Protein AF-0000000069453979 (afdb_homodimer)

Organism: Aspergillus niger (strain ATCC MYA-4892 / CBS 513.88 / FGSC A1513) (NCBI:txid425011)

pLDDT: mean 76.79, std 26.0, range [22.56, 98.69]

Nearest PDB structures (foldseek):
  8wu8-assembly1_C  TM=9.140E-01  e=5.690E-23  Homo sapiens
  8gnn-assembly1_C  TM=9.229E-01  e=1.168E-22  Homo sapiens
  6j8y-assembly1_C  TM=9.206E-01  e=7.931E-23  Homo sapiens
  3g65-assembly1_B  TM=9.153E-01  e=1.379E-22  Homo sapiens
  3ggr-assembly1_C  TM=7.571E-01  e=4.189E-14  Homo sapiens

InterPro domains:
  IPR003021 Rad1/Rec1/Rad17 [PF02144] (7-335)
  IPR003021 Rad1/Rec1/Rad17 [PR01245] (10-27)
  IPR003021 Rad1/Rec1/Rad17 [PR01245] (35-52)
  IPR003021 Rad1/Rec1/Rad17 [PR01245] (52-68)
  IPR003021 Rad1/Rec1/Rad17 [PR01245] (149-166)
  IPR003021 Rad1/Rec1/Rad17 [PR01245] (168-188)
  IPR003021 Rad1/Rec1/Rad17 [PR01245] (301-318)
  IPR003021 Rad1/Rec1/Rad17 [PR01245] (318-335)
  IPR003021 Rad1/Rec1/Rad17 [PTHR10870] (3-370)

Structure (mmCIF, N/CA/C/O backbone):
data_AF-0000000069453979-model_v1
#
loop_
_entity.id
_entity.type
_entity.pdbx_description
1 polymer 'Contig An01c0290, genomic contig'
#
loop_
_atom_site.group_PDB
_atom_site.id
_atom_site.type_symbol
_atom_site.label_atom_id
_atom_site.label_alt_id
_atom_site.label_comp_id
_atom_site.label_asym_id
_atom_site.label_entity_id
_atom_site.label_seq_id
_atom_site.pdbx_PDB_ins_code
_atom_site.Cartn_x
_atom_site.Cartn_y
_atom_site.Cartn_z
_atom_site.occupancy
_atom_site.B_iso_or_equiv
_atom_site.auth_seq_id
_atom_site.auth_comp_id
_atom_site.auth_asym_id
_atom_site.auth_atom_id
_atom_site.pdbx_PDB_model_num
ATOM 1 N N . MET A 1 1 ? -35.875 -8.836 -1.922 1 35.47 1 MET A N 1
ATOM 2 C CA . MET A 1 1 ? -34.812 -9.375 -2.768 1 35.47 1 MET A CA 1
ATOM 3 C C . MET A 1 1 ? -34.438 -10.797 -2.361 1 35.47 1 MET A C 1
ATOM 5 O O . MET A 1 1 ? -34.156 -11.062 -1.194 1 35.47 1 MET A O 1
ATOM 9 N N . THR A 1 2 ? -35 -11.789 -2.793 1 44.34 2 THR A N 1
ATOM 10 C CA . THR A 1 2 ? -34.875 -13.188 -2.406 1 44.34 2 THR A CA 1
ATOM 11 C C . THR A 1 2 ? -33.438 -13.562 -2.086 1 44.34 2 THR A C 1
ATOM 13 O O . THR A 1 2 ? -32.531 -13.305 -2.885 1 44.34 2 THR A O 1
ATOM 16 N N . ASP A 1 3 ? -33 -13.555 -0.824 1 56.56 3 ASP A N 1
ATOM 17 C CA . ASP A 1 3 ? -31.703 -13.766 -0.175 1 56.56 3 ASP A CA 1
ATOM 18 C C . ASP A 1 3 ? -31.031 -15.031 -0.7 1 56.56 3 ASP A C 1
ATOM 20 O O . ASP A 1 3 ? -31.156 -16.094 -0.103 1 56.56 3 ASP A O 1
ATOM 24 N N . THR A 1 4 ? -30.984 -15.281 -2.035 1 73.62 4 THR A N 1
ATOM 25 C CA . THR A 1 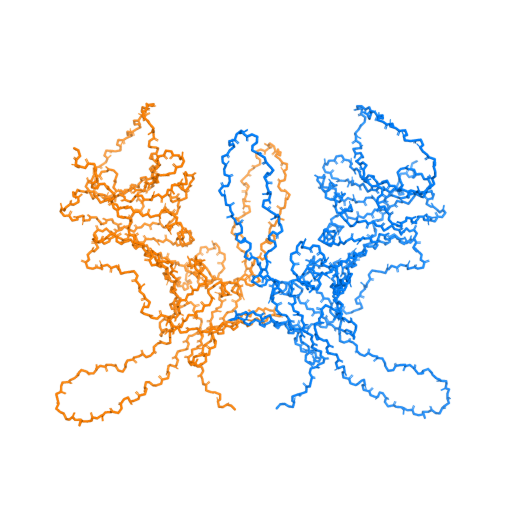4 ? -30.375 -16.484 -2.582 1 73.62 4 THR A CA 1
ATOM 26 C C . THR A 1 4 ? -28.922 -16.609 -2.15 1 73.62 4 THR A C 1
ATOM 28 O O . THR A 1 4 ? -28.203 -15.617 -2.09 1 73.62 4 THR A O 1
ATOM 31 N N . GLU A 1 5 ? -28.641 -17.766 -1.576 1 90.06 5 GLU A N 1
ATOM 32 C CA . GLU A 1 5 ? -27.297 -18.109 -1.13 1 90.06 5 GLU A CA 1
ATOM 33 C C . GLU A 1 5 ? -26.266 -17.875 -2.238 1 90.06 5 GLU A C 1
ATOM 35 O O . GLU A 1 5 ? -26.531 -18.203 -3.4 1 90.06 5 GLU A O 1
ATOM 40 N N . PRO A 1 6 ? -25.25 -17.219 -1.984 1 95.62 6 PRO A N 1
ATOM 41 C CA . PRO A 1 6 ? -24.219 -16.984 -3.002 1 95.62 6 PRO A CA 1
ATOM 42 C C . PRO A 1 6 ? -23.672 -18.281 -3.59 1 95.62 6 PRO A C 1
ATOM 44 O O . PRO A 1 6 ? -23.703 -19.328 -2.934 1 95.62 6 PRO A O 1
ATOM 47 N N . ILE A 1 7 ? -23.219 -18.234 -4.812 1 96.38 7 ILE A N 1
ATOM 48 C CA . ILE A 1 7 ? -22.578 -19.359 -5.465 1 96.38 7 ILE A CA 1
ATOM 49 C C . ILE A 1 7 ? -21.359 -19.812 -4.656 1 96.38 7 ILE A C 1
ATOM 51 O O . ILE A 1 7 ? -21.125 -21.016 -4.496 1 96.38 7 ILE A O 1
ATOM 55 N N . PHE A 1 8 ? -20.688 -18.891 -4.176 1 97.62 8 PHE A N 1
ATOM 56 C CA . PHE A 1 8 ? -19.453 -19.219 -3.49 1 97.62 8 PHE A CA 1
ATOM 57 C C . PHE A 1 8 ? -19.172 -18.219 -2.377 1 97.62 8 PHE A C 1
ATOM 59 O O . PHE A 1 8 ? -19.344 -17.016 -2.557 1 97.62 8 PHE A O 1
ATOM 66 N N . THR A 1 9 ? -18.734 -18.703 -1.206 1 98.44 9 THR A N 1
ATOM 67 C CA . THR A 1 9 ? -18.219 -17.922 -0.095 1 98.44 9 THR A CA 1
ATOM 68 C C . THR A 1 9 ? -17.125 -18.672 0.646 1 98.44 9 THR A C 1
ATOM 70 O O . THR A 1 9 ? -17.266 -19.859 0.925 1 98.44 9 THR A O 1
ATOM 73 N N . ALA A 1 10 ? -16.016 -18.031 0.915 1 98.5 10 ALA A N 1
ATOM 74 C CA . ALA A 1 10 ? -14.922 -18.609 1.688 1 98.5 10 ALA A CA 1
ATOM 75 C C . ALA A 1 10 ? -14.328 -17.578 2.645 1 98.5 10 ALA A C 1
ATOM 77 O O . ALA A 1 10 ? -14.234 -16.391 2.316 1 98.5 10 ALA A O 1
ATOM 78 N N . VAL A 1 11 ? -13.953 -18.016 3.855 1 98 11 VAL A N 1
ATOM 79 C CA . VAL A 1 11 ? -13.367 -17.156 4.867 1 98 11 VAL A CA 1
ATOM 80 C C . VAL A 1 11 ? -11.992 -17.688 5.266 1 98 11 VAL A C 1
ATOM 82 O O . VAL A 1 11 ? -11.852 -18.875 5.59 1 98 11 VAL A O 1
ATOM 85 N N . SER A 1 12 ? -11.023 -16.844 5.109 1 95.94 12 SER A N 1
ATOM 86 C CA . SER A 1 12 ? -9.68 -17.141 5.609 1 95.94 12 SER A CA 1
ATOM 87 C C . SER A 1 12 ? -9.352 -16.297 6.832 1 95.94 12 SER A C 1
ATOM 89 O O . SER A 1 12 ? -9.672 -15.102 6.871 1 95.94 12 SER A O 1
ATOM 91 N N . SER A 1 13 ? -8.68 -16.875 7.828 1 92.44 13 SER A N 1
ATOM 92 C CA . SER A 1 13 ? -8.258 -16.125 9.008 1 92.44 13 SER A CA 1
ATOM 93 C C . SER A 1 13 ? -6.91 -15.445 8.773 1 92.44 13 SER A C 1
ATOM 95 O O . SER A 1 13 ? -6.441 -14.688 9.625 1 92.44 13 SER A O 1
ATOM 97 N N . ASN A 1 14 ? -6.293 -15.727 7.664 1 91.25 14 ASN A N 1
ATOM 98 C CA . ASN A 1 14 ? -4.973 -15.172 7.383 1 91.25 14 ASN A CA 1
ATOM 99 C C . ASN A 1 14 ? -4.867 -14.68 5.941 1 91.25 14 ASN A C 1
ATOM 101 O O . ASN A 1 14 ? -4.473 -15.438 5.051 1 91.25 14 ASN A O 1
ATOM 105 N N . ALA A 1 15 ? -5.141 -13.445 5.75 1 93 15 ALA A N 1
ATOM 106 C CA . ALA A 1 15 ? -5.125 -12.844 4.422 1 93 15 ALA A CA 1
ATOM 107 C C . ALA A 1 15 ? -3.715 -12.844 3.836 1 93 15 ALA A C 1
ATOM 109 O O . ALA A 1 15 ? -3.545 -12.812 2.615 1 93 15 ALA A O 1
ATOM 110 N N . HIS A 1 16 ? -2.717 -12.93 4.699 1 92.06 16 HIS A N 1
ATOM 111 C CA . HIS A 1 16 ? -1.332 -12.867 4.246 1 92.06 16 HIS A CA 1
ATOM 112 C C . HIS A 1 16 ? -0.966 -14.109 3.43 1 92.06 16 HIS A C 1
ATOM 114 O O . HIS A 1 16 ? -0.187 -14.016 2.479 1 92.06 16 HIS A O 1
ATOM 120 N N . HIS A 1 17 ? -1.484 -15.258 3.814 1 93.75 17 HIS A N 1
ATOM 121 C CA . HIS A 1 17 ? -1.237 -16.484 3.055 1 93.75 17 HIS A CA 1
ATOM 122 C C . HIS A 1 17 ? -1.725 -16.344 1.615 1 93.75 17 HIS A C 1
ATOM 124 O O . HIS A 1 17 ? -1.016 -16.719 0.677 1 93.75 17 HIS A O 1
ATOM 130 N N . LEU A 1 18 ? -2.893 -15.797 1.505 1 96.19 18 LEU A N 1
ATOM 131 C CA . LEU A 1 18 ? -3.469 -15.594 0.18 1 96.19 18 LEU A CA 1
ATOM 132 C C . LEU A 1 18 ? -2.619 -14.633 -0.643 1 96.19 18 LEU A C 1
ATOM 134 O O . LEU A 1 18 ? -2.344 -14.891 -1.817 1 96.19 18 LEU A O 1
ATOM 138 N N . TYR A 1 19 ? -2.236 -13.586 0.006 1 95.5 19 TYR A N 1
ATOM 139 C CA . TYR A 1 19 ? -1.4 -12.594 -0.665 1 95.5 19 TYR A CA 1
ATOM 140 C C . TYR A 1 19 ? -0.098 -13.219 -1.148 1 95.5 19 TYR A C 1
ATOM 142 O O . TYR A 1 19 ? 0.307 -13.023 -2.295 1 95.5 19 TYR A O 1
ATOM 150 N N . THR A 1 20 ? 0.571 -13.945 -0.257 1 95.62 20 THR A N 1
ATOM 151 C CA . THR A 1 20 ? 1.851 -14.57 -0.559 1 95.62 20 THR A CA 1
ATOM 152 C C . THR A 1 20 ? 1.733 -15.477 -1.784 1 95.62 20 THR A C 1
ATOM 154 O O . THR A 1 20 ? 2.58 -15.43 -2.68 1 95.62 20 THR A O 1
ATOM 157 N N . LEU A 1 21 ? 0.703 -16.219 -1.836 1 97.62 21 LEU A N 1
ATOM 158 C CA . LEU A 1 21 ? 0.509 -17.156 -2.941 1 97.62 21 LEU A CA 1
ATOM 159 C C . LEU A 1 21 ? 0.216 -16.406 -4.238 1 97.62 21 LEU A C 1
ATOM 161 O O . LEU A 1 21 ? 0.83 -16.672 -5.27 1 97.62 21 LEU A O 1
ATOM 165 N N . LEU A 1 22 ? -0.689 -15.469 -4.168 1 98.12 22 LEU A N 1
ATOM 166 C CA . LEU A 1 22 ? -1.118 -14.766 -5.371 1 98.12 22 LEU A CA 1
ATOM 167 C C . LEU A 1 22 ? -0.013 -13.844 -5.891 1 98.12 22 LEU A C 1
ATOM 169 O O . LEU A 1 22 ? 0.113 -13.641 -7.098 1 98.12 22 LEU A O 1
ATOM 173 N N . GLN A 1 23 ? 0.765 -13.344 -5 1 97.38 23 GLN A N 1
ATOM 174 C CA . GLN A 1 23 ? 1.868 -12.477 -5.391 1 97.38 23 GLN A CA 1
ATOM 175 C C . GLN A 1 23 ? 2.891 -13.227 -6.238 1 97.38 23 GLN A C 1
ATOM 177 O O . GLN A 1 23 ? 3.596 -12.625 -7.051 1 97.38 23 GLN A O 1
ATOM 182 N N . CYS A 1 24 ? 2.979 -14.492 -6.023 1 98.5 24 CYS A N 1
ATOM 183 C CA . CYS A 1 24 ? 3.91 -15.305 -6.801 1 98.5 24 CYS A CA 1
ATOM 184 C C . CYS A 1 24 ? 3.613 -15.203 -8.289 1 98.5 24 CYS A C 1
ATOM 186 O O . CYS A 1 24 ? 4.523 -15.289 -9.117 1 98.5 24 CYS A O 1
ATOM 188 N N . ILE A 1 25 ? 2.377 -14.953 -8.664 1 98.38 25 ILE A N 1
ATOM 189 C CA . ILE A 1 25 ? 2.021 -14.914 -10.078 1 98.38 25 ILE A CA 1
ATOM 190 C C . ILE A 1 25 ? 1.657 -13.484 -10.469 1 98.38 25 ILE A C 1
ATOM 192 O O . ILE A 1 25 ? 0.957 -13.266 -11.461 1 98.38 25 ILE A O 1
ATOM 196 N N . GLY A 1 26 ? 2.154 -12.586 -9.711 1 97.69 26 GLY A N 1
ATOM 197 C CA . GLY A 1 26 ? 1.82 -11.188 -9.906 1 97.69 26 GLY A CA 1
ATOM 198 C C . GLY A 1 26 ? 2.588 -10.547 -11.047 1 97.69 26 GLY A C 1
ATOM 199 O O . GLY A 1 26 ? 2.814 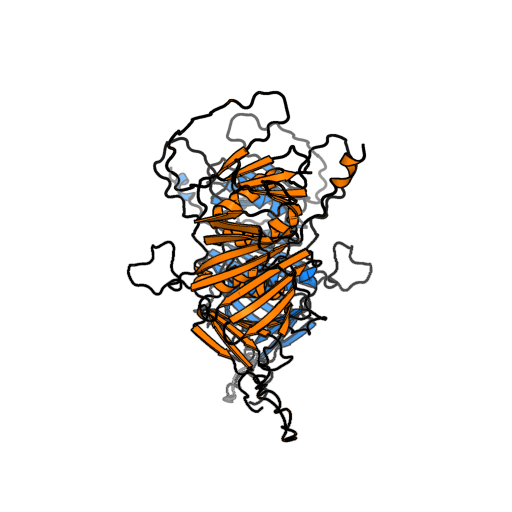-9.328 -11.047 1 97.69 26 GLY A O 1
ATOM 200 N N . PHE A 1 27 ? 3.07 -11.312 -12 1 96.56 27 PHE A N 1
ATOM 201 C CA . PHE A 1 27 ? 3.816 -10.766 -13.125 1 96.56 27 PHE A CA 1
ATOM 202 C C . PHE A 1 27 ? 2.871 -10.227 -14.195 1 96.56 27 PHE A C 1
ATOM 204 O O . PHE A 1 27 ? 3.293 -9.5 -15.094 1 96.56 27 PHE A O 1
ATOM 211 N N . ALA A 1 28 ? 1.619 -10.586 -14.172 1 95.62 28 ALA A N 1
ATOM 212 C CA . ALA A 1 28 ? 0.591 -10.109 -15.094 1 95.62 28 ALA A CA 1
ATOM 213 C C . ALA A 1 28 ? -0.498 -9.344 -14.352 1 95.62 28 ALA A C 1
ATOM 215 O O . ALA A 1 28 ? -0.831 -9.672 -13.211 1 95.62 28 ALA A O 1
ATOM 216 N N . PRO A 1 29 ? -1.106 -8.406 -14.977 1 95.25 29 PRO A N 1
ATOM 217 C CA . PRO A 1 29 ? -2.102 -7.566 -14.305 1 95.25 29 PRO A CA 1
ATOM 218 C C . PRO A 1 29 ? -3.443 -8.273 -14.125 1 95.25 29 PRO A C 1
ATOM 220 O O . PRO A 1 29 ? -4.246 -7.875 -13.273 1 95.25 29 PRO A O 1
ATOM 223 N N . ARG A 1 30 ? -3.688 -9.32 -14.969 1 95.75 30 ARG A N 1
ATOM 224 C CA . ARG A 1 30 ? -4.957 -10.039 -14.906 1 95.75 30 ARG A CA 1
ATOM 225 C C . ARG A 1 30 ? -4.73 -11.523 -14.633 1 95.75 30 ARG A C 1
ATOM 227 O O . ARG A 1 30 ? -3.658 -12.055 -14.922 1 95.75 30 ARG A O 1
ATOM 234 N N . ALA A 1 31 ? -5.754 -12.094 -14.078 1 96.88 31 ALA A N 1
ATOM 235 C CA . ALA A 1 31 ? -5.723 -13.539 -13.844 1 96.88 31 ALA A CA 1
ATOM 236 C C . ALA A 1 31 ? -7.086 -14.164 -14.117 1 96.88 31 ALA A C 1
ATOM 238 O O . ALA A 1 31 ? -8.125 -13.547 -13.883 1 96.88 31 ALA A O 1
ATOM 239 N N . THR A 1 32 ? -7.043 -15.32 -14.672 1 96.56 32 THR A N 1
ATOM 240 C CA . THR A 1 32 ? -8.242 -16.156 -14.773 1 96.56 32 THR A CA 1
ATOM 241 C C . THR A 1 32 ? -8.5 -16.891 -13.469 1 96.56 32 THR A C 1
ATOM 243 O O . THR A 1 32 ? -7.59 -17.5 -12.898 1 96.56 32 THR A O 1
ATOM 246 N N . VAL A 1 33 ? -9.734 -16.812 -12.977 1 97.62 33 VAL A N 1
ATOM 247 C CA . VAL A 1 33 ? -10.141 -17.438 -11.719 1 97.62 33 VAL A CA 1
ATOM 248 C C . VAL A 1 33 ? -11.117 -18.578 -12 1 97.62 33 VAL A C 1
ATOM 250 O O . VAL A 1 33 ? -12.086 -18.406 -12.742 1 97.62 33 VAL A O 1
ATOM 253 N N . GLN A 1 34 ? -10.789 -19.719 -11.484 1 96.38 34 GLN A N 1
ATOM 254 C CA . GLN A 1 34 ? -11.703 -20.844 -11.516 1 96.38 34 GLN A CA 1
ATOM 255 C C . GLN A 1 34 ? -12.023 -21.344 -10.109 1 96.38 34 GLN A C 1
ATOM 257 O O . GLN A 1 34 ? -11.117 -21.734 -9.367 1 96.38 34 GLN A O 1
ATOM 262 N N . ILE A 1 35 ? -13.266 -21.297 -9.719 1 97.12 35 ILE A N 1
ATOM 263 C CA . ILE A 1 35 ? -13.695 -21.766 -8.406 1 97.12 35 ILE A CA 1
ATOM 264 C C . ILE A 1 35 ? -14.133 -23.219 -8.484 1 97.12 35 ILE A C 1
ATOM 266 O O . ILE A 1 35 ? -14.938 -23.594 -9.344 1 97.12 35 ILE A O 1
ATOM 270 N N . THR A 1 36 ? -13.555 -24.047 -7.668 1 96.12 36 THR A N 1
ATOM 271 C CA . THR A 1 36 ? -13.891 -25.469 -7.59 1 96.12 36 THR A CA 1
ATOM 272 C C . THR A 1 36 ? -14.203 -25.875 -6.152 1 96.12 36 THR A C 1
ATOM 274 O O . THR A 1 36 ? -13.969 -25.094 -5.219 1 96.12 36 THR A O 1
ATOM 277 N N . PRO A 1 37 ? -14.773 -27.016 -5.941 1 95.69 37 PRO A N 1
ATOM 278 C CA . PRO A 1 37 ? -15.055 -27.469 -4.578 1 95.69 37 PRO A CA 1
ATOM 279 C C . PRO A 1 37 ? -13.789 -27.656 -3.748 1 95.69 37 PRO A C 1
ATOM 281 O O . PRO A 1 37 ? -13.844 -27.656 -2.516 1 95.69 37 PRO A O 1
ATOM 284 N N . ASP A 1 38 ? -12.688 -27.812 -4.41 1 96.12 38 ASP A N 1
ATOM 285 C CA . ASP A 1 38 ? -11.453 -28.141 -3.697 1 96.12 38 ASP A CA 1
ATOM 286 C C . ASP A 1 38 ? -10.602 -26.891 -3.475 1 96.12 38 ASP A C 1
ATOM 288 O O . ASP A 1 38 ? -9.617 -26.922 -2.732 1 96.12 38 ASP A O 1
ATOM 292 N N . GLY A 1 39 ? -10.906 -25.828 -4.113 1 97.62 39 GLY A N 1
ATOM 293 C CA . GLY A 1 39 ? -10.133 -24.594 -3.988 1 97.62 39 GLY A CA 1
ATOM 294 C C . GLY A 1 39 ? -10.352 -23.641 -5.141 1 97.62 39 GLY A C 1
ATOM 295 O O . GLY A 1 39 ? -11.242 -23.844 -5.965 1 97.62 39 GLY A O 1
ATOM 296 N N . ILE A 1 40 ? -9.578 -22.594 -5.121 1 98.19 40 ILE A N 1
ATOM 297 C CA . ILE A 1 40 ? -9.656 -21.562 -6.148 1 98.19 40 ILE A CA 1
ATOM 298 C C . ILE A 1 40 ? -8.352 -21.547 -6.949 1 98.19 40 ILE A C 1
ATOM 300 O O . ILE A 1 40 ? -7.266 -21.453 -6.371 1 98.19 40 ILE A O 1
ATOM 304 N N . ARG A 1 41 ? -8.508 -21.609 -8.211 1 97.44 41 ARG A N 1
ATOM 305 C CA . ARG A 1 41 ? -7.34 -21.562 -9.086 1 97.44 41 ARG A CA 1
ATOM 306 C C . ARG A 1 41 ? -7.203 -20.203 -9.742 1 97.44 41 ARG A C 1
ATOM 308 O O . ARG A 1 41 ? -8.148 -19.703 -10.359 1 97.44 41 ARG A O 1
ATOM 315 N N . PHE A 1 42 ? -6.055 -19.578 -9.609 1 97.75 42 PHE A N 1
ATOM 316 C CA . PHE A 1 42 ? -5.703 -18.359 -10.312 1 97.75 42 PHE A CA 1
ATOM 317 C C . PHE A 1 42 ? -4.625 -18.625 -11.359 1 97.75 42 PHE A C 1
ATOM 319 O O . PHE A 1 42 ? -3.604 -19.234 -11.062 1 97.75 42 PHE A O 1
ATOM 326 N N . SER A 1 43 ? -4.84 -18.172 -12.539 1 96.75 43 SER A N 1
ATOM 327 C CA . SER A 1 43 ? -3.877 -18.375 -13.617 1 96.75 43 SER A CA 1
ATOM 328 C C . SER A 1 43 ? -3.518 -17.047 -14.289 1 96.75 43 SER A C 1
ATOM 330 O O . SER A 1 43 ? -4.402 -16.281 -14.688 1 96.75 43 SER A O 1
ATOM 332 N N . ALA A 1 44 ? -2.266 -16.75 -14.344 1 96.81 44 ALA A N 1
ATOM 333 C CA . ALA A 1 44 ? -1.743 -15.586 -15.062 1 96.81 44 ALA A CA 1
ATOM 334 C C . ALA A 1 44 ? -0.859 -16.016 -16.234 1 96.81 44 ALA A C 1
ATOM 336 O O . ALA A 1 44 ? -0.171 -17.031 -16.156 1 96.81 44 ALA A O 1
ATOM 337 N N . GLU A 1 45 ? -0.933 -15.289 -17.266 1 94.38 45 GLU A N 1
ATOM 338 C CA . GLU A 1 45 ? -0.119 -15.602 -18.438 1 94.38 45 GLU A CA 1
ATOM 339 C C . GLU A 1 45 ? 0.368 -14.32 -19.125 1 94.38 45 GLU A C 1
ATOM 341 O O . GLU A 1 45 ? -0.182 -13.242 -18.891 1 94.38 45 GLU A O 1
ATOM 346 N N . GLU A 1 46 ? 1.411 -14.508 -19.828 1 92.19 46 GLU A N 1
ATOM 347 C CA . GLU A 1 46 ? 1.955 -13.406 -20.609 1 92.19 46 GLU A CA 1
ATOM 348 C C . GLU A 1 46 ? 2.438 -13.891 -21.984 1 92.19 46 GLU A C 1
ATOM 350 O O . GLU A 1 46 ? 3.307 -14.758 -22.062 1 92.19 46 GLU A O 1
ATOM 355 N N . MET A 1 47 ? 1.918 -13.461 -23.031 1 88.44 47 MET A N 1
ATOM 356 C CA . MET A 1 47 ? 2.342 -13.633 -24.422 1 88.44 47 MET A CA 1
ATOM 357 C C . MET A 1 47 ? 2.438 -15.109 -24.797 1 88.44 47 MET A C 1
ATOM 359 O O . MET A 1 47 ? 3.236 -15.492 -25.641 1 88.44 47 MET A O 1
ATOM 363 N N . ARG A 1 48 ? 1.86 -15.992 -24.047 1 89.5 48 ARG A N 1
ATOM 364 C CA . ARG A 1 48 ? 1.796 -17.422 -24.312 1 89.5 48 ARG A CA 1
ATOM 365 C C . ARG A 1 48 ? 3.166 -18.078 -24.156 1 89.5 48 ARG A C 1
ATOM 367 O O . ARG A 1 48 ? 3.41 -19.156 -24.672 1 89.5 48 ARG A O 1
ATOM 374 N N . VAL A 1 49 ? 4.016 -17.406 -23.5 1 93.81 49 VAL A N 1
ATOM 375 C CA . VAL A 1 49 ? 5.355 -17.953 -23.328 1 93.81 49 VAL A CA 1
ATOM 376 C C . VAL A 1 49 ? 5.598 -18.281 -21.859 1 93.81 49 VAL A C 1
ATOM 378 O O . VAL A 1 49 ? 6.516 -19.047 -21.531 1 93.81 49 VAL A O 1
ATOM 381 N N . ILE A 1 50 ? 4.785 -17.75 -20.984 1 96.19 50 ILE A N 1
ATOM 382 C CA . ILE A 1 50 ? 4.859 -18.062 -19.562 1 96.19 50 ILE A CA 1
ATOM 383 C C . ILE A 1 50 ? 3.451 -18.172 -18.984 1 96.19 50 ILE A C 1
ATOM 385 O O . ILE A 1 50 ? 2.555 -17.422 -19.375 1 96.19 50 ILE A O 1
ATOM 389 N N . GLN A 1 51 ? 3.287 -19.094 -18.125 1 96.69 51 GLN A N 1
ATOM 390 C CA . GLN A 1 51 ? 2.055 -19.266 -17.359 1 96.69 51 GLN A CA 1
ATOM 391 C C . GLN A 1 51 ? 2.352 -19.531 -15.891 1 96.69 51 GLN A C 1
ATOM 393 O O . GLN A 1 51 ? 3.279 -20.266 -15.562 1 96.69 51 GLN A O 1
ATOM 398 N N . GLY A 1 52 ? 1.693 -18.781 -15.016 1 97.75 52 GLY A N 1
ATOM 399 C CA . GLY A 1 52 ? 1.736 -19.016 -13.578 1 97.75 52 GLY A CA 1
ATOM 400 C C . GLY A 1 52 ? 0.383 -19.359 -12.984 1 97.75 52 GLY A C 1
ATOM 401 O O . GLY A 1 52 ? -0.623 -18.719 -13.312 1 97.75 52 GLY A O 1
ATOM 402 N N . LEU A 1 53 ? 0.404 -20.438 -12.211 1 97.62 53 LEU A N 1
ATOM 403 C CA . LEU A 1 53 ? -0.828 -20.891 -11.578 1 97.62 53 LEU A CA 1
ATOM 404 C C . LEU A 1 53 ? -0.667 -20.969 -10.062 1 97.62 53 LEU A C 1
ATOM 406 O O . LEU A 1 53 ? 0.276 -21.578 -9.562 1 97.62 53 LEU A O 1
ATOM 410 N N . ALA A 1 54 ? -1.527 -20.266 -9.367 1 98.38 54 ALA A N 1
ATOM 411 C CA . ALA A 1 54 ? -1.612 -20.375 -7.91 1 98.38 54 ALA A CA 1
ATOM 412 C C . ALA A 1 54 ? -2.912 -21.047 -7.484 1 98.38 54 ALA A C 1
ATOM 414 O O . ALA A 1 54 ? -3.994 -20.672 -7.93 1 98.38 54 ALA A O 1
ATOM 415 N N . PHE A 1 55 ? -2.711 -22.062 -6.66 1 97.12 55 PHE A N 1
ATOM 416 C CA . PHE A 1 55 ? -3.877 -22.781 -6.16 1 97.12 55 PHE A CA 1
ATOM 417 C C . PHE A 1 55 ? -4.109 -22.469 -4.688 1 97.12 55 PHE A C 1
ATOM 419 O O . PHE A 1 55 ? -3.258 -22.766 -3.844 1 97.12 55 PHE A O 1
ATOM 426 N N . LEU A 1 56 ? -5.242 -21.844 -4.434 1 97.81 56 LEU A N 1
ATOM 427 C CA . LEU A 1 56 ? -5.668 -21.656 -3.051 1 97.81 56 LEU A CA 1
ATOM 428 C C . LEU A 1 56 ? -6.477 -22.859 -2.566 1 97.81 56 LEU A C 1
ATOM 430 O O . LEU A 1 56 ? -7.688 -22.922 -2.793 1 97.81 56 LEU A O 1
ATOM 434 N N . ASP A 1 57 ? -5.773 -23.672 -1.863 1 96.44 57 ASP A N 1
ATOM 435 C CA . ASP A 1 57 ? -6.395 -24.891 -1.341 1 96.44 57 ASP A CA 1
ATOM 436 C C . ASP A 1 57 ? -7.492 -24.547 -0.335 1 96.44 57 ASP A C 1
ATOM 438 O O . ASP A 1 57 ? -7.34 -23.641 0.479 1 96.44 57 ASP A O 1
ATOM 442 N N . LYS A 1 58 ? -8.609 -25.312 -0.328 1 96.81 58 LYS A N 1
ATOM 443 C CA . LYS A 1 58 ? -9.711 -25.062 0.598 1 96.81 58 LYS A CA 1
ATOM 444 C C . LYS A 1 58 ? -9.234 -25.109 2.047 1 96.81 58 LYS A C 1
ATOM 446 O O . LYS A 1 58 ? -9.805 -24.453 2.918 1 96.81 58 LYS A O 1
ATOM 451 N N . ALA A 1 59 ? -8.156 -25.797 2.318 1 95.5 59 ALA A N 1
ATOM 452 C CA . ALA A 1 59 ? -7.613 -25.938 3.664 1 95.5 59 ALA A CA 1
ATOM 453 C C . ALA A 1 59 ? -7.094 -24.609 4.191 1 95.5 59 ALA A C 1
ATOM 455 O O . ALA A 1 59 ? -6.867 -24.453 5.395 1 95.5 59 ALA A O 1
ATOM 456 N N . LEU A 1 60 ? -6.883 -23.656 3.332 1 95.38 60 LEU A N 1
ATOM 457 C CA . LEU A 1 60 ? -6.422 -22.344 3.748 1 95.38 60 LEU A CA 1
ATOM 458 C C . LEU A 1 60 ? -7.566 -21.531 4.348 1 95.38 60 LEU A C 1
ATOM 460 O O . LEU A 1 60 ? -7.34 -20.453 4.914 1 95.38 60 LEU A O 1
ATOM 464 N N . PHE A 1 61 ? -8.75 -22.031 4.227 1 96.19 61 PHE A N 1
ATOM 465 C CA . PHE A 1 61 ? -9.938 -21.297 4.641 1 96.19 61 PHE A CA 1
ATOM 466 C C . PHE A 1 61 ? -10.594 -21.969 5.84 1 96.19 61 PHE A C 1
ATOM 468 O O . PHE A 1 61 ? -10.641 -23.203 5.93 1 96.19 61 PHE A O 1
ATOM 475 N N . THR A 1 62 ? -11.094 -21.203 6.773 1 95.62 62 THR A N 1
ATOM 476 C CA . THR A 1 62 ? -11.859 -21.703 7.91 1 95.62 62 THR A CA 1
ATOM 477 C C . THR A 1 62 ? -13.266 -22.109 7.484 1 95.62 62 THR A C 1
ATOM 479 O O . THR A 1 62 ? -13.883 -22.984 8.094 1 95.62 62 THR A O 1
ATOM 482 N N . SER A 1 63 ? -13.742 -21.438 6.504 1 97.5 63 SER A N 1
ATOM 483 C CA . SER A 1 63 ? -15.008 -21.797 5.867 1 97.5 63 SER A CA 1
ATOM 484 C C . SER A 1 63 ? -14.906 -21.719 4.348 1 97.5 63 SER A C 1
ATOM 486 O O . SER A 1 63 ? -14.266 -20.812 3.811 1 97.5 63 SER A O 1
ATOM 488 N N . TYR A 1 64 ? -15.438 -22.719 3.66 1 97.94 64 TYR A N 1
ATOM 489 C CA . TYR A 1 64 ? -15.438 -22.844 2.207 1 97.94 64 TYR A CA 1
ATOM 490 C C . TYR A 1 64 ? -16.75 -23.422 1.704 1 97.94 64 TYR A C 1
ATOM 492 O O . TYR A 1 64 ? -16.969 -24.641 1.799 1 97.94 64 TYR A O 1
ATOM 500 N N . THR A 1 65 ? -17.609 -22.578 1.185 1 97.81 65 THR A N 1
ATOM 501 C CA . THR A 1 65 ? -18.938 -23 0.757 1 97.81 65 THR A CA 1
ATOM 502 C C . THR A 1 65 ? -19.125 -22.781 -0.741 1 97.81 65 THR A C 1
ATOM 504 O O . THR A 1 65 ? -19.047 -21.641 -1.218 1 97.81 65 THR A O 1
ATOM 507 N N . PHE A 1 66 ? -19.344 -23.859 -1.455 1 96.19 66 PHE A N 1
ATOM 508 C CA . PHE A 1 66 ? -19.531 -23.828 -2.9 1 96.19 66 PHE A CA 1
ATOM 509 C C . PHE A 1 66 ? -20.891 -24.406 -3.275 1 96.19 66 PHE A C 1
ATOM 511 O O . PHE A 1 66 ? -21.141 -25.594 -3.072 1 96.19 66 PHE A O 1
ATOM 518 N N . ASN A 1 67 ? -21.812 -23.5 -3.809 1 92.75 67 ASN A N 1
ATOM 519 C CA . ASN A 1 67 ? -23.172 -23.875 -4.199 1 92.75 67 ASN A CA 1
ATOM 520 C C . ASN A 1 67 ? -23.422 -23.562 -5.672 1 92.75 67 ASN A C 1
ATOM 522 O O . ASN A 1 67 ? -24.094 -22.578 -5.992 1 92.75 67 ASN A O 1
ATOM 526 N N . PRO A 1 68 ? -22.969 -24.375 -6.566 1 87.12 68 PRO A N 1
ATOM 527 C CA . PRO A 1 68 ? -23.188 -24.094 -7.984 1 87.12 68 PRO A CA 1
ATOM 528 C C . PRO A 1 68 ? -24.656 -24.281 -8.398 1 87.12 68 PRO A C 1
ATOM 530 O O . PRO A 1 68 ? -25.375 -25.078 -7.793 1 87.12 68 PRO A O 1
ATOM 533 N N . PRO A 1 69 ? -25.016 -23.359 -9.297 1 79.44 69 PRO A N 1
ATOM 534 C CA . PRO A 1 69 ? -26.391 -23.547 -9.773 1 79.44 69 PRO A CA 1
ATOM 535 C C . PRO A 1 69 ? -26.609 -24.906 -10.43 1 79.44 69 PRO A C 1
ATOM 537 O O . PRO A 1 69 ? -25.656 -25.5 -10.953 1 79.44 69 PRO A O 1
ATOM 540 N N . ALA A 1 70 ? -27.672 -25.484 -10.141 1 68.25 70 ALA A N 1
ATOM 541 C CA . ALA A 1 70 ? -28.016 -26.781 -10.719 1 68.25 70 ALA A CA 1
ATOM 542 C C . ALA A 1 70 ? -27.922 -26.75 -12.242 1 68.25 70 ALA A C 1
ATOM 544 O O . ALA A 1 70 ? -28.25 -25.75 -12.875 1 68.25 70 ALA A O 1
ATOM 545 N N . ALA A 1 71 ? -27 -27.5 -12.805 1 59.94 71 ALA A N 1
ATOM 546 C CA . ALA A 1 71 ? -26.938 -27.609 -14.258 1 59.94 71 ALA A CA 1
ATOM 547 C C . ALA A 1 71 ? -28.344 -27.781 -14.852 1 59.94 71 ALA A C 1
ATOM 549 O O . ALA A 1 71 ? -29.203 -28.422 -14.242 1 59.94 71 ALA A O 1
ATOM 550 N N . PRO A 1 72 ? -28.688 -26.734 -15.734 1 53.31 72 PRO A N 1
ATOM 551 C CA . PRO A 1 72 ? -30 -26.984 -16.328 1 53.31 72 PRO A CA 1
ATOM 552 C C . PRO A 1 72 ? -30.203 -28.453 -16.703 1 53.31 72 PRO A C 1
ATOM 554 O O . PRO A 1 72 ? -29.266 -29.125 -17.109 1 53.31 72 PRO A O 1
ATOM 557 N N . ASN A 1 73 ? -31.016 -29.141 -16.062 1 45.88 73 ASN A N 1
ATOM 558 C CA . ASN A 1 73 ? -31.422 -30.453 -16.531 1 45.88 73 ASN A CA 1
ATOM 559 C C . ASN A 1 73 ? -31.5 -30.516 -18.047 1 45.88 73 ASN A C 1
ATOM 561 O O . ASN A 1 73 ? -32.312 -29.812 -18.672 1 45.88 73 ASN A O 1
ATOM 565 N N . GLN A 1 74 ? -30.438 -30.594 -18.844 1 42.66 74 GLN A N 1
ATOM 566 C CA . GLN A 1 74 ? -30.781 -30.984 -20.203 1 42.66 74 GLN A CA 1
ATOM 567 C C . GLN A 1 74 ? -31.906 -32 -20.203 1 42.66 74 GLN A C 1
ATOM 569 O O . GLN A 1 74 ? -31.844 -33 -19.484 1 42.66 74 GLN A O 1
ATOM 574 N N . GLY A 1 75 ? -33.062 -31.688 -20.531 1 41.19 75 GLY A N 1
ATOM 575 C CA . GLY A 1 75 ? -34.156 -32.594 -20.812 1 41.19 75 GLY A CA 1
ATOM 576 C C . GLY A 1 75 ? -33.719 -33.938 -21.344 1 41.19 75 GLY A C 1
ATOM 577 O O . GLY A 1 75 ? -32.812 -34 -22.172 1 41.19 75 GLY A O 1
ATOM 578 N N . THR A 1 76 ? -33.844 -34.969 -20.5 1 39.75 76 THR A N 1
ATOM 579 C CA . THR A 1 76 ? -33.781 -36.375 -20.906 1 39.75 76 THR A CA 1
ATOM 580 C C . THR A 1 76 ? -34.594 -36.594 -22.188 1 39.75 76 THR A C 1
ATOM 582 O O . THR A 1 76 ? -35.812 -36.594 -22.156 1 39.75 76 THR A O 1
ATOM 585 N N . THR A 1 77 ? -34.375 -35.969 -23.391 1 37.75 77 THR A N 1
ATOM 586 C CA . THR A 1 77 ? -35.031 -36.781 -24.422 1 37.75 77 THR A CA 1
ATOM 587 C C . THR A 1 77 ? -34.656 -38.25 -24.266 1 37.75 77 THR A C 1
ATOM 589 O O . THR A 1 77 ? -33.5 -38.594 -24.234 1 37.75 77 THR A O 1
ATOM 592 N N . THR A 1 78 ? -35.531 -39 -23.578 1 36.72 78 THR A N 1
ATOM 593 C CA . THR A 1 78 ? -35.625 -40.438 -23.406 1 36.72 78 THR A CA 1
ATOM 594 C C . THR A 1 78 ? -35.469 -41.156 -24.734 1 36.72 78 THR A C 1
ATOM 596 O O . THR A 1 78 ? -36.438 -41.562 -25.359 1 36.72 78 THR A O 1
ATOM 599 N N . ASP A 1 79 ? -35.031 -40.688 -25.906 1 36.41 79 ASP A N 1
ATOM 600 C CA . ASP A 1 79 ? -34.969 -41.875 -26.781 1 36.41 79 ASP A CA 1
ATOM 601 C C . ASP A 1 79 ? -34.188 -43 -26.125 1 36.41 79 ASP A C 1
ATOM 603 O O . ASP A 1 79 ? -33.156 -42.75 -25.469 1 36.41 79 ASP A O 1
ATOM 607 N N . ASP A 1 80 ? -34.781 -44.25 -25.922 1 34.41 80 ASP A N 1
ATOM 608 C CA . ASP A 1 80 ? -34.562 -45.531 -25.312 1 34.41 80 ASP A CA 1
ATOM 609 C C . ASP A 1 80 ? -33.125 -46 -25.547 1 34.41 80 ASP A C 1
ATOM 611 O O . ASP A 1 80 ? -32.719 -47.062 -25.062 1 34.41 80 ASP A O 1
ATOM 615 N N . ASN A 1 81 ? -32.688 -46.156 -26.859 1 32.44 81 ASN A N 1
ATOM 616 C CA . ASN A 1 81 ? -31.719 -47.25 -27.016 1 32.44 81 ASN A CA 1
ATOM 617 C C . ASN A 1 81 ? -30.484 -47 -26.156 1 32.44 81 ASN A C 1
ATOM 619 O O . ASN A 1 81 ? -30.047 -47.906 -25.438 1 32.44 81 ASN A O 1
ATOM 623 N N . ASP A 1 82 ? -29.312 -46.656 -26.797 1 32.03 82 ASP A N 1
ATOM 624 C CA . ASP A 1 82 ? -27.984 -47.094 -26.422 1 32.03 82 ASP A CA 1
ATOM 625 C C . ASP A 1 82 ? -27.594 -46.531 -25.047 1 32.03 82 ASP A C 1
ATOM 627 O O . ASP A 1 82 ? -28.203 -45.562 -24.562 1 32.03 82 ASP A O 1
ATOM 631 N N . ASP A 1 83 ? -26.266 -46.844 -24.562 1 32.47 83 ASP A N 1
ATOM 632 C CA . ASP A 1 83 ? -25.422 -47.062 -23.391 1 32.47 83 ASP A CA 1
ATOM 633 C C . ASP A 1 83 ? -25.391 -45.812 -22.5 1 32.47 83 ASP A C 1
ATOM 635 O O . ASP A 1 83 ? -25.719 -44.719 -22.922 1 32.47 83 ASP A O 1
ATOM 639 N N . ASP A 1 84 ? -24.891 -46.031 -21.188 1 34.97 84 ASP A N 1
ATOM 640 C CA . ASP A 1 84 ? -24.5 -45.531 -19.859 1 34.97 84 ASP A CA 1
ATOM 641 C C . ASP A 1 84 ? -23.688 -44.25 -19.953 1 34.97 84 ASP A C 1
ATOM 643 O O . ASP A 1 84 ? -22.797 -44 -19.141 1 34.97 84 ASP A O 1
ATOM 647 N N . SER A 1 85 ? -23.516 -43.719 -21.125 1 36.56 85 SER A N 1
ATOM 648 C CA . SER A 1 85 ? -22.547 -42.656 -20.891 1 36.56 85 SER A CA 1
ATOM 649 C C . SER A 1 85 ? -23.094 -41.625 -19.891 1 36.56 85 SER A C 1
ATOM 651 O O . SER A 1 85 ? -23.969 -40.844 -20.219 1 36.56 85 SER A O 1
ATOM 653 N N . THR A 1 86 ? -23.516 -42.094 -18.641 1 36.97 86 THR A N 1
ATOM 654 C CA . THR A 1 86 ? -23.609 -41.188 -17.516 1 36.97 86 THR A CA 1
ATOM 655 C C . THR A 1 86 ? -22.625 -40.031 -17.672 1 36.97 86 THR A C 1
ATOM 657 O O . THR A 1 86 ? -21.422 -40.188 -17.422 1 36.97 86 THR A O 1
ATOM 660 N N . SER A 1 87 ? -22.609 -39.469 -18.844 1 39.16 87 SER A N 1
ATOM 661 C CA . SER A 1 87 ? -21.891 -38.219 -18.781 1 39.16 87 SER A CA 1
ATOM 662 C C . SER A 1 87 ? -22.219 -37.438 -17.484 1 39.16 87 SER A C 1
ATOM 664 O O . SER A 1 87 ? -23.375 -37.188 -17.188 1 39.16 87 SER A O 1
ATOM 666 N N . ASP A 1 88 ? -21.625 -37.812 -16.375 1 44.44 88 ASP A N 1
ATOM 667 C CA . ASP A 1 88 ? -21.672 -37.031 -15.133 1 44.44 88 ASP A CA 1
ATOM 668 C C . ASP A 1 88 ? -22.125 -35.594 -15.391 1 44.44 88 ASP A C 1
ATOM 670 O O . ASP A 1 88 ? -21.734 -35 -16.391 1 44.44 88 ASP A O 1
ATOM 674 N N . PRO A 1 89 ? -23.297 -35.156 -15.047 1 49.28 89 PRO A N 1
ATOM 675 C CA . PRO A 1 89 ? -23.703 -33.75 -15.148 1 49.28 89 PRO A CA 1
ATOM 676 C C . PRO A 1 89 ? -22.531 -32.781 -15.156 1 49.28 89 PRO A C 1
ATOM 678 O O . PRO A 1 89 ? -21.562 -32.969 -14.398 1 49.28 89 PRO A O 1
ATOM 681 N N . SER A 1 90 ? -22.047 -32.25 -16.266 1 55.44 90 SER A N 1
ATOM 682 C CA . SER A 1 90 ? -20.969 -31.312 -16.547 1 55.44 90 SER A CA 1
ATOM 683 C C . SER A 1 90 ? -20.828 -30.297 -15.414 1 55.44 90 SER A C 1
ATOM 685 O O . SER A 1 90 ? -21.75 -29.516 -15.148 1 55.44 90 SER A O 1
ATOM 687 N N . THR A 1 91 ? -20.281 -30.656 -14.234 1 69.62 91 THR A N 1
ATOM 688 C CA . THR A 1 91 ? -20.078 -29.844 -13.039 1 69.62 91 THR A CA 1
ATOM 689 C C . THR A 1 91 ? -19.609 -28.438 -13.398 1 69.62 91 THR A C 1
ATOM 691 O O . THR A 1 91 ? -18.625 -28.281 -14.125 1 69.62 91 THR A O 1
ATOM 694 N N . TYR A 1 92 ? -20.5 -27.453 -13.422 1 81.94 92 TYR A N 1
ATOM 695 C CA . TYR A 1 92 ? -20.266 -26.047 -13.656 1 81.94 92 TYR A CA 1
ATOM 696 C C . TYR A 1 92 ? -19.328 -25.469 -12.594 1 81.94 92 TYR A C 1
ATOM 698 O O . TYR A 1 92 ? -19.609 -25.578 -11.398 1 81.94 92 TYR A O 1
ATOM 706 N N . TYR A 1 93 ? -18.094 -25.156 -13.086 1 90.94 93 TYR A N 1
ATOM 707 C CA . TYR A 1 93 ? -17.25 -24.344 -12.219 1 90.94 93 TYR A CA 1
ATOM 708 C C . TYR A 1 93 ? -17.109 -22.922 -12.766 1 90.94 93 TYR A C 1
ATOM 710 O O . TYR A 1 93 ? -16.656 -22.734 -13.906 1 90.94 93 TYR A O 1
ATOM 718 N N . PRO A 1 94 ? -17.609 -21.922 -12.016 1 94.19 94 PRO A N 1
ATOM 719 C CA . PRO A 1 94 ? -17.438 -20.531 -12.484 1 94.19 94 PRO A CA 1
ATOM 720 C C . PRO A 1 94 ? -16 -20.219 -12.898 1 94.19 94 PRO A C 1
ATOM 722 O O . PRO A 1 94 ? -15.055 -20.625 -12.211 1 94.19 94 PRO A O 1
ATOM 725 N N . CYS A 1 95 ? -15.859 -19.578 -14.07 1 95.12 95 CYS A N 1
ATOM 726 C CA . CYS A 1 95 ? -14.57 -19.172 -14.625 1 95.12 95 CYS A CA 1
ATOM 727 C C . CYS A 1 95 ? -14.648 -17.766 -15.188 1 95.12 95 CYS A C 1
ATOM 729 O O . CYS A 1 95 ? -15.492 -17.469 -16.031 1 95.12 95 CYS A O 1
ATOM 731 N N . PHE A 1 96 ? -13.82 -16.875 -14.695 1 96.62 96 PHE A N 1
ATOM 732 C CA . PHE A 1 96 ? -13.844 -15.477 -15.125 1 96.62 96 PHE A CA 1
ATOM 733 C C . PHE A 1 96 ? -12.477 -14.836 -14.953 1 96.62 96 PHE A C 1
ATOM 735 O O . PHE A 1 96 ? -11.57 -15.43 -14.367 1 96.62 96 PHE A O 1
ATOM 742 N N . VAL A 1 97 ? -12.289 -13.688 -15.523 1 97 97 VAL A N 1
ATOM 743 C CA . VAL A 1 97 ? -11.047 -12.938 -15.43 1 97 97 VAL A CA 1
ATOM 744 C C . VAL A 1 97 ? -11.234 -11.734 -14.5 1 97 97 VAL A C 1
ATOM 746 O O . VAL A 1 97 ? -12.266 -11.055 -14.555 1 97 97 VAL A O 1
ATOM 749 N N . VAL A 1 98 ? -10.266 -11.5 -13.617 1 97.69 98 VAL A N 1
ATOM 750 C CA . VAL A 1 98 ? -10.281 -10.328 -12.742 1 97.69 98 VAL A CA 1
ATOM 751 C C . VAL A 1 98 ? -8.938 -9.609 -12.805 1 97.69 98 VAL A C 1
ATOM 753 O O . VAL A 1 98 ? -7.969 -10.148 -13.352 1 97.69 98 VAL A O 1
ATOM 756 N N . SER A 1 99 ? -8.938 -8.383 -12.305 1 96.56 99 SER A N 1
ATOM 757 C CA . SER A 1 99 ? -7.68 -7.672 -12.109 1 96.56 99 SER A CA 1
ATOM 758 C C . SER A 1 99 ? -6.883 -8.273 -10.961 1 96.56 99 SER A C 1
ATOM 760 O O . SER A 1 99 ? -7.258 -8.125 -9.797 1 96.56 99 SER A O 1
ATOM 762 N N . LEU A 1 100 ? -5.77 -8.891 -11.328 1 97.06 100 LEU A N 1
ATOM 763 C CA . LEU A 1 100 ? -4.898 -9.453 -10.297 1 97.06 100 LEU A CA 1
ATOM 764 C C . LEU A 1 100 ? -4.184 -8.344 -9.531 1 97.06 100 LEU A C 1
ATOM 766 O O . LEU A 1 100 ? -4.008 -8.445 -8.312 1 97.06 100 LEU A O 1
ATOM 770 N N . SER A 1 101 ? -3.816 -7.344 -10.242 1 94.62 101 SER A N 1
ATOM 771 C CA . SER A 1 101 ? -3.162 -6.203 -9.609 1 94.62 101 SER A CA 1
ATOM 772 C C . SER A 1 101 ? -4.039 -5.594 -8.523 1 94.62 101 SER A C 1
ATOM 774 O O . SER A 1 101 ? -3.576 -5.344 -7.406 1 94.62 101 SER A O 1
ATOM 776 N N . ALA A 1 102 ? -5.293 -5.387 -8.82 1 93.44 102 ALA A N 1
ATOM 777 C CA . ALA A 1 102 ? -6.23 -4.824 -7.852 1 93.44 102 ALA A CA 1
ATOM 778 C C . ALA A 1 102 ? -6.422 -5.762 -6.668 1 93.44 102 ALA A C 1
ATOM 780 O O . ALA A 1 102 ? -6.504 -5.316 -5.52 1 93.44 102 ALA A O 1
ATOM 781 N N . LEU A 1 103 ? -6.504 -6.988 -6.984 1 96.06 103 LEU A N 1
ATOM 782 C CA . LEU A 1 103 ? -6.668 -7.984 -5.93 1 96.06 103 LEU A CA 1
ATOM 783 C C . LEU A 1 103 ? -5.48 -7.961 -4.973 1 96.06 103 LEU A C 1
ATOM 785 O O . LEU A 1 103 ? -5.664 -7.945 -3.752 1 96.06 103 LEU A O 1
ATOM 789 N N . LEU A 1 104 ? -4.324 -7.949 -5.484 1 95.06 104 LEU A N 1
ATOM 790 C CA . LEU A 1 104 ? -3.111 -7.938 -4.676 1 95.06 104 LEU A CA 1
ATOM 791 C C . LEU A 1 104 ? -3.033 -6.664 -3.836 1 95.06 104 LEU A C 1
ATOM 793 O O . LEU A 1 104 ? -2.674 -6.719 -2.658 1 95.06 104 LEU A O 1
ATOM 797 N N . GLU A 1 105 ? -3.344 -5.566 -4.375 1 91.19 105 GLU A N 1
ATOM 798 C CA . GLU A 1 105 ? -3.361 -4.309 -3.639 1 91.19 105 GLU A CA 1
ATOM 799 C C . GLU A 1 105 ? -4.352 -4.359 -2.48 1 91.19 105 GLU A C 1
ATOM 801 O O . GLU A 1 105 ? -4.078 -3.836 -1.397 1 91.19 105 GLU A O 1
ATOM 806 N N . THR A 1 106 ? -5.461 -4.91 -2.762 1 90.44 106 THR A N 1
ATOM 807 C CA . THR A 1 106 ? -6.484 -5.051 -1.733 1 90.44 106 THR A CA 1
ATOM 808 C C . THR A 1 106 ? -5.98 -5.91 -0.578 1 90.44 106 THR A C 1
ATOM 810 O O . THR A 1 106 ? -6.125 -5.539 0.588 1 90.44 106 THR A O 1
ATOM 813 N N . LEU A 1 107 ? -5.426 -7.004 -0.93 1 92.75 107 LEU A N 1
ATOM 814 C CA . LEU A 1 107 ? -4.957 -7.934 0.091 1 92.75 107 LEU A CA 1
ATOM 815 C C . LEU A 1 107 ? -3.807 -7.332 0.891 1 92.75 107 LEU A C 1
ATOM 817 O O . LEU A 1 107 ? -3.576 -7.719 2.039 1 92.75 107 LEU A O 1
ATOM 821 N N . LYS A 1 108 ? -3.15 -6.434 0.312 1 87.25 108 LYS A N 1
ATOM 822 C CA . LYS A 1 108 ? -1.994 -5.797 0.934 1 87.25 108 LYS A CA 1
ATOM 823 C C . LYS A 1 108 ? -2.426 -4.695 1.898 1 87.25 108 LYS A C 1
ATOM 825 O O . LYS A 1 108 ? -1.649 -4.281 2.762 1 87.25 108 LYS A O 1
ATOM 830 N N . ILE A 1 109 ? -3.582 -4.305 1.786 1 80.25 109 ILE A N 1
ATOM 831 C CA . ILE A 1 109 ? -4.062 -3.182 2.588 1 80.25 109 ILE A CA 1
ATOM 832 C C . ILE A 1 109 ? -3.777 -3.443 4.066 1 80.25 109 ILE A C 1
ATOM 834 O O . ILE A 1 109 ? -3.996 -4.555 4.559 1 80.25 109 ILE A O 1
ATOM 838 N N . PHE A 1 110 ? -3.059 -2.533 4.824 1 62.34 110 PHE A N 1
ATOM 839 C CA . PHE A 1 110 ? -2.791 -2.473 6.258 1 62.34 110 PHE A CA 1
ATOM 840 C C . PHE A 1 110 ? -1.538 -3.266 6.609 1 62.34 110 PHE A C 1
ATOM 842 O O . PHE A 1 110 ? -1.092 -3.256 7.758 1 62.34 110 PHE A O 1
ATOM 849 N N . GLY A 1 111 ? -0.952 -4.16 5.746 1 58.69 111 GLY A N 1
ATOM 850 C CA . GLY A 1 111 ? 0.222 -4.965 6.043 1 58.69 111 GLY A CA 1
ATOM 851 C C . GLY A 1 111 ? 1.518 -4.18 5.977 1 58.69 111 GLY A C 1
ATOM 852 O O . GLY A 1 111 ? 2.508 -4.551 6.609 1 58.69 111 GLY A O 1
ATOM 853 N N . THR A 1 112 ? 1.714 -3.234 5.07 1 48.66 112 THR A N 1
ATOM 854 C CA . THR A 1 112 ? 3.033 -2.682 4.785 1 48.66 112 THR A CA 1
ATOM 855 C C . THR A 1 112 ? 3.49 -1.76 5.91 1 48.66 112 THR A C 1
ATOM 857 O O . THR A 1 112 ? 4.531 -1.108 5.805 1 48.66 112 THR A O 1
ATOM 860 N N . ASN A 1 113 ? 2.832 -1.527 6.848 1 43.38 113 ASN A N 1
ATOM 861 C CA . ASN A 1 113 ? 3.494 -0.63 7.785 1 43.38 113 ASN A CA 1
ATOM 862 C C . ASN A 1 113 ? 4.844 -1.185 8.234 1 43.38 113 ASN A C 1
ATOM 864 O O . ASN A 1 113 ? 4.941 -1.828 9.273 1 43.38 113 ASN A O 1
ATOM 868 N N . ASP A 1 114 ? 5.633 -1.77 7.367 1 38.62 114 ASP A N 1
ATOM 869 C CA . ASP A 1 114 ? 7.016 -1.927 7.801 1 38.62 114 ASP A CA 1
ATOM 870 C C . ASP A 1 114 ? 7.641 -0.578 8.148 1 38.62 114 ASP A C 1
ATOM 872 O O . ASP A 1 114 ? 8.18 0.106 7.281 1 38.62 114 ASP A O 1
ATOM 876 N N . SER A 1 115 ? 7.066 0.34 8.695 1 36.47 115 SER A N 1
ATOM 877 C CA . SER A 1 115 ? 7.824 1.495 9.164 1 36.47 115 SER A CA 1
ATOM 878 C C . SER A 1 115 ? 9.133 1.068 9.82 1 36.47 115 SER A C 1
ATOM 880 O O . SER A 1 115 ? 9.305 1.221 11.031 1 36.47 115 SER A O 1
ATOM 882 N N . SER A 1 116 ? 9.711 -0.1 9.633 1 34.09 116 SER A N 1
ATOM 883 C CA . SER A 1 116 ? 11.047 -0.238 10.195 1 34.09 116 SER A CA 1
ATOM 884 C C . SER A 1 116 ? 12.016 0.761 9.57 1 34.09 116 SER A C 1
ATOM 886 O O . SER A 1 116 ? 12.844 0.39 8.742 1 34.09 116 SER A O 1
ATOM 888 N N . THR A 1 117 ? 11.656 1.87 9.008 1 32.16 117 THR A N 1
ATOM 889 C CA . THR A 1 117 ? 12.789 2.73 8.688 1 32.16 117 THR A CA 1
ATOM 890 C C . THR A 1 117 ? 13.57 3.09 9.953 1 32.16 117 THR A C 1
ATOM 892 O O . THR A 1 117 ? 13.172 3.982 10.703 1 32.16 117 THR A O 1
ATOM 895 N N . ASN A 1 118 ? 14.07 2.203 10.789 1 28.45 118 ASN A N 1
ATOM 896 C CA . ASN A 1 118 ? 15.133 2.613 11.695 1 28.45 118 ASN A CA 1
ATOM 897 C C . ASN A 1 118 ? 16.312 3.223 10.945 1 28.45 118 ASN A C 1
ATOM 899 O O . ASN A 1 118 ? 17.047 2.512 10.266 1 28.45 118 ASN A O 1
ATOM 903 N N . PRO A 1 119 ? 16.375 4.523 10.594 1 27.97 119 PRO A N 1
ATOM 904 C CA . PRO A 1 119 ? 17.562 5.141 9.992 1 27.97 119 PRO A CA 1
ATOM 905 C C . PRO A 1 119 ? 18.797 5.008 10.883 1 27.97 119 PRO A C 1
ATOM 907 O O . PRO A 1 119 ? 19.906 5.383 10.469 1 27.97 119 PRO A O 1
ATOM 910 N N . ASN A 1 120 ? 18.734 5.031 12.25 1 27.38 120 ASN A N 1
ATOM 911 C CA . ASN A 1 120 ? 19.859 5.562 13.016 1 27.38 120 ASN A CA 1
ATOM 912 C C . ASN A 1 120 ? 21.062 4.621 12.961 1 27.38 120 ASN A C 1
ATOM 914 O O . ASN A 1 120 ? 21.953 4.688 13.82 1 27.38 120 ASN A O 1
ATOM 918 N N . ALA A 1 121 ? 21.266 3.469 12.555 1 27.5 121 ALA A N 1
ATOM 919 C CA . ALA A 1 121 ? 22.484 2.795 13.023 1 27.5 121 ALA A CA 1
ATOM 920 C C . ALA A 1 121 ? 23.734 3.398 12.375 1 27.5 121 ALA A C 1
ATOM 922 O O . ALA A 1 121 ? 24.078 3.049 11.25 1 27.5 121 ALA A O 1
ATOM 923 N N . GLY A 1 122 ? 24.016 4.664 12.508 1 23.59 122 GLY A N 1
ATOM 924 C CA . GLY A 1 122 ? 25.297 5.176 12.055 1 23.59 122 GLY A CA 1
ATOM 925 C C . GLY A 1 122 ? 26.484 4.438 12.648 1 23.59 122 GLY A C 1
ATOM 926 O O . GLY A 1 122 ? 27.422 4.086 11.93 1 23.59 122 GLY A O 1
ATOM 927 N N . ARG A 1 123 ? 27.062 4.75 13.938 1 22.56 123 ARG A N 1
ATOM 928 C CA . ARG A 1 123 ? 28.484 4.852 14.273 1 22.56 123 ARG A CA 1
ATOM 929 C C . ARG A 1 123 ? 29.109 3.471 14.414 1 22.56 123 ARG A C 1
ATOM 931 O O . ARG A 1 123 ? 28.531 2.584 15.055 1 22.56 123 ARG A O 1
ATOM 938 N N . ALA A 1 124 ? 30.281 3.16 13.734 1 25.17 124 ALA A N 1
ATOM 939 C CA . ALA A 1 124 ? 31.266 2.094 13.602 1 25.17 124 ALA A CA 1
ATOM 940 C C . ALA A 1 124 ? 31.953 1.801 14.938 1 25.17 124 ALA A C 1
ATOM 942 O O . ALA A 1 124 ? 33.125 2.08 15.109 1 25.17 124 ALA A O 1
ATOM 943 N N . SER A 1 125 ? 31.531 2.098 16.156 1 26.16 125 SER A N 1
ATOM 944 C CA . SER A 1 125 ? 32.562 1.787 17.156 1 26.16 125 SER A CA 1
ATOM 945 C C . SER A 1 125 ? 33.031 0.342 17.031 1 26.16 125 SER A C 1
ATOM 947 O O . SER A 1 125 ? 32.25 -0.552 16.734 1 26.16 125 SER A O 1
ATOM 949 N N . SER A 1 126 ? 34.438 0.008 16.984 1 26.72 126 SER A N 1
ATOM 950 C CA . SER A 1 126 ? 35.406 -1.088 16.812 1 26.72 126 SER A CA 1
ATOM 951 C C . SER A 1 126 ? 35.094 -2.24 17.766 1 26.72 126 SER A C 1
ATOM 953 O O . SER A 1 126 ? 35.781 -3.268 17.734 1 26.72 126 SER A O 1
ATOM 955 N N . VAL A 1 127 ? 34.844 -1.932 19.094 1 28.55 127 VAL A N 1
ATOM 956 C CA . VAL A 1 127 ? 35.031 -3.047 20.016 1 28.55 127 VAL A CA 1
ATOM 957 C C . VAL A 1 127 ? 34.125 -4.219 19.578 1 28.55 127 VAL A C 1
ATOM 959 O O . VAL A 1 127 ? 33.094 -4.02 18.969 1 28.55 127 VAL A O 1
ATOM 962 N N . GLN A 1 128 ? 34.781 -5.473 19.609 1 27.33 128 GLN A N 1
ATOM 963 C CA . GLN A 1 128 ? 34.312 -6.801 19.203 1 27.33 128 GLN A CA 1
ATOM 964 C C . GLN A 1 128 ? 32.938 -7.105 19.812 1 27.33 128 GLN A C 1
ATOM 966 O O . GLN A 1 128 ? 32.844 -7.664 20.906 1 27.33 128 GLN A O 1
ATOM 971 N N . PRO A 1 129 ? 32.031 -6.066 19.969 1 27.3 129 PRO A N 1
ATOM 972 C CA . PRO A 1 129 ? 30.938 -6.527 20.797 1 27.3 129 PRO A CA 1
ATOM 973 C C . PRO A 1 129 ? 30.344 -7.855 20.312 1 27.3 129 PRO A C 1
ATOM 975 O O . PRO A 1 129 ? 30.484 -8.211 19.141 1 27.3 129 PRO A O 1
ATOM 978 N N . THR A 1 130 ? 30.109 -8.844 21.266 1 26.16 130 THR A N 1
ATOM 979 C CA . THR A 1 130 ? 29.516 -10.18 21.141 1 26.16 130 THR A CA 1
ATOM 980 C C . THR A 1 130 ? 28.391 -10.188 20.125 1 26.16 130 THR A C 1
ATOM 982 O O . THR A 1 130 ? 27.922 -9.125 19.703 1 26.16 130 THR A O 1
ATOM 985 N N . HIS A 1 131 ? 27.531 -11.289 20.203 1 25.14 131 HIS A N 1
ATOM 986 C CA . HIS A 1 131 ? 26.594 -11.891 19.25 1 25.14 131 HIS A CA 1
ATOM 987 C C . HIS A 1 131 ? 25.484 -10.914 18.891 1 25.14 131 HIS A C 1
ATOM 989 O O . HIS A 1 131 ? 24.75 -10.461 19.766 1 25.14 131 HIS A O 1
ATOM 995 N N . PRO A 1 132 ? 25.734 -9.891 18.094 1 29.19 132 PRO A N 1
ATOM 996 C CA . PRO A 1 132 ? 24.641 -8.969 17.766 1 29.19 132 PRO A CA 1
ATOM 997 C C . PRO A 1 132 ? 23.344 -9.695 17.375 1 29.19 132 PRO A C 1
ATOM 999 O O . PRO A 1 132 ? 23.359 -10.562 16.5 1 29.19 132 PRO A O 1
ATOM 1002 N N . SER A 1 133 ? 22.609 -10.133 18.484 1 27.53 133 SER A N 1
ATOM 1003 C CA . SER A 1 133 ? 21.297 -10.672 18.188 1 27.53 133 SER A CA 1
ATOM 1004 C C . SER A 1 133 ? 20.594 -9.859 17.109 1 27.53 133 SER A C 1
ATOM 1006 O O . SER A 1 133 ? 20.406 -8.648 17.266 1 27.53 133 SER A O 1
ATOM 1008 N N . GLY A 1 134 ? 21.031 -10.062 15.859 1 26.86 134 GLY A N 1
ATOM 1009 C CA . GLY A 1 134 ? 20.5 -9.531 14.625 1 26.86 134 GLY A CA 1
ATOM 1010 C C . GLY A 1 134 ? 19.016 -9.281 14.672 1 26.86 134 GLY A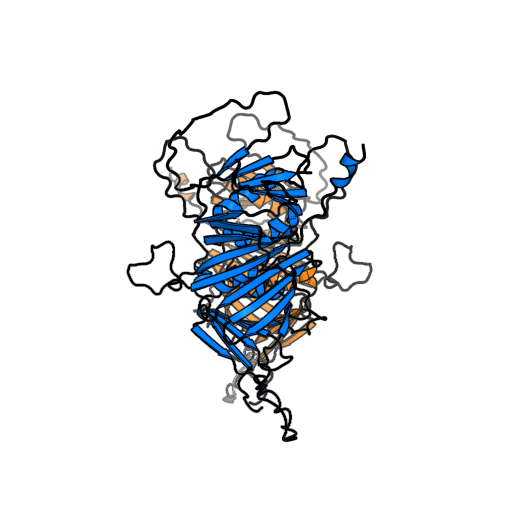 C 1
ATOM 1011 O O . GLY A 1 134 ? 18.266 -10.055 15.289 1 26.86 134 GLY A O 1
ATOM 1012 N N . PRO A 1 135 ? 18.719 -8.023 14.922 1 29.92 135 PRO A N 1
ATOM 1013 C CA . PRO A 1 135 ? 17.266 -7.844 14.867 1 29.92 135 PRO A CA 1
ATOM 1014 C C . PRO A 1 135 ? 16.609 -8.695 13.789 1 29.92 135 PRO A C 1
ATOM 1016 O O . PRO A 1 135 ? 17.172 -8.867 12.703 1 29.92 135 PRO A O 1
ATOM 1019 N N . GLY A 1 136 ? 16.109 -9.891 14.188 1 26.45 136 GLY A N 1
ATOM 1020 C CA . GLY A 1 136 ? 15.469 -10.867 13.328 1 26.45 136 GLY A CA 1
ATOM 1021 C C . GLY A 1 136 ? 14.695 -10.234 12.18 1 26.45 136 GLY A C 1
ATOM 1022 O O . GLY A 1 136 ? 14.086 -9.18 12.352 1 26.45 136 GLY A O 1
ATOM 1023 N N . ALA A 1 137 ? 15.352 -10.336 10.984 1 31.39 137 ALA A N 1
ATOM 1024 C CA . ALA A 1 137 ? 14.742 -10.109 9.68 1 31.39 137 ALA A CA 1
ATOM 1025 C C . ALA A 1 137 ? 13.227 -10.273 9.734 1 31.39 137 ALA A C 1
ATOM 1027 O O . ALA A 1 137 ? 12.516 -9.859 8.82 1 31.39 137 ALA A O 1
ATOM 1028 N N . PHE A 1 138 ? 12.82 -11.234 10.562 1 30.67 138 PHE A N 1
ATOM 1029 C CA . PHE A 1 138 ? 11.445 -11.734 10.562 1 30.67 138 PHE A CA 1
ATOM 1030 C C . PHE A 1 138 ? 10.516 -10.758 11.273 1 30.67 138 PHE A C 1
ATOM 1032 O O . PHE A 1 138 ? 9.539 -11.172 11.906 1 30.67 138 PHE A O 1
ATOM 1039 N N . SER A 1 139 ? 11.047 -9.742 11.766 1 32.72 139 SER A N 1
ATOM 1040 C CA . SER A 1 139 ? 9.898 -9.008 12.273 1 32.72 139 SER A CA 1
ATOM 1041 C C . SER A 1 139 ? 8.852 -8.789 11.188 1 32.72 139 SER A C 1
ATOM 1043 O O . SER A 1 139 ? 8.977 -7.875 10.375 1 32.72 139 SER A O 1
ATOM 1045 N N . ALA A 1 140 ? 8.547 -9.867 10.539 1 34.31 140 ALA A N 1
ATOM 1046 C CA . ALA A 1 140 ? 7.348 -9.922 9.695 1 34.31 140 ALA A CA 1
ATOM 1047 C C . ALA A 1 140 ? 6.254 -9.008 10.25 1 34.31 140 ALA A C 1
ATOM 1049 O O . ALA A 1 140 ? 6.039 -8.953 11.461 1 34.31 140 ALA A O 1
ATOM 1050 N N . PRO A 1 141 ? 5.875 -8.008 9.508 1 40 141 PRO A N 1
ATOM 1051 C CA . PRO A 1 141 ? 4.695 -7.281 9.977 1 40 141 PRO A CA 1
ATOM 1052 C C . PRO A 1 141 ? 3.658 -8.195 10.625 1 40 141 PRO A C 1
ATOM 1054 O O . PRO A 1 141 ? 3.113 -9.086 9.961 1 40 141 PRO A O 1
ATOM 1057 N N . SER A 1 142 ? 3.836 -8.711 11.773 1 42.97 142 SER A N 1
ATOM 1058 C CA . SER A 1 142 ? 2.891 -9.406 12.648 1 42.97 142 SER A CA 1
ATOM 1059 C C . SER A 1 142 ? 1.457 -8.961 12.367 1 42.97 142 SER A C 1
ATOM 1061 O O . SER A 1 142 ? 0.516 -9.734 12.547 1 42.97 142 SER A O 1
ATOM 1063 N N . LEU A 1 143 ? 1.333 -7.688 11.805 1 48.62 143 LEU A N 1
ATOM 1064 C CA . LEU A 1 143 ? 0.022 -7.051 11.812 1 48.62 143 LEU A CA 1
ATOM 1065 C C . LEU A 1 143 ? -0.887 -7.656 10.75 1 48.62 143 LEU A C 1
ATOM 1067 O O . LEU A 1 143 ? -2.111 -7.652 10.898 1 48.62 143 LEU A O 1
ATOM 1071 N N . LEU A 1 144 ? -0.228 -8.312 9.656 1 53.44 144 LEU A N 1
ATOM 1072 C CA . LEU A 1 144 ? -1.111 -8.891 8.648 1 53.44 144 LEU A CA 1
ATOM 1073 C C . LEU A 1 144 ? -1.699 -10.211 9.133 1 53.44 144 LEU A C 1
ATOM 1075 O O . LEU A 1 144 ? -2.727 -10.664 8.617 1 53.44 144 LEU A O 1
ATOM 1079 N N . LEU A 1 145 ? -1.058 -10.766 10.164 1 56.47 145 LEU A N 1
ATOM 1080 C CA . LEU A 1 145 ? -1.403 -12.125 10.555 1 56.47 145 LEU A CA 1
ATOM 1081 C C . LEU A 1 145 ? -2.801 -12.18 11.172 1 56.47 145 LEU A C 1
ATOM 1083 O O . LEU A 1 145 ? -3.494 -13.195 11.055 1 56.47 145 LEU A O 1
ATOM 1087 N N . ASP A 1 146 ? -3.32 -10.984 11.414 1 68.44 146 ASP A N 1
ATOM 1088 C CA . ASP A 1 146 ? -4.574 -11.117 12.148 1 68.44 146 ASP A CA 1
ATOM 1089 C C . ASP A 1 146 ? -5.742 -10.547 11.352 1 68.44 146 ASP A C 1
ATOM 1091 O O . ASP A 1 146 ? -6.816 -10.297 11.906 1 68.44 146 ASP A O 1
ATOM 1095 N N . ARG A 1 147 ? -5.543 -10.609 9.984 1 87.38 147 ARG A N 1
ATOM 1096 C CA . ARG A 1 147 ? -6.645 -10.047 9.211 1 87.38 147 ARG A CA 1
ATOM 1097 C C . ARG A 1 147 ? -7.457 -11.141 8.539 1 87.38 147 ARG A C 1
ATOM 1099 O O . ARG A 1 147 ? -6.898 -12.008 7.859 1 87.38 147 ARG A O 1
ATOM 1106 N N . SER A 1 148 ? -8.711 -11.164 8.805 1 93.38 148 SER A N 1
ATOM 1107 C CA . SER A 1 148 ? -9.609 -12.109 8.141 1 93.38 148 SER A CA 1
ATOM 1108 C C . SER A 1 148 ? -10 -11.617 6.75 1 93.38 148 SER A C 1
ATOM 1110 O O . SER A 1 148 ? -10.055 -10.414 6.504 1 93.38 148 SER A O 1
ATOM 1112 N N . CYS A 1 149 ? -10.125 -12.555 5.855 1 96.19 149 CYS A N 1
ATOM 1113 C CA . CYS A 1 149 ? -10.5 -12.258 4.477 1 96.19 149 CYS A CA 1
ATOM 1114 C C . CYS A 1 149 ? -11.68 -13.117 4.035 1 96.19 149 CYS A C 1
ATOM 1116 O O . CYS A 1 149 ? -11.672 -14.336 4.207 1 96.19 149 CYS A O 1
ATOM 1118 N N . THR A 1 150 ? -12.703 -12.5 3.545 1 97.94 150 THR A N 1
ATOM 1119 C CA . THR A 1 150 ? -13.844 -13.195 2.967 1 97.94 150 THR A CA 1
ATOM 1120 C C . THR A 1 150 ? -13.891 -13 1.455 1 97.94 150 THR A C 1
ATOM 1122 O O . THR A 1 150 ? -13.836 -11.867 0.97 1 97.94 150 THR A O 1
ATOM 1125 N N . ILE A 1 151 ? -13.898 -14.102 0.691 1 98.5 151 ILE A N 1
ATOM 1126 C CA . ILE A 1 151 ? -14.086 -14.086 -0.755 1 98.5 151 ILE A CA 1
ATOM 1127 C C . ILE A 1 151 ? -15.508 -14.531 -1.092 1 98.5 151 ILE A C 1
ATOM 1129 O O . ILE A 1 151 ? -15.961 -15.578 -0.628 1 98.5 151 ILE A O 1
ATOM 1133 N N . ARG A 1 152 ? -16.203 -13.719 -1.874 1 98.5 152 ARG A N 1
ATOM 1134 C CA . ARG A 1 152 ? -17.594 -14.031 -2.17 1 98.5 152 ARG A CA 1
ATOM 1135 C C . ARG A 1 152 ? -17.891 -13.82 -3.648 1 98.5 152 ARG A C 1
ATOM 1137 O O . ARG A 1 152 ? -17.453 -12.836 -4.246 1 98.5 152 ARG A O 1
ATOM 1144 N N . TYR A 1 153 ? -18.531 -14.742 -4.262 1 98.12 153 TYR A N 1
ATOM 1145 C CA . TYR A 1 153 ? -19.078 -14.703 -5.609 1 98.12 153 TYR A CA 1
ATOM 1146 C C . TYR A 1 153 ? -20.562 -15.062 -5.594 1 98.12 153 TYR A C 1
ATOM 1148 O O . TYR A 1 153 ? -20.922 -16.234 -5.406 1 98.12 153 TYR A O 1
ATOM 1156 N N . THR A 1 154 ? -21.469 -14.078 -5.84 1 97.25 154 THR A N 1
ATOM 1157 C CA . THR A 1 154 ? -22.891 -14.234 -5.547 1 97.25 154 THR A CA 1
ATOM 1158 C C . THR A 1 154 ? -23.609 -14.969 -6.68 1 97.25 154 THR A C 1
ATOM 1160 O O . THR A 1 154 ? -24.312 -15.945 -6.445 1 97.25 154 THR A O 1
ATOM 1163 N N . SER A 1 155 ? -23.453 -14.461 -7.852 1 95.19 155 SER A N 1
ATOM 1164 C CA . SER A 1 155 ? -24.109 -15.031 -9.031 1 95.19 155 SER A CA 1
ATOM 1165 C C . SER A 1 155 ? -23.234 -14.875 -10.266 1 95.19 155 SER A C 1
ATOM 1167 O O . SER A 1 155 ? -22.234 -14.156 -10.242 1 95.19 155 SER A O 1
ATOM 1169 N N . GLU A 1 156 ? -23.609 -15.562 -11.305 1 93.38 156 GLU A N 1
ATOM 1170 C CA . GLU A 1 156 ? -22.859 -15.438 -12.555 1 93.38 156 GLU A CA 1
ATOM 1171 C C . GLU A 1 156 ? -22.828 -13.992 -13.039 1 93.38 156 GLU A C 1
ATOM 1173 O O . GLU A 1 156 ? -23.875 -13.32 -13.07 1 93.38 156 GLU A O 1
ATOM 1178 N N . GLY A 1 157 ? -21.672 -13.531 -13.266 1 94.88 157 GLY A N 1
ATOM 1179 C CA . GLY A 1 157 ? -21.547 -12.172 -13.758 1 94.88 157 GLY A CA 1
ATOM 1180 C C . GLY A 1 157 ? -21.359 -11.148 -12.648 1 94.88 157 GLY A C 1
ATOM 1181 O O . GLY A 1 157 ? -21.047 -9.992 -12.914 1 94.88 157 GLY A O 1
ATOM 1182 N N . SER A 1 158 ? -21.594 -11.578 -11.469 1 97.06 158 SER A N 1
ATOM 1183 C CA . SER A 1 158 ? -21.375 -10.68 -10.344 1 97.06 158 SER A CA 1
ATOM 1184 C C . SER A 1 158 ? -19.891 -10.406 -10.141 1 97.06 158 SER A C 1
ATOM 1186 O O . SER A 1 158 ? -19.047 -11.188 -10.594 1 97.06 158 SER A O 1
ATOM 1188 N N . PRO A 1 159 ? -19.531 -9.25 -9.539 1 98.25 159 PRO A N 1
ATOM 1189 C CA . PRO A 1 159 ? -18.141 -9.031 -9.164 1 98.25 159 PRO A CA 1
ATOM 1190 C C . PRO A 1 159 ? -17.641 -10.023 -8.109 1 98.25 159 PRO A C 1
ATOM 1192 O O . PRO A 1 159 ? -18.453 -10.578 -7.355 1 98.25 159 PRO A O 1
ATOM 1195 N N . LEU A 1 160 ? -16.406 -10.289 -8.211 1 98.62 160 LEU A N 1
ATOM 1196 C CA . LEU A 1 160 ? -15.766 -11 -7.117 1 98.62 160 LEU A CA 1
ATOM 1197 C C . LEU A 1 160 ? -15.508 -10.07 -5.934 1 98.62 160 LEU A C 1
ATOM 1199 O O . LEU A 1 160 ? -14.773 -9.094 -6.059 1 98.62 160 LEU A O 1
ATOM 1203 N N . SER A 1 161 ? -16.062 -10.406 -4.781 1 98.5 161 SER A N 1
ATOM 1204 C CA . SER A 1 161 ? -16 -9.531 -3.619 1 98.5 161 SER A CA 1
ATOM 1205 C C . SER A 1 161 ? -14.961 -10.023 -2.613 1 98.5 161 SER A C 1
ATOM 1207 O O . SER A 1 161 ? -15.008 -11.18 -2.184 1 98.5 161 SER A O 1
ATOM 1209 N N . ILE A 1 162 ? -14.031 -9.172 -2.281 1 97.69 162 ILE A N 1
ATOM 1210 C CA . ILE A 1 162 ? -13.016 -9.438 -1.268 1 97.69 162 ILE A CA 1
ATOM 1211 C C . ILE A 1 162 ? -13.242 -8.523 -0.061 1 97.69 162 ILE A C 1
ATOM 1213 O O . ILE A 1 162 ? -13.219 -7.301 -0.188 1 97.69 162 ILE A O 1
ATOM 1217 N N . THR A 1 163 ? -13.477 -9.086 1.1 1 97.31 163 THR A N 1
ATOM 1218 C CA . THR A 1 163 ? -13.688 -8.289 2.305 1 97.31 163 THR A CA 1
ATOM 1219 C C . THR A 1 163 ? -12.609 -8.578 3.342 1 97.31 163 THR A C 1
ATOM 1221 O O . THR A 1 163 ? -12.445 -9.719 3.775 1 97.31 163 THR A O 1
ATOM 1224 N N . LEU A 1 164 ? -11.867 -7.57 3.662 1 95.19 164 LEU A N 1
ATOM 1225 C CA . LEU A 1 164 ? -10.875 -7.652 4.73 1 95.19 164 LEU A CA 1
ATOM 1226 C C . LEU A 1 164 ? -11.406 -7.02 6.012 1 95.19 164 LEU A C 1
ATOM 1228 O O . LEU A 1 164 ? -12.016 -5.945 5.977 1 95.19 164 LEU A O 1
ATOM 1232 N N . SER A 1 165 ? -11.258 -7.723 7.09 1 93 165 SER A N 1
ATOM 1233 C CA . SER A 1 165 ? -11.742 -7.207 8.367 1 93 165 SER A CA 1
ATOM 1234 C C . SER A 1 165 ? -10.641 -7.207 9.422 1 93 165 SER A C 1
ATOM 1236 O O . SER A 1 165 ? -9.883 -8.18 9.539 1 93 165 SER A O 1
ATOM 1238 N N . GLU A 1 166 ? -10.438 -6.125 10.031 1 88.69 166 GLU A N 1
ATOM 1239 C CA . GLU A 1 166 ? -9.602 -5.938 11.219 1 88.69 166 GLU A CA 1
ATOM 1240 C C . GLU A 1 166 ? -10.305 -5.059 12.25 1 88.69 166 GLU A C 1
ATOM 1242 O O . GLU A 1 166 ? -11.406 -4.574 12.016 1 88.69 166 GLU A O 1
ATOM 1247 N N . THR A 1 167 ? -9.719 -4.984 13.445 1 87.31 167 THR A N 1
ATOM 1248 C CA . THR A 1 167 ? -10.336 -4.207 14.508 1 87.31 167 THR A CA 1
ATOM 1249 C C . THR A 1 167 ? -10.617 -2.779 14.047 1 87.31 167 THR A C 1
ATOM 1251 O O . THR A 1 167 ? -9.695 -2.055 13.664 1 87.31 167 THR A O 1
ATOM 1254 N N . GLY A 1 168 ? -11.82 -2.396 13.961 1 90.44 168 GLY A N 1
ATOM 1255 C CA . GLY A 1 168 ? -12.234 -1.023 13.719 1 90.44 168 GLY A CA 1
ATOM 1256 C C . GLY A 1 168 ? -12.289 -0.673 12.242 1 90.44 168 GLY A C 1
ATOM 1257 O O . GLY A 1 168 ? -12.617 0.457 11.875 1 90.44 168 GLY A O 1
ATOM 1258 N N . VAL A 1 169 ? -11.922 -1.611 11.383 1 93.75 169 VAL A N 1
ATOM 1259 C CA . VAL A 1 169 ? -11.883 -1.307 9.953 1 93.75 169 VAL A CA 1
ATOM 1260 C C . VAL A 1 169 ? -12.414 -2.496 9.156 1 93.75 169 VAL A C 1
ATOM 1262 O O . VAL A 1 169 ? -12.062 -3.645 9.438 1 93.75 169 VAL A O 1
ATOM 1265 N N . LYS A 1 170 ? -13.273 -2.301 8.211 1 95.69 170 LYS A N 1
ATOM 1266 C CA . LYS A 1 170 ? -13.758 -3.281 7.246 1 95.69 170 LYS A CA 1
ATOM 1267 C C . LYS A 1 170 ? -13.633 -2.75 5.82 1 95.69 170 LYS A C 1
ATOM 1269 O O . LYS A 1 170 ? -14.203 -1.707 5.492 1 95.69 170 LYS A O 1
ATOM 1274 N N . THR A 1 171 ? -12.906 -3.453 5.004 1 94.56 171 THR A N 1
ATOM 1275 C CA . THR A 1 171 ? -12.688 -3.029 3.627 1 94.56 171 THR A CA 1
ATOM 1276 C C . THR A 1 171 ? -13.25 -4.059 2.65 1 94.56 171 THR A C 1
ATOM 1278 O O . THR A 1 171 ? -12.938 -5.246 2.738 1 94.56 171 THR A O 1
ATOM 1281 N N . THR A 1 172 ? -14.086 -3.652 1.777 1 96.62 172 THR A N 1
ATOM 1282 C CA . THR A 1 172 ? -14.648 -4.52 0.748 1 96.62 172 THR A CA 1
ATOM 1283 C C . THR A 1 172 ? -14.234 -4.039 -0.643 1 96.62 172 THR A C 1
ATOM 1285 O O . THR A 1 172 ? -14.43 -2.873 -0.986 1 96.62 172 THR A O 1
ATOM 1288 N N . CYS A 1 173 ? -13.672 -4.91 -1.391 1 95.75 173 CYS A N 1
ATOM 1289 C CA . CYS A 1 173 ? -13.297 -4.641 -2.773 1 95.75 173 CYS A CA 1
ATOM 1290 C C . CYS A 1 173 ? -14.117 -5.488 -3.738 1 95.75 173 CYS A C 1
ATOM 1292 O O . CYS A 1 173 ? -14.125 -6.715 -3.635 1 95.75 173 CYS A O 1
ATOM 1294 N N . GLU A 1 174 ? -14.766 -4.801 -4.648 1 97.94 174 GLU A N 1
ATOM 1295 C CA . GLU A 1 174 ? -15.508 -5.469 -5.711 1 97.94 174 GLU A CA 1
ATOM 1296 C C . GLU A 1 174 ? -14.719 -5.469 -7.02 1 97.94 174 GLU A C 1
ATOM 1298 O O . GLU A 1 174 ? -14.531 -4.418 -7.637 1 97.94 174 GLU A O 1
ATOM 1303 N N . LEU A 1 175 ? -14.312 -6.648 -7.465 1 97.88 175 LEU A N 1
ATOM 1304 C CA . LEU A 1 175 ? -13.57 -6.797 -8.711 1 97.88 175 LEU A CA 1
ATOM 1305 C C . LEU A 1 175 ? -14.5 -7.227 -9.844 1 97.88 175 LEU A C 1
ATOM 1307 O O . LEU A 1 175 ? -15.141 -8.273 -9.766 1 97.88 175 LEU A O 1
ATOM 1311 N N . THR A 1 176 ? -14.562 -6.43 -10.852 1 98 176 THR A N 1
ATOM 1312 C CA . THR A 1 176 ? -15.375 -6.789 -12.008 1 98 176 THR A CA 1
ATOM 1313 C C . THR A 1 176 ? -14.883 -8.094 -12.625 1 98 176 THR A C 1
ATOM 1315 O O . THR A 1 176 ? -13.68 -8.305 -12.766 1 98 176 THR A O 1
ATOM 1318 N N . THR A 1 177 ? -15.812 -8.992 -12.961 1 98.12 177 THR A N 1
ATOM 1319 C CA . THR A 1 177 ? -15.484 -10.258 -13.609 1 98.12 177 THR A CA 1
ATOM 1320 C C . THR A 1 177 ? -15.703 -10.156 -15.117 1 98.12 177 THR A C 1
ATOM 1322 O O . THR A 1 177 ? -16.734 -9.656 -15.57 1 98.12 177 THR A O 1
ATOM 1325 N N . TYR A 1 178 ? -14.703 -10.5 -15.82 1 96.69 178 TYR A N 1
ATOM 1326 C CA . TYR A 1 178 ? -14.789 -10.484 -17.281 1 96.69 178 TYR A CA 1
ATOM 1327 C C . TYR A 1 178 ? -14.82 -11.898 -17.844 1 96.69 178 TYR A C 1
ATOM 1329 O O . TYR A 1 178 ? -14.281 -12.828 -17.234 1 96.69 178 TYR A O 1
ATOM 1337 N N . GLU A 1 179 ? -15.445 -12.039 -18.953 1 94 179 GLU A N 1
ATOM 1338 C CA . GLU A 1 179 ? -15.477 -13.328 -19.625 1 94 179 GLU A CA 1
ATOM 1339 C C . GLU A 1 179 ? -14.094 -13.711 -20.141 1 94 179 GLU A C 1
ATOM 1341 O O . GLU A 1 179 ? -13.32 -12.844 -20.562 1 94 179 GLU A O 1
ATOM 1346 N N . THR A 1 180 ? -13.797 -14.938 -20.062 1 88.94 180 THR A N 1
ATOM 1347 C CA . THR A 1 180 ? -12.531 -15.438 -20.578 1 88.94 180 THR A CA 1
ATOM 1348 C C . THR A 1 180 ? -12.5 -15.352 -22.109 1 88.94 180 THR A C 1
ATOM 1350 O O . THR A 1 180 ? -13.523 -15.547 -22.766 1 88.94 180 THR A O 1
ATOM 1353 N N . GLU A 1 181 ? -11.555 -14.445 -22.578 1 73.5 181 GLU A N 1
ATOM 1354 C CA . GLU A 1 181 ? -11.422 -14.391 -24.031 1 73.5 181 GLU A CA 1
ATOM 1355 C C . GLU A 1 181 ? -10.906 -15.711 -24.594 1 73.5 181 GLU A C 1
ATOM 1357 O O . GLU A 1 181 ? -9.758 -16.094 -24.359 1 73.5 181 GLU A O 1
ATOM 1362 N N . GLY A 1 182 ? -11.734 -16.5 -25.234 1 63.59 182 GLY A N 1
ATOM 1363 C CA . GLY A 1 182 ? -11.367 -17.703 -25.969 1 63.59 182 GLY A CA 1
ATOM 1364 C C . GLY A 1 182 ? -10.703 -18.75 -25.094 1 63.59 182 GLY A C 1
ATOM 1365 O O . GLY A 1 182 ? -10.703 -18.641 -23.875 1 63.59 182 GLY A O 1
ATOM 1366 N N . SER A 1 183 ? -10.172 -19.859 -25.734 1 54.62 183 SER A N 1
ATOM 1367 C CA . SER A 1 183 ? -9.57 -21.047 -25.109 1 54.62 183 SER A CA 1
ATOM 1368 C C . SER A 1 183 ? -8.297 -20.688 -24.359 1 54.62 183 SER A C 1
ATOM 1370 O O . SER A 1 183 ? -7.383 -20.078 -24.922 1 54.62 183 SER A O 1
ATOM 1372 N N . GLU A 1 184 ? -8.398 -20.172 -23.141 1 57.75 184 GLU A N 1
ATOM 1373 C CA . GLU A 1 184 ? -7.195 -19.984 -22.328 1 57.75 184 GLU A CA 1
ATOM 1374 C C . GLU A 1 184 ? -6.137 -21.031 -22.688 1 57.75 184 GLU A C 1
ATOM 1376 O O . GLU A 1 184 ? -6.387 -22.234 -22.594 1 57.75 184 GLU A O 1
ATOM 1381 N N . VAL A 1 185 ? -5.301 -20.766 -23.703 1 61.56 185 VAL A N 1
ATOM 1382 C CA . VAL A 1 185 ? -4.258 -21.688 -24.156 1 61.56 185 VAL A CA 1
ATOM 1383 C C . VAL A 1 185 ? -3.205 -21.844 -23.062 1 61.56 185 VAL A C 1
ATOM 1385 O O . VAL A 1 185 ? -2.49 -20.891 -22.734 1 61.56 185 VAL A O 1
ATOM 1388 N N . ASP A 1 186 ? -3.455 -22.812 -22.156 1 81.06 186 ASP A N 1
ATOM 1389 C CA . ASP A 1 186 ? -2.42 -23.25 -21.234 1 81.06 186 ASP A CA 1
ATOM 1390 C C . ASP A 1 186 ? -1.203 -23.797 -21.984 1 81.06 186 ASP A C 1
ATOM 1392 O O . ASP A 1 186 ? -1.331 -24.312 -23.094 1 81.06 186 ASP A O 1
ATOM 1396 N N . ILE A 1 187 ? -0.048 -23.391 -21.609 1 90.62 187 ILE A N 1
ATOM 1397 C CA . ILE A 1 187 ? 1.172 -24.031 -22.094 1 90.62 187 ILE A CA 1
ATOM 1398 C C . ILE A 1 187 ? 1.155 -25.516 -21.75 1 90.62 187 ILE A C 1
ATOM 1400 O O . ILE A 1 187 ? 1.202 -25.875 -20.562 1 90.62 187 ILE A O 1
ATOM 1404 N N . PRO A 1 188 ? 1.058 -26.281 -22.75 1 91.31 188 PRO A N 1
ATOM 1405 C CA . PRO A 1 188 ? 0.905 -27.719 -22.469 1 91.31 188 PRO A CA 1
ATOM 1406 C C . PRO A 1 188 ? 2.209 -28.359 -22 1 91.31 188 PRO A C 1
ATOM 1408 O O . PRO A 1 188 ? 3.27 -28.094 -22.578 1 91.31 188 PRO A O 1
ATOM 1411 N N . LEU A 1 189 ? 2.15 -29.062 -20.984 1 94.06 189 LEU A N 1
ATOM 1412 C CA . LEU A 1 189 ? 3.219 -29.953 -20.547 1 94.06 189 LEU A CA 1
ATOM 1413 C C . LEU A 1 189 ? 2.885 -31.406 -20.859 1 94.06 189 LEU A C 1
ATOM 1415 O O . LEU A 1 189 ? 1.828 -31.906 -20.453 1 94.06 189 LEU A O 1
ATOM 1419 N N . GLN A 1 190 ? 3.74 -32.062 -21.578 1 95 190 GLN A N 1
ATOM 1420 C CA . GLN A 1 190 ? 3.527 -33.469 -21.875 1 95 190 GLN A CA 1
ATOM 1421 C C . GLN A 1 190 ? 3.93 -34.344 -20.703 1 95 190 GLN A C 1
ATOM 1423 O O . GLN A 1 190 ? 5.07 -34.812 -20.625 1 95 190 GLN A O 1
ATOM 1428 N N . ARG A 1 191 ? 2.986 -34.719 -19.984 1 93.75 191 ARG A N 1
ATOM 1429 C CA . ARG A 1 191 ? 3.252 -35.469 -18.75 1 93.75 191 ARG A CA 1
ATOM 1430 C C . ARG A 1 191 ? 3.762 -36.875 -19.047 1 93.75 191 ARG A C 1
ATOM 1432 O O . ARG A 1 191 ? 4.488 -37.438 -18.234 1 93.75 191 ARG A O 1
ATOM 1439 N N . ASP A 1 192 ? 3.379 -37.344 -20.203 1 93.62 192 ASP A N 1
ATOM 1440 C CA . ASP A 1 192 ? 3.787 -38.688 -20.594 1 93.62 192 ASP A CA 1
ATOM 1441 C C . ASP A 1 192 ? 5.16 -38.688 -21.25 1 93.62 192 ASP A C 1
ATOM 1443 O O . ASP A 1 192 ? 5.691 -39.75 -21.609 1 93.62 192 ASP A O 1
ATOM 1447 N N . ALA A 1 193 ? 5.684 -37.562 -21.359 1 95 193 ALA A N 1
ATOM 1448 C CA . ALA A 1 193 ? 6.973 -37.438 -22.047 1 95 193 ALA A CA 1
ATOM 1449 C C . ALA A 1 193 ? 7.922 -36.531 -21.25 1 95 193 ALA A C 1
ATOM 1451 O O . ALA A 1 193 ? 8.609 -35.688 -21.828 1 95 193 ALA A O 1
ATOM 1452 N N . ILE A 1 194 ? 7.859 -36.688 -19.969 1 96.31 194 ILE A N 1
ATOM 1453 C CA . ILE A 1 194 ? 8.805 -36 -19.109 1 96.31 194 ILE A CA 1
ATOM 1454 C C . ILE A 1 194 ? 10.188 -36.625 -19.219 1 96.31 194 ILE A C 1
ATOM 1456 O O . ILE A 1 194 ? 10.336 -37.844 -19.062 1 96.31 194 ILE A O 1
ATOM 1460 N N . ILE A 1 195 ? 11.211 -35.844 -19.5 1 96.19 195 ILE A N 1
ATOM 1461 C CA . ILE A 1 195 ? 12.547 -36.375 -19.719 1 96.19 195 ILE A CA 1
ATOM 1462 C C . ILE A 1 195 ? 13.484 -35.906 -18.609 1 96.19 195 ILE A C 1
ATOM 1464 O O . ILE A 1 195 ? 14.633 -36.344 -18.531 1 96.19 195 ILE A O 1
ATOM 1468 N N . MET A 1 196 ? 13.023 -35.031 -17.797 1 95.69 196 MET A N 1
ATOM 1469 C CA . MET A 1 196 ? 13.781 -34.531 -16.656 1 95.69 196 MET A CA 1
ATOM 1470 C C . MET A 1 196 ? 12.852 -34.219 -15.477 1 95.69 196 MET A C 1
ATOM 1472 O O . MET A 1 196 ? 11.82 -33.594 -15.648 1 95.69 196 MET A O 1
ATOM 1476 N N . LYS A 1 197 ? 13.148 -34.719 -14.305 1 96.25 197 LYS A N 1
ATOM 1477 C CA . LYS A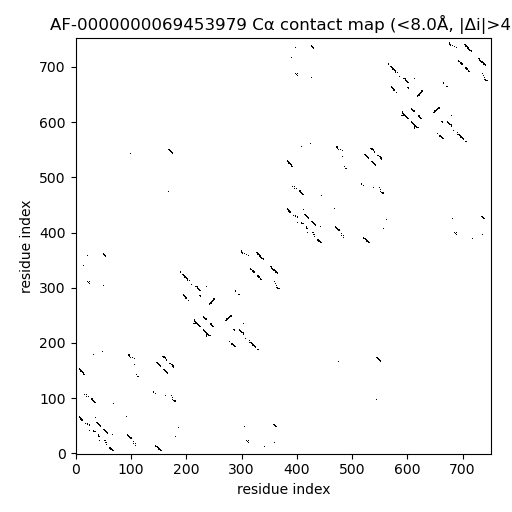 1 197 ? 12.453 -34.406 -13.055 1 96.25 197 LYS A CA 1
ATOM 1478 C C . LYS A 1 197 ? 13.438 -34.312 -11.891 1 96.25 197 LYS A C 1
ATOM 1480 O O . LYS A 1 197 ? 14.047 -35.281 -11.484 1 96.25 197 LYS A O 1
ATOM 1485 N N . ILE A 1 198 ? 13.617 -33.156 -11.414 1 95.81 198 ILE A N 1
ATOM 1486 C CA . ILE A 1 198 ? 14.539 -32.844 -10.328 1 95.81 198 ILE A CA 1
ATOM 1487 C C . ILE A 1 198 ? 13.789 -32.188 -9.18 1 95.81 198 ILE A C 1
ATOM 1489 O O . ILE A 1 198 ? 13.078 -31.188 -9.391 1 95.81 198 ILE A O 1
ATOM 1493 N N . ILE A 1 199 ? 13.828 -32.656 -8.008 1 96.62 199 ILE A N 1
ATOM 1494 C CA . ILE A 1 199 ? 13.227 -32.062 -6.828 1 96.62 199 ILE A CA 1
ATOM 1495 C C . ILE A 1 199 ? 14.32 -31.625 -5.848 1 96.62 199 ILE A C 1
ATOM 1497 O O . ILE A 1 199 ? 15.18 -32.438 -5.488 1 96.62 199 ILE A O 1
ATOM 1501 N N . MET A 1 200 ? 14.328 -30.5 -5.457 1 94.94 200 MET A N 1
ATOM 1502 C CA . MET A 1 200 ? 15.32 -29.938 -4.539 1 94.94 200 MET A CA 1
ATOM 1503 C C . MET A 1 200 ? 14.703 -28.859 -3.662 1 94.94 200 MET A C 1
ATOM 1505 O O . MET A 1 200 ? 13.531 -28.5 -3.838 1 94.94 200 MET A O 1
ATOM 1509 N N . ARG A 1 201 ? 15.469 -28.422 -2.736 1 95.56 201 ARG A N 1
ATOM 1510 C CA . ARG A 1 201 ? 15.039 -27.25 -1.983 1 95.56 201 ARG A CA 1
ATOM 1511 C C . ARG A 1 201 ? 14.914 -26.031 -2.891 1 95.56 201 ARG A C 1
ATOM 1513 O O . ARG A 1 201 ? 15.805 -25.766 -3.707 1 95.56 201 ARG A O 1
ATOM 1520 N N . SER A 1 202 ? 13.859 -25.297 -2.686 1 97.38 202 SER A N 1
ATOM 1521 C CA . SER A 1 202 ? 13.602 -24.156 -3.562 1 97.38 202 SER A CA 1
ATOM 1522 C C . SER A 1 202 ? 14.664 -23.078 -3.406 1 97.38 202 SER A C 1
ATOM 1524 O O . SER A 1 202 ? 15.023 -22.406 -4.375 1 97.38 202 SER A O 1
ATOM 1526 N N . ALA A 1 203 ? 15.172 -22.953 -2.201 1 96.31 203 ALA A N 1
ATOM 1527 C CA . ALA A 1 203 ? 16.172 -21.938 -1.901 1 96.31 203 ALA A CA 1
ATOM 1528 C C . ALA A 1 203 ? 17.406 -22.094 -2.801 1 96.31 203 ALA A C 1
ATOM 1530 O O . ALA A 1 203 ? 18.047 -21.109 -3.158 1 96.31 203 ALA A O 1
ATOM 1531 N N . TRP A 1 204 ? 17.75 -23.266 -3.164 1 94.44 204 TRP A N 1
ATOM 1532 C CA . TRP A 1 204 ? 18.906 -23.5 -4.02 1 94.44 204 TRP A CA 1
ATOM 1533 C C . TRP A 1 204 ? 18.672 -22.922 -5.414 1 94.44 204 TRP A C 1
ATOM 1535 O O . TRP A 1 204 ? 19.578 -22.312 -5.988 1 94.44 204 TRP A O 1
ATOM 1545 N N . LEU A 1 205 ? 17.547 -23.25 -5.891 1 96.62 205 LEU A N 1
ATOM 1546 C CA . LEU A 1 205 ? 17.219 -22.672 -7.188 1 96.62 205 LEU A CA 1
ATOM 1547 C C . LEU A 1 205 ? 17.203 -21.141 -7.121 1 96.62 205 LEU A C 1
ATOM 1549 O O . LEU A 1 205 ? 17.734 -20.469 -8.008 1 96.62 205 LEU A O 1
ATOM 1553 N N . HIS A 1 206 ? 16.547 -20.641 -6.105 1 98 206 HIS A N 1
ATOM 1554 C CA . HIS A 1 206 ? 16.469 -19.203 -5.926 1 98 206 HIS A CA 1
ATOM 1555 C C . HIS A 1 206 ? 17.844 -18.547 -5.906 1 98 206 HIS A C 1
ATOM 1557 O O . HIS A 1 206 ? 18.094 -17.562 -6.605 1 98 206 HIS A O 1
ATOM 1563 N N . ASN A 1 207 ? 18.734 -19.078 -5.133 1 96.38 207 ASN A N 1
ATOM 1564 C CA . ASN A 1 207 ? 20.094 -18.562 -5.012 1 96.38 207 ASN A CA 1
ATOM 1565 C C . ASN A 1 207 ? 20.828 -18.625 -6.348 1 96.38 207 ASN A C 1
ATOM 1567 O O . ASN A 1 207 ? 21.531 -17.672 -6.707 1 96.38 207 ASN A O 1
ATOM 1571 N N . ALA A 1 208 ? 20.703 -19.719 -7.012 1 96 208 ALA A N 1
ATOM 1572 C CA . ALA A 1 208 ? 21.375 -19.875 -8.305 1 96 208 ALA A CA 1
ATOM 1573 C C . ALA A 1 208 ? 20.891 -18.812 -9.297 1 96 208 ALA A C 1
ATOM 1575 O O . ALA A 1 208 ? 21.703 -18.172 -9.969 1 96 208 ALA A O 1
ATOM 1576 N N . VAL A 1 209 ? 19.609 -18.672 -9.367 1 97.25 209 VAL A N 1
ATOM 1577 C CA . VAL A 1 209 ? 19.031 -17.703 -10.297 1 97.25 209 VAL A CA 1
ATOM 1578 C C . VAL A 1 209 ? 19.469 -16.281 -9.906 1 97.25 209 VAL A C 1
ATOM 1580 O O . VAL A 1 209 ? 19.781 -15.469 -10.773 1 97.25 209 VAL A O 1
ATOM 1583 N N . ALA A 1 210 ? 19.484 -16.031 -8.633 1 96.38 210 ALA A N 1
ATOM 1584 C CA . ALA A 1 210 ? 19.922 -14.727 -8.141 1 96.38 210 ALA A CA 1
ATOM 1585 C C . ALA A 1 210 ? 21.391 -14.469 -8.508 1 96.38 210 ALA A C 1
ATOM 1587 O O . ALA A 1 210 ? 21.734 -13.359 -8.914 1 96.38 210 ALA A O 1
ATOM 1588 N N . GLU A 1 211 ? 22.203 -15.398 -8.352 1 94.5 211 GLU A N 1
ATOM 1589 C CA . GLU A 1 211 ? 23.609 -15.297 -8.695 1 94.5 211 GLU A CA 1
ATOM 1590 C C . GLU A 1 211 ? 23.797 -15.023 -10.188 1 94.5 211 GLU A C 1
ATOM 1592 O O . GLU A 1 211 ? 24.578 -14.164 -10.578 1 94.5 211 GLU A O 1
ATOM 1597 N N . LEU A 1 212 ? 23.125 -15.781 -10.969 1 94.94 212 LEU A N 1
ATOM 1598 C CA . LEU A 1 212 ? 23.219 -15.609 -12.414 1 94.94 212 LEU A CA 1
ATOM 1599 C C . LEU A 1 212 ? 22.703 -14.242 -12.836 1 94.94 212 LEU A C 1
ATOM 1601 O O . LEU A 1 212 ? 23.203 -13.648 -13.789 1 94.94 212 LEU A O 1
ATOM 1605 N N . ALA A 1 213 ? 21.719 -13.734 -12.164 1 94.44 213 ALA A N 1
ATOM 1606 C CA . ALA A 1 213 ? 21.094 -12.453 -12.5 1 94.44 213 ALA A CA 1
ATOM 1607 C C . ALA A 1 213 ? 22.109 -11.32 -12.406 1 94.44 213 ALA A C 1
ATOM 1609 O O . ALA A 1 213 ? 21.984 -10.305 -13.102 1 94.44 213 ALA A O 1
ATOM 1610 N N . ALA A 1 214 ? 23.047 -11.492 -11.578 1 90.25 214 ALA A N 1
ATOM 1611 C CA . ALA A 1 214 ? 24.062 -10.461 -11.367 1 90.25 214 ALA A CA 1
ATOM 1612 C C . ALA A 1 214 ? 24.766 -10.125 -12.672 1 90.25 214 ALA A C 1
ATOM 1614 O O . ALA A 1 214 ? 25.25 -9 -12.852 1 90.25 214 ALA A O 1
ATOM 1615 N N . THR A 1 215 ? 24.797 -11.031 -13.586 1 89.94 215 THR A N 1
ATOM 1616 C CA . THR A 1 215 ? 25.469 -10.805 -14.852 1 89.94 215 THR A CA 1
ATOM 1617 C C . THR A 1 215 ? 24.469 -10.43 -15.945 1 89.94 215 THR A C 1
ATOM 1619 O O . THR A 1 215 ? 24.828 -10.312 -17.109 1 89.94 215 THR A O 1
ATOM 1622 N N . SER A 1 216 ? 23.234 -10.32 -15.664 1 89.94 216 SER A N 1
ATOM 1623 C CA . SER A 1 216 ? 22.125 -9.906 -16.531 1 89.94 216 SER A CA 1
ATOM 1624 C C . SER A 1 216 ? 22.094 -10.727 -17.812 1 89.94 216 SER A C 1
ATOM 1626 O O . SER A 1 216 ? 22.047 -10.172 -18.906 1 89.94 216 SER A O 1
ATOM 1628 N N . PRO A 1 217 ? 22.047 -11.969 -17.672 1 94.06 217 PRO A N 1
ATOM 1629 C CA . PRO A 1 217 ? 22 -12.789 -18.875 1 94.06 217 PRO A CA 1
ATOM 1630 C C . PRO A 1 217 ? 20.656 -12.68 -19.609 1 94.06 217 PRO A C 1
ATOM 1632 O O . PRO A 1 217 ? 19.641 -12.328 -19 1 94.06 217 PRO A O 1
ATOM 1635 N N . SER A 1 218 ? 20.641 -12.984 -20.922 1 94.5 218 SER A N 1
ATOM 1636 C CA . SER A 1 218 ? 19.391 -13.008 -21.688 1 94.5 218 SER A CA 1
ATOM 1637 C C . SER A 1 218 ? 18.797 -14.414 -21.734 1 94.5 218 SER A C 1
ATOM 1639 O O . SER A 1 218 ? 17.594 -14.578 -21.906 1 94.5 218 SER A O 1
ATOM 1641 N N . VAL A 1 219 ? 19.719 -15.422 -21.625 1 95.69 219 VAL A N 1
ATOM 1642 C CA . VAL A 1 219 ? 19.297 -16.797 -21.797 1 95.69 219 VAL A CA 1
ATOM 1643 C C . VAL A 1 219 ? 19.734 -17.625 -20.578 1 95.69 219 VAL A C 1
ATOM 1645 O O . VAL A 1 219 ? 20.844 -17.469 -20.078 1 95.69 219 VAL A O 1
ATOM 1648 N N . LEU A 1 220 ? 18.844 -18.406 -20.094 1 97.06 220 LEU A N 1
ATOM 1649 C CA . LEU A 1 220 ? 19.172 -19.438 -19.125 1 97.06 220 LEU A CA 1
ATOM 1650 C C . LEU A 1 220 ? 19.281 -20.812 -19.797 1 97.06 220 LEU A C 1
ATOM 1652 O O . LEU A 1 220 ? 18.328 -21.281 -20.406 1 97.06 220 LEU A O 1
ATOM 1656 N N . LYS A 1 221 ? 20.391 -21.391 -19.672 1 96.19 221 LYS A N 1
ATOM 1657 C CA . LYS A 1 221 ? 20.609 -22.766 -20.141 1 96.19 221 LYS A CA 1
ATOM 1658 C C . LYS A 1 221 ? 20.531 -23.766 -19 1 96.19 221 LYS A C 1
ATOM 1660 O O . LYS A 1 221 ? 21.25 -23.656 -18 1 96.19 221 LYS A O 1
ATOM 1665 N N . ILE A 1 222 ? 19.641 -24.688 -19.109 1 96.38 222 ILE A N 1
ATOM 1666 C CA . ILE A 1 222 ? 19.531 -25.797 -18.156 1 96.38 222 ILE A CA 1
ATOM 1667 C C . ILE A 1 222 ? 20.188 -27.047 -18.734 1 96.38 222 ILE A C 1
ATOM 1669 O O . ILE A 1 222 ? 19.875 -27.453 -19.859 1 96.38 222 ILE A O 1
ATOM 1673 N N . SER A 1 223 ? 21.109 -27.547 -17.984 1 95.25 223 SER A N 1
ATOM 1674 C CA . SER A 1 223 ? 21.844 -28.734 -18.406 1 95.25 223 SER A CA 1
ATOM 1675 C C . SER A 1 223 ? 21.797 -29.812 -17.344 1 95.25 223 SER A C 1
ATOM 1677 O O . SER A 1 223 ? 22.047 -29.547 -16.156 1 95.25 223 SER A O 1
ATOM 1679 N N . ALA A 1 224 ? 21.453 -31.047 -17.75 1 94.44 224 ALA A N 1
ATOM 1680 C CA . ALA A 1 224 ? 21.359 -32.156 -16.797 1 94.44 224 ALA A CA 1
ATOM 1681 C C . ALA A 1 224 ? 21.812 -33.469 -17.438 1 94.44 224 ALA A C 1
ATOM 1683 O O . ALA A 1 224 ? 21.531 -33.719 -18.625 1 94.44 224 ALA A O 1
ATOM 1684 N N . SER A 1 225 ? 22.531 -34.219 -16.703 1 93.12 225 SER A N 1
ATOM 1685 C CA . SER A 1 225 ? 22.969 -35.562 -17.141 1 93.12 225 SER A CA 1
ATOM 1686 C C . SER A 1 225 ? 22.922 -36.562 -15.992 1 93.12 225 SER A C 1
ATOM 1688 O O . SER A 1 225 ? 23.312 -36.25 -14.867 1 93.12 225 SER A O 1
ATOM 1690 N N . ALA A 1 226 ? 22.406 -37.719 -16.312 1 89.12 226 ALA A N 1
ATOM 1691 C CA . ALA A 1 226 ? 22.344 -38.75 -15.305 1 89.12 226 ALA A CA 1
ATOM 1692 C C . ALA A 1 226 ? 23.688 -39.469 -15.141 1 89.12 226 ALA A C 1
ATOM 1694 O O . ALA A 1 226 ? 23.938 -40.125 -14.133 1 89.12 226 ALA A O 1
ATOM 1695 N N . THR A 1 227 ? 24.547 -39.281 -16.125 1 87.62 227 THR A N 1
ATOM 1696 C CA . THR A 1 227 ? 25.719 -40.156 -16.172 1 87.62 227 THR A CA 1
ATOM 1697 C C . THR A 1 227 ? 27 -39.344 -16.047 1 87.62 227 THR A C 1
ATOM 1699 O O . THR A 1 227 ? 28.047 -39.875 -15.633 1 87.62 227 THR A O 1
ATOM 1702 N N . HIS A 1 228 ? 26.922 -38.062 -16.5 1 87.56 228 HIS A N 1
ATOM 1703 C CA . HIS A 1 228 ? 28.156 -37.281 -16.547 1 87.56 228 HIS A CA 1
ATOM 1704 C C . HIS A 1 228 ? 28.016 -36 -15.727 1 87.56 228 HIS A C 1
ATOM 1706 O O . HIS A 1 228 ? 26.969 -35.344 -15.742 1 87.56 228 HIS A O 1
ATOM 1712 N N . GLU A 1 229 ? 29.109 -35.625 -15.055 1 88.25 229 GLU A N 1
ATOM 1713 C CA . GLU A 1 229 ? 29.156 -34.344 -14.375 1 88.25 229 GLU A CA 1
ATOM 1714 C C . GLU A 1 229 ? 29.375 -33.219 -15.367 1 88.25 229 GLU A C 1
ATOM 1716 O O . GLU A 1 229 ? 30.016 -33.406 -16.406 1 88.25 229 GLU A O 1
ATOM 1721 N N . PRO A 1 230 ? 28.969 -32 -14.961 1 90.25 230 PRO A N 1
ATOM 1722 C CA . PRO A 1 230 ? 28.047 -31.672 -13.875 1 90.25 230 PRO A CA 1
ATOM 1723 C C . PRO A 1 230 ? 26.656 -32.25 -14.086 1 90.25 230 PRO A C 1
ATOM 1725 O O . PRO A 1 230 ? 26.094 -32.125 -15.172 1 90.25 230 PRO A O 1
ATOM 1728 N N . PHE A 1 231 ? 26.125 -32.844 -13.109 1 90.94 231 PHE A N 1
ATOM 1729 C CA . PHE A 1 231 ? 24.844 -33.531 -13.219 1 90.94 231 PHE A CA 1
ATOM 1730 C C . PHE A 1 231 ? 23.719 -32.531 -13.484 1 90.94 231 PHE A C 1
ATOM 1732 O O . PHE A 1 231 ? 22.844 -32.812 -14.312 1 90.94 231 PHE A O 1
ATOM 1739 N N . PHE A 1 232 ? 23.766 -31.531 -12.828 1 93.81 232 PHE A N 1
ATOM 1740 C CA . PHE A 1 232 ? 22.781 -30.469 -13.008 1 93.81 232 PHE A CA 1
ATOM 1741 C C . PHE A 1 232 ? 23.438 -29.109 -12.945 1 93.81 232 PHE A C 1
ATOM 1743 O O . PHE A 1 232 ? 24.188 -28.812 -12.016 1 93.81 232 PHE A O 1
ATOM 1750 N N . ALA A 1 233 ? 23.188 -28.297 -13.961 1 94.88 233 ALA A N 1
ATOM 1751 C CA . ALA A 1 233 ? 23.812 -26.969 -14 1 94.88 233 ALA A CA 1
ATOM 1752 C C . ALA A 1 233 ? 22.875 -25.953 -14.641 1 94.88 233 ALA A C 1
ATOM 1754 O O . ALA A 1 233 ? 22.109 -26.281 -15.539 1 94.88 233 ALA A O 1
ATOM 1755 N N . LEU A 1 234 ? 22.922 -24.797 -14.148 1 96.69 234 LEU A N 1
ATOM 1756 C CA . LEU A 1 234 ? 22.297 -23.609 -14.727 1 96.69 234 LEU A CA 1
ATOM 1757 C C . LEU A 1 234 ? 23.328 -22.625 -15.227 1 96.69 234 LEU A C 1
ATOM 1759 O O . LEU A 1 234 ? 24.281 -22.297 -14.5 1 96.69 234 LEU A O 1
ATOM 1763 N N . SER A 1 235 ? 23.156 -22.188 -16.422 1 95.38 235 SER A N 1
ATOM 1764 C CA . SER A 1 235 ? 24.109 -21.234 -16.984 1 95.38 235 SER A CA 1
ATOM 1765 C C . SER A 1 235 ? 23.391 -20.031 -17.594 1 95.38 235 SER A C 1
ATOM 1767 O O . SER A 1 235 ? 22.344 -20.188 -18.219 1 95.38 235 SER A O 1
ATOM 1769 N N . GLY A 1 236 ? 23.906 -18.891 -17.344 1 94.5 236 GLY A N 1
ATOM 1770 C CA . GLY A 1 236 ? 23.438 -17.656 -17.969 1 94.5 236 GLY A CA 1
ATOM 1771 C C . GLY A 1 236 ? 24.312 -17.203 -19.109 1 94.5 236 GLY A C 1
ATOM 1772 O O . GLY A 1 236 ? 25.531 -17.141 -18.969 1 94.5 236 GLY A O 1
ATOM 1773 N N . THR A 1 237 ? 23.703 -16.938 -20.297 1 90.56 237 THR A N 1
ATOM 1774 C CA . THR A 1 237 ? 24.453 -16.484 -21.453 1 90.56 237 THR A CA 1
ATOM 1775 C C . THR A 1 237 ? 23.812 -15.234 -22.047 1 90.56 237 THR A C 1
ATOM 1777 O O . THR A 1 237 ? 22.641 -14.953 -21.812 1 90.56 237 THR A O 1
ATOM 1780 N N . GLY A 1 238 ? 24.609 -14.383 -22.922 1 82.25 238 GLY A N 1
ATOM 1781 C CA . GLY A 1 238 ? 24.109 -13.297 -23.75 1 82.25 238 GLY A CA 1
ATOM 1782 C C . GLY A 1 238 ? 24.094 -11.953 -23.031 1 82.25 238 GLY A C 1
ATOM 1783 O O . GLY A 1 238 ? 23.656 -10.953 -23.594 1 82.25 238 GLY A O 1
ATOM 1784 N N . GLY A 1 239 ? 24.531 -11.836 -21.797 1 72.94 239 GLY A N 1
ATOM 1785 C CA . GLY A 1 239 ? 24.609 -10.562 -21.109 1 72.94 239 GLY A CA 1
ATOM 1786 C C . GLY A 1 239 ? 25.938 -9.852 -21.312 1 72.94 239 GLY A C 1
ATOM 1787 O O . GLY A 1 239 ? 26.719 -10.219 -22.203 1 72.94 239 GLY A O 1
ATOM 1788 N N . SER A 1 240 ? 26.031 -8.586 -20.875 1 70.56 240 SER A N 1
ATOM 1789 C CA . SER A 1 240 ? 27.203 -7.734 -21.016 1 70.56 240 SER A CA 1
ATOM 1790 C C . SER A 1 240 ? 28.453 -8.422 -20.469 1 70.56 240 SER A C 1
ATOM 1792 O O . SER A 1 240 ? 29.562 -7.988 -20.75 1 70.56 240 SER A O 1
ATOM 1794 N N . PHE A 1 241 ? 28.078 -9.367 -19.719 1 68.19 241 PHE A N 1
ATOM 1795 C CA . PHE A 1 241 ? 29.219 -10 -19.062 1 68.19 241 PHE A CA 1
ATOM 1796 C C . PHE A 1 241 ? 29.406 -11.422 -19.578 1 68.19 241 PHE A C 1
ATOM 1798 O O . PHE A 1 241 ? 28.562 -11.953 -20.297 1 68.19 241 PHE A O 1
ATOM 1805 N N . SER A 1 242 ? 30.547 -12.008 -19.234 1 73.69 242 SER A N 1
ATOM 1806 C CA . SER A 1 242 ? 30.906 -13.367 -19.609 1 73.69 242 SER A CA 1
ATOM 1807 C C . SER A 1 242 ? 29.891 -14.375 -19.094 1 73.69 242 SER A C 1
ATOM 1809 O O . SER A 1 242 ? 29.047 -14.039 -18.25 1 73.69 242 SER A O 1
ATOM 1811 N N . GLU A 1 243 ? 29.797 -15.516 -19.594 1 84.31 243 GLU A N 1
ATOM 1812 C CA . GLU A 1 243 ? 28.938 -16.625 -19.188 1 84.31 243 GLU A CA 1
ATOM 1813 C C . GLU A 1 243 ? 29.234 -17.047 -17.75 1 84.31 243 GLU A C 1
ATOM 1815 O O . GLU A 1 243 ? 30.391 -17.047 -17.328 1 84.31 243 GLU A O 1
ATOM 1820 N N . SER A 1 244 ? 28.203 -17.188 -16.953 1 89.56 244 SER A N 1
ATOM 1821 C CA . SER A 1 244 ? 28.297 -17.688 -15.594 1 89.56 244 SER A CA 1
ATOM 1822 C C . SER A 1 244 ? 27.469 -18.953 -15.414 1 89.56 244 SER A C 1
ATOM 1824 O O . SER A 1 244 ? 26.484 -19.172 -16.125 1 89.56 244 SER A O 1
ATOM 1826 N N . SER A 1 245 ? 27.953 -19.859 -14.539 1 93 245 SER A N 1
ATOM 1827 C CA . SER A 1 245 ? 27.25 -21.109 -14.336 1 93 245 SER A CA 1
ATOM 1828 C C . SER A 1 245 ? 27.219 -21.5 -12.859 1 93 245 SER A C 1
ATOM 1830 O O . SER A 1 245 ? 28.109 -21.125 -12.102 1 93 245 SER A O 1
ATOM 1832 N N . VAL A 1 246 ? 26.156 -22.125 -12.484 1 94.12 246 VAL A N 1
ATOM 1833 C CA . VAL A 1 246 ? 26 -22.719 -11.164 1 94.12 246 VAL A CA 1
ATOM 1834 C C . VAL A 1 246 ? 25.781 -24.234 -11.305 1 94.12 246 VAL A C 1
ATOM 1836 O O . VAL A 1 246 ? 24.891 -24.672 -12.031 1 94.12 246 VAL A O 1
ATOM 1839 N N . GLU A 1 247 ? 26.641 -25 -10.625 1 92.69 247 GLU A N 1
ATOM 1840 C CA . GLU A 1 247 ? 26.531 -26.453 -10.672 1 92.69 247 GLU A CA 1
ATOM 1841 C C . GLU A 1 247 ? 26.047 -27.016 -9.344 1 92.69 247 GLU A C 1
ATOM 1843 O O . GLU A 1 247 ? 26.438 -26.547 -8.273 1 92.69 247 GLU A O 1
ATOM 1848 N N . PHE A 1 248 ? 25.172 -28 -9.523 1 90.75 248 PHE A N 1
ATOM 1849 C CA . PHE A 1 248 ? 24.609 -28.641 -8.344 1 90.75 248 PHE A CA 1
ATOM 1850 C C . PHE A 1 248 ? 25.156 -30.047 -8.172 1 90.75 248 PHE A C 1
ATOM 1852 O O . PHE A 1 248 ? 25.344 -30.766 -9.148 1 90.75 248 PHE A O 1
ATOM 1859 N N . SER A 1 249 ? 25.469 -30.391 -6.883 1 81.69 249 SER A N 1
ATOM 1860 C CA . SER A 1 249 ? 25.906 -31.75 -6.586 1 81.69 249 SER A CA 1
ATOM 1861 C C . SER A 1 249 ? 24.734 -32.656 -6.301 1 81.69 249 SER A C 1
ATOM 1863 O O . SER A 1 249 ? 23.688 -32.219 -5.812 1 81.69 249 SER A O 1
ATOM 1865 N N . VAL A 1 250 ? 24.75 -33.844 -6.844 1 77.06 250 VAL A N 1
ATOM 1866 C CA . VAL A 1 250 ? 23.703 -34.844 -6.621 1 77.06 250 VAL A CA 1
ATOM 1867 C C . VAL A 1 250 ? 24.234 -35.969 -5.734 1 77.06 250 VAL A C 1
ATOM 1869 O O . VAL A 1 250 ? 25.359 -36.438 -5.922 1 77.06 250 VAL A O 1
ATOM 1872 N N . GLU A 1 251 ? 23.781 -36.031 -4.469 1 62.22 251 GLU A N 1
ATOM 1873 C CA . GLU A 1 251 ? 24.234 -37.094 -3.605 1 62.22 251 GLU A CA 1
ATOM 1874 C C . GLU A 1 251 ? 23.781 -38.469 -4.129 1 62.22 251 GLU A C 1
ATOM 1876 O O . GLU A 1 251 ? 22.578 -38.719 -4.227 1 62.22 251 GLU A O 1
ATOM 1881 N N . ASN A 1 252 ? 24.141 -38.875 -5.172 1 49.31 252 ASN A N 1
ATOM 1882 C CA . ASN A 1 252 ? 23.844 -40.281 -5.48 1 49.31 252 ASN A CA 1
ATOM 1883 C C . ASN A 1 252 ? 24.312 -41.219 -4.367 1 49.31 252 ASN A C 1
ATOM 1885 O O . ASN A 1 252 ? 25.359 -41 -3.76 1 49.31 252 ASN A O 1
ATOM 1889 N N . GLY A 1 253 ? 23.469 -41.875 -3.59 1 40.19 253 GLY A N 1
ATOM 1890 C CA . GLY A 1 253 ? 23.859 -42.969 -2.721 1 40.19 253 GLY A CA 1
ATOM 1891 C C . GLY A 1 253 ? 24.984 -43.812 -3.285 1 40.19 253 GLY A C 1
ATOM 1892 O O . GLY A 1 253 ? 25.297 -44.875 -2.764 1 40.19 253 GLY A O 1
ATOM 1893 N N . GLY A 1 254 ? 25.297 -43.938 -4.539 1 36.56 254 GLY A N 1
ATOM 1894 C CA . GLY A 1 254 ? 26.375 -44.906 -4.73 1 36.56 254 GLY A CA 1
ATOM 1895 C C . GLY A 1 254 ? 27.672 -44.5 -4.043 1 36.56 254 GLY A C 1
ATOM 1896 O O . GLY A 1 254 ? 27.891 -43.344 -3.766 1 36.56 254 GLY A O 1
ATOM 1897 N N . ALA A 1 255 ? 28.359 -45.531 -3.232 1 31.39 255 ALA A N 1
ATOM 1898 C CA . ALA A 1 255 ? 29.5 -45.688 -2.33 1 31.39 255 ALA A CA 1
ATOM 1899 C C . ALA A 1 255 ? 30.734 -44.969 -2.861 1 31.39 255 ALA A C 1
ATOM 1901 O O . ALA A 1 255 ? 31.812 -45.062 -2.266 1 31.39 255 ALA A O 1
ATOM 1902 N N . ASN A 1 256 ? 31.047 -44.844 -4.164 1 32.16 256 ASN A N 1
ATOM 1903 C CA . ASN A 1 256 ? 32.469 -44.594 -4.277 1 32.16 256 ASN A CA 1
ATOM 1904 C C . ASN A 1 256 ? 32.844 -43.219 -3.703 1 32.16 256 ASN A C 1
ATOM 1906 O O . ASN A 1 256 ? 32.219 -42.219 -4.031 1 32.16 256 ASN A O 1
ATOM 1910 N N . GLY A 1 257 ? 33.438 -43.125 -2.449 1 30.72 257 GLY A N 1
ATOM 1911 C CA . GLY A 1 257 ? 34.156 -42.312 -1.501 1 30.72 257 GLY A CA 1
ATOM 1912 C C . GLY A 1 257 ? 35.062 -41.281 -2.17 1 30.72 257 GLY A C 1
ATOM 1913 O O . GLY A 1 257 ? 35.844 -40.594 -1.496 1 30.72 257 GLY A O 1
ATOM 1914 N N . GLN A 1 258 ? 35.719 -41.562 -3.326 1 29.48 258 GLN A N 1
ATOM 1915 C CA . GLN A 1 258 ? 36.969 -40.781 -3.426 1 29.48 258 GLN A CA 1
ATOM 1916 C C . GLN A 1 258 ? 36.656 -39.281 -3.557 1 29.48 258 GLN A C 1
ATOM 1918 O O . GLN A 1 258 ? 36 -38.875 -4.512 1 29.48 258 GLN A O 1
ATOM 1923 N N . GLY A 1 259 ? 36.438 -38.531 -2.432 1 30.83 259 GLY A N 1
ATOM 1924 C CA . GLY A 1 259 ? 36.469 -37.094 -2.191 1 30.83 259 GLY A CA 1
ATOM 1925 C C . GLY A 1 259 ? 37.562 -36.406 -2.996 1 30.83 259 GLY A C 1
ATOM 1926 O O . GLY A 1 259 ? 38.594 -36.031 -2.449 1 30.83 259 GLY A O 1
ATOM 1927 N N . GLY A 1 260 ? 37.844 -36.781 -4.227 1 27.92 260 GLY A N 1
ATOM 1928 C CA . GLY A 1 260 ? 38.969 -36 -4.711 1 27.92 260 GLY A CA 1
ATOM 1929 C C . GLY A 1 260 ? 38.688 -34.5 -4.68 1 27.92 260 GLY A C 1
ATOM 1930 O O . GLY A 1 260 ? 37.594 -34.062 -5.004 1 27.92 260 GLY A O 1
ATOM 1931 N N . ASP A 1 261 ? 39.312 -33.812 -3.707 1 30.91 261 ASP A N 1
ATOM 1932 C CA . ASP A 1 261 ? 39.625 -32.406 -3.564 1 30.91 261 ASP A CA 1
ATOM 1933 C C . ASP A 1 261 ? 40.062 -31.797 -4.895 1 30.91 261 ASP A C 1
ATOM 1935 O O . ASP A 1 261 ? 41.281 -31.656 -5.137 1 30.91 261 ASP A O 1
ATOM 1939 N N . ALA A 1 262 ? 39.625 -32.25 -6.035 1 28.64 262 ALA A N 1
ATOM 1940 C CA . ALA A 1 262 ? 40.344 -31.562 -7.102 1 28.64 262 ALA A CA 1
ATOM 1941 C C . ALA A 1 262 ? 40.031 -30.062 -7.09 1 28.64 262 ALA A C 1
ATOM 1943 O O . ALA A 1 262 ? 38.938 -29.641 -7.465 1 28.64 262 ALA A O 1
ATOM 1944 N N . ARG A 1 263 ? 40.625 -29.344 -6.203 1 29.88 263 ARG A N 1
ATOM 1945 C CA . ARG A 1 263 ? 40.938 -27.906 -6.273 1 29.88 263 ARG A CA 1
ATOM 1946 C C . ARG A 1 263 ? 41.656 -27.578 -7.57 1 29.88 263 ARG A C 1
ATOM 1948 O O . ARG A 1 263 ? 42.875 -27.453 -7.59 1 29.88 263 ARG A O 1
ATOM 1955 N N . GLY A 1 264 ? 41.469 -28.25 -8.648 1 29.91 264 GLY A N 1
ATOM 1956 C CA . GLY A 1 264 ? 42.281 -27.688 -9.727 1 29.91 264 GLY A CA 1
ATOM 1957 C C . GLY A 1 264 ? 42 -26.234 -9.992 1 29.91 264 GLY A C 1
ATOM 1958 O O . GLY A 1 264 ? 40.844 -25.797 -9.938 1 29.91 264 GLY A O 1
ATOM 1959 N N . SER A 1 265 ? 43 -25.453 -9.711 1 31.06 265 SER A N 1
ATOM 1960 C CA . SER A 1 265 ? 43.188 -24.062 -10.102 1 31.06 265 SER A CA 1
ATOM 1961 C C . SER A 1 265 ? 42.75 -23.844 -11.547 1 31.06 265 SER A C 1
ATOM 1963 O O . SER A 1 265 ? 43.219 -24.547 -12.445 1 31.06 265 SER A O 1
ATOM 1965 N N . ILE A 1 266 ? 41.5 -23.453 -11.781 1 30.58 266 ILE A N 1
ATOM 1966 C CA . ILE A 1 266 ? 41.156 -22.875 -13.086 1 30.58 266 ILE A CA 1
ATOM 1967 C C . ILE A 1 266 ? 42.281 -21.969 -13.555 1 30.58 266 ILE A C 1
ATOM 1969 O O . ILE A 1 266 ? 42.719 -21.062 -12.82 1 30.58 266 ILE A O 1
ATOM 1973 N N . ASP A 1 267 ? 43.188 -22.516 -14.32 1 31.19 267 ASP A N 1
ATOM 1974 C CA . ASP A 1 267 ? 44.156 -21.734 -15.07 1 31.19 267 ASP A CA 1
ATOM 1975 C C . ASP A 1 267 ? 43.5 -20.484 -15.672 1 31.19 267 ASP A C 1
ATOM 1977 O O . ASP A 1 267 ? 42.312 -20.453 -15.914 1 31.19 267 ASP A O 1
ATOM 1981 N N . GLU A 1 268 ? 44.281 -19.297 -15.781 1 32.97 268 GLU A N 1
ATOM 1982 C CA . GLU A 1 268 ? 44.219 -17.875 -16.109 1 32.97 268 GLU A CA 1
ATOM 1983 C C . GLU A 1 268 ? 43.5 -17.656 -17.438 1 32.97 268 GLU A C 1
ATOM 1985 O O . GLU A 1 268 ? 43.125 -16.531 -17.781 1 32.97 268 GLU A O 1
ATOM 1990 N N . GLY A 1 269 ? 43.844 -18.5 -18.5 1 32.12 269 GLY A N 1
ATOM 1991 C CA . GLY A 1 269 ? 43.688 -17.875 -19.797 1 32.12 269 GLY A CA 1
ATOM 1992 C C . GLY A 1 269 ? 42.25 -17.609 -20.172 1 32.12 269 GLY A C 1
ATOM 1993 O O . GLY A 1 269 ? 41.938 -16.562 -20.766 1 32.12 269 GLY A O 1
ATOM 1994 N N . SER A 1 270 ? 41.531 -18.672 -20.641 1 31.58 270 SER A N 1
ATOM 1995 C CA . SER A 1 270 ? 40.281 -18.328 -21.328 1 31.58 270 SER A CA 1
ATOM 1996 C C . SER A 1 270 ? 39.25 -17.75 -20.375 1 31.58 270 SER A C 1
ATOM 1998 O O . SER A 1 270 ? 39.344 -17.969 -19.156 1 31.58 270 SER A O 1
ATOM 2000 N N . ARG A 1 271 ? 38.156 -17.031 -20.719 1 34.78 271 ARG A N 1
ATOM 2001 C CA . ARG A 1 271 ? 37.031 -16.391 -20.094 1 34.78 271 ARG A CA 1
ATOM 2002 C C . ARG A 1 271 ? 36.375 -17.328 -19.062 1 34.78 271 ARG A C 1
ATOM 2004 O O . ARG A 1 271 ? 35.875 -18.406 -19.422 1 34.78 271 ARG A O 1
ATOM 2011 N N . ALA A 1 272 ? 36.781 -17.406 -17.797 1 36.31 272 ALA A N 1
ATOM 2012 C CA . ALA A 1 272 ? 36.688 -18.109 -16.531 1 36.31 272 ALA A CA 1
ATOM 2013 C C . ALA A 1 272 ? 35.219 -18.406 -16.188 1 36.31 272 ALA A C 1
ATOM 2015 O O . ALA A 1 272 ? 34.438 -17.484 -16.016 1 36.31 272 ALA A O 1
ATOM 2016 N N . LYS A 1 273 ? 34.594 -19.438 -16.812 1 41.66 273 LYS A N 1
ATOM 2017 C CA . LYS A 1 273 ? 33.344 -20.016 -16.328 1 41.66 273 LYS A CA 1
ATOM 2018 C C . LYS A 1 273 ? 33.375 -20.234 -14.82 1 41.66 273 LYS A C 1
ATOM 2020 O O . LYS A 1 273 ? 34.125 -21.047 -14.328 1 41.66 273 LYS A O 1
ATOM 2025 N N . LYS A 1 274 ? 33.125 -19.25 -14.008 1 47.06 274 LYS A N 1
ATOM 2026 C CA . LYS A 1 274 ? 33.031 -19.375 -12.555 1 47.06 274 LYS A CA 1
ATOM 2027 C C . LYS A 1 274 ? 31.891 -20.281 -12.156 1 47.06 274 LYS A C 1
ATOM 2029 O O . LYS A 1 274 ? 30.719 -19.969 -12.398 1 47.06 274 LYS A O 1
ATOM 2034 N N . ALA A 1 275 ? 32.156 -21.672 -12.164 1 44.69 275 ALA A N 1
ATOM 2035 C CA . ALA A 1 275 ? 31.141 -22.609 -11.68 1 44.69 275 ALA A CA 1
ATOM 2036 C C . ALA A 1 275 ? 31.156 -22.703 -10.156 1 44.69 275 ALA A C 1
ATOM 2038 O O . ALA A 1 275 ? 32.219 -22.875 -9.547 1 44.69 275 ALA A O 1
ATOM 2039 N N . LYS A 1 276 ? 30.219 -22.141 -9.406 1 49.03 276 LYS A N 1
ATOM 2040 C CA . LYS A 1 276 ? 30.062 -22.312 -7.965 1 49.03 276 LYS A CA 1
ATOM 2041 C C . LYS A 1 276 ? 29.312 -23.609 -7.648 1 49.03 276 LYS A C 1
ATOM 2043 O O . LYS A 1 276 ? 28.297 -23.906 -8.281 1 49.03 276 LYS A O 1
ATOM 2048 N N . LEU A 1 277 ? 29.922 -24.594 -6.895 1 46.19 277 LEU A N 1
ATOM 2049 C CA . LEU A 1 277 ? 29.297 -25.844 -6.461 1 46.19 277 LEU A CA 1
ATOM 2050 C C . LEU A 1 277 ? 28.203 -25.562 -5.441 1 46.19 277 LEU A C 1
ATOM 2052 O O . LEU A 1 277 ? 28.422 -24.875 -4.449 1 46.19 277 LEU A O 1
ATOM 2056 N N . ALA A 1 278 ? 26.906 -25.719 -5.781 1 51.12 278 ALA A N 1
ATOM 2057 C CA . ALA A 1 278 ? 25.797 -25.656 -4.848 1 51.12 278 ALA A CA 1
ATOM 2058 C C . ALA A 1 278 ? 25.609 -26.984 -4.133 1 51.12 278 ALA A C 1
ATOM 2060 O O . ALA A 1 278 ? 25.953 -28.047 -4.668 1 51.12 278 ALA A O 1
ATOM 2061 N N . PRO A 1 279 ? 25.344 -27.094 -2.834 1 50.88 279 PRO A N 1
ATOM 2062 C CA . PRO A 1 279 ? 25.172 -28.297 -2.016 1 50.88 279 PRO A CA 1
ATOM 2063 C C . PRO A 1 279 ? 24.281 -29.344 -2.689 1 50.88 279 PRO A C 1
ATOM 2065 O O . PRO A 1 279 ? 23.484 -29 -3.562 1 50.88 279 PRO A O 1
ATOM 2068 N N . THR A 1 280 ? 24.484 -30.75 -2.568 1 53.81 280 THR A N 1
ATOM 2069 C CA . THR A 1 280 ? 23.984 -32 -3.1 1 53.81 280 THR A CA 1
ATOM 2070 C C . THR A 1 280 ? 22.484 -32.156 -2.863 1 53.81 280 THR A C 1
ATOM 2072 O O . THR A 1 280 ? 21.984 -33.281 -2.686 1 53.81 280 THR A O 1
ATOM 2075 N N . VAL A 1 281 ? 21.578 -31.203 -2.705 1 59.44 281 VAL A N 1
ATOM 2076 C CA . VAL A 1 281 ? 20.406 -31.391 -1.87 1 59.44 281 VAL A CA 1
ATOM 2077 C C . VAL A 1 281 ? 19.219 -31.812 -2.738 1 59.44 281 VAL A C 1
ATOM 2079 O O . VAL A 1 281 ? 18.125 -31.266 -2.604 1 59.44 281 VAL A O 1
ATOM 2082 N N . THR A 1 282 ? 19.5 -32.719 -3.9 1 69.69 282 THR A N 1
ATOM 2083 C CA . THR A 1 282 ? 18.297 -33.062 -4.637 1 69.69 282 THR A CA 1
ATOM 2084 C C . THR A 1 282 ? 17.594 -34.281 -4 1 69.69 282 THR A C 1
ATOM 2086 O O . THR A 1 282 ? 18.266 -35.219 -3.564 1 69.69 282 THR A O 1
ATOM 2089 N N . GLU A 1 283 ? 16.359 -34.25 -3.691 1 78 283 GLU A N 1
ATOM 2090 C CA . GLU A 1 283 ? 15.539 -35.375 -3.203 1 78 283 GLU A CA 1
ATOM 2091 C C . GLU A 1 283 ? 15.219 -36.344 -4.324 1 78 283 GLU A C 1
ATOM 2093 O O . GLU A 1 283 ? 15.211 -37.562 -4.105 1 78 283 GLU A O 1
ATOM 2098 N N . THR A 1 284 ? 14.984 -35.906 -5.566 1 88.56 284 THR A N 1
ATOM 2099 C CA . THR A 1 284 ? 14.711 -36.656 -6.789 1 88.56 284 THR A CA 1
ATOM 2100 C C . THR A 1 284 ? 15.547 -36.125 -7.945 1 88.56 284 THR A C 1
ATOM 2102 O O . THR A 1 284 ? 15.711 -34.906 -8.102 1 88.56 284 THR A O 1
ATOM 2105 N N . PHE A 1 285 ? 16.188 -37.062 -8.664 1 92.88 285 PHE A N 1
ATOM 2106 C CA . PHE A 1 285 ? 16.984 -36.719 -9.836 1 92.88 285 PHE A CA 1
ATOM 2107 C C . PHE A 1 285 ? 16.781 -37.719 -10.945 1 92.88 285 PHE A C 1
ATOM 2109 O O . PHE A 1 285 ? 17.391 -38.812 -10.93 1 92.88 285 PHE A O 1
ATOM 2116 N N . LEU A 1 286 ? 15.961 -37.438 -11.836 1 92.62 286 LEU A N 1
ATOM 2117 C CA . LEU A 1 286 ? 15.648 -38.312 -12.969 1 92.62 286 LEU A CA 1
ATOM 2118 C C . LEU A 1 286 ? 15.867 -37.594 -14.289 1 92.62 286 LEU A C 1
ATOM 2120 O O . LEU A 1 286 ? 15.227 -36.562 -14.547 1 92.62 286 LEU A O 1
ATOM 2124 N N . VAL A 1 287 ? 16.812 -38.062 -15.062 1 94.06 287 VAL A N 1
ATOM 2125 C CA . VAL A 1 287 ? 17.125 -37.469 -16.359 1 94.06 287 VAL A CA 1
ATOM 2126 C C . VAL A 1 287 ? 17.219 -38.562 -17.422 1 94.06 287 VAL A C 1
ATOM 2128 O O . VAL A 1 287 ? 18.016 -39.5 -17.281 1 94.06 287 VAL A O 1
ATOM 2131 N N . SER A 1 288 ? 16.359 -38.469 -18.406 1 91.88 288 SER A N 1
ATOM 2132 C CA . SER A 1 288 ? 16.312 -39.438 -19.484 1 91.88 288 SER A CA 1
ATOM 2133 C C . SER A 1 288 ? 16.172 -38.75 -20.844 1 91.88 288 SER A C 1
ATOM 2135 O O . SER A 1 288 ? 15.078 -38.75 -21.438 1 91.88 288 SER A O 1
ATOM 2137 N N . PRO A 1 289 ? 17.219 -38.312 -21.312 1 88.56 289 PRO A N 1
ATOM 2138 C CA . PRO A 1 289 ? 17.141 -37.656 -22.609 1 88.56 289 PRO A CA 1
ATOM 2139 C C . PRO A 1 289 ? 16.781 -38.625 -23.734 1 88.56 289 PRO A C 1
ATOM 2141 O O . PRO A 1 289 ? 17.094 -39.812 -23.656 1 88.56 289 PRO A O 1
ATOM 2144 N N . PRO A 1 290 ? 16.062 -38.094 -24.641 1 85.81 290 PRO A N 1
ATOM 2145 C CA . PRO A 1 290 ? 15.828 -38.938 -25.797 1 85.81 290 PRO A CA 1
ATOM 2146 C C . PRO A 1 290 ? 17.109 -39.344 -26.5 1 85.81 290 PRO A C 1
ATOM 2148 O O . PRO A 1 290 ? 18.156 -38.719 -26.312 1 85.81 290 PRO A O 1
ATOM 2151 N N . SER A 1 291 ? 17.109 -40.344 -27.266 1 81 291 SER A N 1
ATOM 2152 C CA . SER A 1 291 ? 18.281 -40.875 -27.938 1 81 291 SER A CA 1
ATOM 2153 C C . SER A 1 291 ? 18.922 -39.844 -28.859 1 81 291 SER A C 1
ATOM 2155 O O . SER A 1 291 ? 20.125 -39.906 -29.094 1 81 291 SER A O 1
ATOM 2157 N N . SER A 1 292 ? 18.141 -38.875 -29.281 1 80.25 292 SER A N 1
ATOM 2158 C CA . SER A 1 292 ? 18.641 -37.875 -30.219 1 80.25 292 SER A CA 1
ATOM 2159 C C . SER A 1 292 ? 19.484 -36.812 -29.5 1 80.25 292 SER A C 1
ATOM 2161 O O . SER A 1 292 ? 20.25 -36.094 -30.141 1 80.25 292 SER A O 1
ATOM 2163 N N . MET A 1 293 ? 19.453 -36.688 -28.172 1 76.69 293 MET A N 1
ATOM 2164 C CA . MET A 1 293 ? 20.078 -35.594 -27.453 1 76.69 293 MET A CA 1
ATOM 2165 C C . MET A 1 293 ? 21.359 -36.062 -26.766 1 76.69 293 MET A C 1
ATOM 2167 O O . MET A 1 293 ? 22.094 -35.25 -26.188 1 76.69 293 MET A O 1
ATOM 2171 N N . GLY A 1 294 ? 21.766 -37.219 -27.031 1 80.94 294 GLY A N 1
ATOM 2172 C CA . GLY A 1 294 ? 22.938 -37.719 -26.312 1 80.94 294 GLY A CA 1
ATOM 2173 C C . GLY A 1 294 ? 22.688 -37.969 -24.844 1 80.94 294 GLY A C 1
ATOM 2174 O O . GLY A 1 294 ? 21.547 -38.219 -24.438 1 80.94 294 GLY A O 1
ATOM 2175 N N . SER A 1 295 ? 23.797 -37.781 -24.016 1 86.88 295 SER A N 1
ATOM 2176 C CA . SER A 1 295 ? 23.719 -38.156 -22.609 1 86.88 295 SER A CA 1
ATOM 2177 C C . SER A 1 295 ? 23.359 -36.938 -21.75 1 86.88 295 SER A C 1
ATOM 2179 O O . SER A 1 295 ? 23.062 -37.094 -20.562 1 86.88 295 SER A O 1
ATOM 2181 N N . ARG A 1 296 ? 23.297 -35.812 -22.375 1 91.88 296 ARG A N 1
ATOM 2182 C CA . ARG A 1 296 ? 23.047 -34.594 -21.609 1 91.88 296 ARG A CA 1
ATOM 2183 C C . ARG A 1 296 ? 21.906 -33.781 -22.203 1 91.88 296 ARG A C 1
ATOM 2185 O O . ARG A 1 296 ? 21.844 -33.562 -23.422 1 91.88 296 ARG A O 1
ATOM 2192 N N . LEU A 1 297 ? 21.031 -33.469 -21.344 1 93.81 297 LEU A N 1
ATOM 2193 C CA . LEU A 1 297 ? 19.906 -32.594 -21.734 1 93.81 297 LEU A CA 1
ATOM 2194 C C . LEU A 1 297 ? 20.312 -31.125 -21.625 1 93.81 297 LEU A C 1
ATOM 2196 O O . LEU A 1 297 ? 20.906 -30.703 -20.641 1 93.81 297 LEU A O 1
ATOM 2200 N N . LYS A 1 298 ? 20.078 -30.438 -22.672 1 93.44 298 LYS A N 1
ATOM 2201 C CA . LYS A 1 298 ? 20.312 -29 -22.688 1 93.44 298 LYS A CA 1
ATOM 2202 C C . LYS A 1 298 ? 19.109 -28.25 -23.25 1 93.44 298 LYS A C 1
ATOM 2204 O O . LYS A 1 298 ? 18.609 -28.594 -24.328 1 93.44 298 LYS A O 1
ATOM 2209 N N . GLN A 1 299 ? 18.641 -27.297 -22.547 1 94.88 299 GLN A N 1
ATOM 2210 C CA . GLN A 1 299 ? 17.5 -26.516 -23 1 94.88 299 GLN A CA 1
ATOM 2211 C C . GLN A 1 299 ? 17.656 -25.047 -22.625 1 94.88 299 GLN A C 1
ATOM 2213 O O . GLN A 1 299 ? 18.094 -24.734 -21.516 1 94.88 299 GLN A O 1
ATOM 2218 N N . ASN A 1 300 ? 17.234 -24.172 -23.531 1 96.69 300 ASN A N 1
ATOM 2219 C CA . ASN A 1 300 ? 17.359 -22.734 -23.328 1 96.69 300 ASN A CA 1
ATOM 2220 C C . ASN A 1 300 ? 16.016 -22.062 -23.078 1 96.69 300 ASN A C 1
ATOM 2222 O O . ASN A 1 300 ? 15.016 -22.406 -23.719 1 96.69 300 ASN A O 1
ATOM 2226 N N . TYR A 1 301 ? 16.047 -21.156 -22.172 1 97.56 301 TYR A N 1
ATOM 2227 C CA . TYR A 1 301 ? 14.867 -20.344 -21.844 1 97.56 301 TYR A CA 1
ATOM 2228 C C . TYR A 1 301 ? 15.234 -18.875 -21.719 1 97.56 301 TYR A C 1
ATOM 2230 O O . TYR A 1 301 ? 16.391 -18.531 -21.438 1 97.56 301 TYR A O 1
ATOM 2238 N N . LYS A 1 302 ? 14.258 -18.062 -21.984 1 96.75 302 LYS A N 1
ATOM 2239 C CA . LYS A 1 302 ? 14.484 -16.641 -21.734 1 96.75 302 LYS A CA 1
ATOM 2240 C C . LYS A 1 302 ? 14.672 -16.375 -20.234 1 96.75 302 LYS A C 1
ATOM 2242 O O . LYS A 1 302 ? 13.805 -16.703 -19.438 1 96.75 302 LYS A O 1
ATOM 2247 N N . PHE A 1 303 ? 15.789 -15.789 -19.844 1 97 303 PHE A N 1
ATOM 2248 C CA . PHE A 1 303 ? 16.141 -15.617 -18.438 1 97 303 PHE A CA 1
ATOM 2249 C C . PHE A 1 303 ? 15.125 -14.727 -17.734 1 97 303 PHE A C 1
ATOM 2251 O O . PHE A 1 303 ? 14.711 -15.023 -16.609 1 97 303 PHE A O 1
ATOM 2258 N N . ALA A 1 304 ? 14.68 -13.656 -18.406 1 96.88 304 ALA A N 1
ATOM 2259 C CA . ALA A 1 304 ? 13.75 -12.688 -17.828 1 96.88 304 ALA A CA 1
ATOM 2260 C C . ALA A 1 304 ? 12.438 -13.359 -17.422 1 96.88 304 ALA A C 1
ATOM 2262 O O . ALA A 1 304 ? 11.805 -12.961 -16.438 1 96.88 304 ALA A O 1
ATOM 2263 N N . LEU A 1 305 ? 12.039 -14.352 -18.141 1 97.69 305 LEU A N 1
ATOM 2264 C CA . LEU A 1 305 ? 10.805 -15.055 -17.828 1 97.69 305 LEU A CA 1
ATOM 2265 C C . LEU A 1 305 ? 10.977 -15.922 -16.578 1 97.69 305 LEU A C 1
ATOM 2267 O O . LEU A 1 305 ? 10.078 -15.984 -15.734 1 97.69 305 LEU A O 1
ATOM 2271 N N . ILE A 1 306 ? 12.109 -16.578 -16.5 1 98.12 306 ILE A N 1
ATOM 2272 C CA . ILE A 1 306 ? 12.391 -17.422 -15.336 1 98.12 306 ILE A CA 1
ATOM 2273 C C . ILE A 1 306 ? 12.391 -16.562 -14.07 1 98.12 306 ILE A C 1
ATOM 2275 O O . ILE A 1 306 ? 11.914 -17 -13.023 1 98.12 306 ILE A O 1
ATOM 2279 N N . GLN A 1 307 ? 12.859 -15.391 -14.195 1 97.88 307 GLN A N 1
ATOM 2280 C CA . GLN A 1 307 ? 12.938 -14.469 -13.07 1 97.88 307 GLN A CA 1
ATOM 2281 C C . GLN A 1 307 ? 11.547 -14.125 -12.539 1 97.88 307 GLN A C 1
ATOM 2283 O O . GLN A 1 307 ? 11.398 -13.758 -11.375 1 97.88 307 GLN A O 1
ATOM 2288 N N . LYS A 1 308 ? 10.594 -14.219 -13.359 1 98 308 LYS A N 1
ATOM 2289 C CA . LYS A 1 308 ? 9.227 -13.914 -12.93 1 98 308 LYS A CA 1
ATOM 2290 C C . LYS A 1 308 ? 8.734 -14.93 -11.898 1 98 308 LYS A C 1
ATOM 2292 O O . LYS A 1 308 ? 7.746 -14.688 -11.211 1 98 308 LYS A O 1
ATOM 2297 N N . ALA A 1 309 ? 9.453 -16.031 -11.789 1 98.5 309 ALA A N 1
ATOM 2298 C CA . ALA A 1 309 ? 9.109 -17.047 -10.797 1 98.5 309 ALA A CA 1
ATOM 2299 C C . ALA A 1 309 ? 9.93 -16.875 -9.523 1 98.5 309 ALA A C 1
ATOM 2301 O O . ALA A 1 309 ? 9.883 -17.719 -8.625 1 98.5 309 ALA A O 1
ATOM 2302 N N . ALA A 1 310 ? 10.68 -15.82 -9.422 1 98.12 310 ALA A N 1
ATOM 2303 C CA . ALA A 1 310 ? 11.625 -15.633 -8.328 1 98.12 310 ALA A CA 1
ATOM 2304 C C . ALA A 1 310 ? 10.906 -15.57 -6.988 1 98.12 310 ALA A C 1
ATOM 2306 O O . ALA A 1 310 ? 11.398 -16.094 -5.984 1 98.12 310 ALA A O 1
ATOM 2307 N N . ARG A 1 311 ? 9.797 -14.93 -6.98 1 97.75 311 ARG A N 1
ATOM 2308 C CA . ARG A 1 311 ? 9.055 -14.828 -5.727 1 97.75 311 ARG A CA 1
ATOM 2309 C C . ARG A 1 311 ? 8.625 -16.203 -5.234 1 97.75 311 ARG A C 1
ATOM 2311 O O . ARG A 1 311 ? 8.703 -16.5 -4.039 1 97.75 311 ARG A O 1
ATOM 2318 N N . ALA A 1 312 ? 8.117 -16.969 -6.125 1 98.69 312 ALA A N 1
ATOM 2319 C CA . ALA A 1 312 ? 7.742 -18.328 -5.766 1 98.69 312 ALA A CA 1
ATOM 2320 C C . ALA A 1 312 ? 8.953 -19.109 -5.266 1 98.69 312 ALA A C 1
ATOM 2322 O O . ALA A 1 312 ? 8.859 -19.844 -4.277 1 98.69 312 ALA A O 1
ATOM 2323 N N . MET A 1 313 ? 10.125 -18.938 -5.902 1 98.44 313 MET A N 1
ATOM 2324 C CA . MET A 1 313 ? 11.352 -19.609 -5.469 1 98.44 313 MET A CA 1
ATOM 2325 C C . MET A 1 313 ? 11.695 -19.219 -4.031 1 98.44 313 MET A C 1
ATOM 2327 O O . MET A 1 313 ? 12.133 -20.078 -3.25 1 98.44 313 MET A O 1
ATOM 2331 N N . ALA A 1 314 ? 11.477 -18.016 -3.758 1 98.12 314 ALA A N 1
ATOM 2332 C CA . ALA A 1 314 ? 11.891 -17.469 -2.473 1 98.12 314 ALA A CA 1
ATOM 2333 C C . ALA A 1 314 ? 11.023 -18.016 -1.338 1 98.12 314 ALA A C 1
ATOM 2335 O O . ALA A 1 314 ? 11.516 -18.25 -0.232 1 98.12 314 ALA A O 1
ATOM 2336 N N . VAL A 1 315 ? 9.789 -18.219 -1.572 1 97.56 315 VAL A N 1
ATOM 2337 C CA . VAL A 1 315 ? 8.875 -18.531 -0.473 1 97.56 315 VAL A CA 1
ATOM 2338 C C . VAL A 1 315 ? 8.672 -20.031 -0.379 1 97.56 315 VAL A C 1
ATOM 2340 O O . VAL A 1 315 ? 8.234 -20.547 0.655 1 97.56 315 VAL A O 1
ATOM 2343 N N . ALA A 1 316 ? 8.93 -20.781 -1.414 1 98.31 316 ALA A N 1
ATOM 2344 C CA . ALA A 1 316 ? 8.617 -22.203 -1.461 1 98.31 316 ALA A CA 1
ATOM 2345 C C . ALA A 1 316 ? 9.641 -23.016 -0.662 1 98.31 316 ALA A C 1
ATOM 2347 O O . ALA A 1 316 ? 10.797 -22.609 -0.53 1 98.31 316 ALA A O 1
ATOM 2348 N N . ASN A 1 317 ? 9.18 -24.156 -0.185 1 96.62 317 ASN A N 1
ATOM 2349 C CA . ASN A 1 317 ? 10.047 -25.109 0.511 1 96.62 317 ASN A CA 1
ATOM 2350 C C . ASN A 1 317 ? 10.812 -25.984 -0.469 1 96.62 317 ASN A C 1
ATOM 2352 O O . ASN A 1 317 ? 12.023 -26.172 -0.326 1 96.62 317 ASN A O 1
ATOM 2356 N N . LYS A 1 318 ? 10.07 -26.469 -1.42 1 96.81 318 LYS A N 1
ATOM 2357 C CA . LYS A 1 318 ? 10.641 -27.359 -2.43 1 96.81 318 LYS A CA 1
ATOM 2358 C C . LYS A 1 318 ? 10.195 -26.953 -3.832 1 96.81 318 LYS A C 1
ATOM 2360 O O . LYS A 1 318 ? 9.172 -26.281 -3.996 1 96.81 318 LYS A O 1
ATOM 2365 N N . VAL A 1 319 ? 11.039 -27.391 -4.789 1 98.19 319 VAL A N 1
ATOM 2366 C CA . VAL A 1 319 ? 10.672 -27.172 -6.184 1 98.19 319 VAL A CA 1
ATOM 2367 C C . VAL A 1 319 ? 10.867 -28.469 -6.973 1 98.19 319 VAL A C 1
ATOM 2369 O O . VAL A 1 319 ? 11.844 -29.188 -6.766 1 98.19 319 VAL A O 1
ATOM 2372 N N . SER A 1 320 ? 9.891 -28.828 -7.73 1 97.81 320 SER A N 1
ATOM 2373 C CA . SER A 1 320 ? 9.984 -29.891 -8.734 1 97.81 320 SER A CA 1
ATOM 2374 C C . SER A 1 320 ? 10.234 -29.312 -10.125 1 97.81 320 SER A C 1
ATOM 2376 O O . SER A 1 320 ? 9.367 -28.625 -10.688 1 97.81 320 SER A O 1
ATOM 2378 N N . ILE A 1 321 ? 11.414 -29.469 -10.656 1 97.94 321 ILE A N 1
ATOM 2379 C CA . ILE A 1 321 ? 11.812 -29.016 -11.984 1 97.94 321 ILE A CA 1
ATOM 2380 C C . ILE A 1 321 ? 11.578 -30.125 -13 1 97.94 321 ILE A C 1
ATOM 2382 O O . ILE A 1 321 ? 12.227 -31.172 -12.945 1 97.94 321 ILE A O 1
ATOM 2386 N N . ARG A 1 322 ? 10.695 -29.859 -13.938 1 97.88 322 ARG A N 1
ATOM 2387 C CA . ARG A 1 322 ? 10.367 -30.875 -14.93 1 97.88 322 ARG A CA 1
ATOM 2388 C C . ARG A 1 322 ? 10.523 -30.312 -16.344 1 97.88 322 ARG A C 1
ATOM 2390 O O . ARG A 1 322 ? 10.18 -29.172 -16.609 1 97.88 322 ARG A O 1
ATOM 2397 N N . GLY A 1 323 ? 11.102 -31.125 -17.172 1 97.19 323 GLY A N 1
ATOM 2398 C CA . GLY A 1 323 ? 11.18 -30.859 -18.609 1 97.19 323 GLY A CA 1
ATOM 2399 C C . GLY A 1 323 ? 10.609 -31.984 -19.453 1 97.19 323 GLY A C 1
ATOM 2400 O O . GLY A 1 323 ? 10.836 -33.156 -19.172 1 97.19 323 GLY A O 1
ATOM 2401 N N . ASP A 1 324 ? 9.812 -31.594 -20.484 1 96.5 324 ASP A N 1
ATOM 2402 C CA . ASP A 1 324 ? 9.273 -32.625 -21.344 1 96.5 324 ASP A CA 1
ATOM 2403 C C . ASP A 1 324 ? 10.047 -32.688 -22.656 1 96.5 324 ASP A C 1
ATOM 2405 O O . ASP A 1 324 ? 11.008 -31.953 -22.859 1 96.5 324 ASP A O 1
ATOM 2409 N N . ARG A 1 325 ? 9.641 -33.531 -23.5 1 93.88 325 ARG A N 1
ATOM 2410 C CA . ARG A 1 325 ? 10.359 -33.812 -24.734 1 93.88 325 ARG A CA 1
ATOM 2411 C C . ARG A 1 325 ? 10.328 -32.625 -25.672 1 93.88 325 ARG A C 1
ATOM 2413 O O . ARG A 1 325 ? 11.234 -32.469 -26.5 1 93.88 325 ARG A O 1
ATOM 2420 N N . GLN A 1 326 ? 9.289 -31.828 -25.578 1 92.62 326 GLN A N 1
ATOM 2421 C CA . GLN A 1 326 ? 9.148 -30.672 -26.453 1 92.62 326 GLN A CA 1
ATOM 2422 C C . GLN A 1 326 ? 9.906 -29.469 -25.906 1 92.62 326 GLN A C 1
ATOM 2424 O O . GLN A 1 326 ? 9.953 -28.406 -26.547 1 92.62 326 GLN A O 1
ATOM 2429 N N . GLY A 1 327 ? 10.438 -29.578 -24.703 1 94.94 327 GLY A N 1
ATOM 2430 C CA . GLY A 1 327 ? 11.273 -28.547 -24.125 1 94.94 327 GLY A CA 1
ATOM 2431 C C . GLY A 1 327 ? 10.523 -27.641 -23.172 1 94.94 327 GLY A C 1
ATOM 2432 O O . GLY A 1 327 ? 11.109 -26.703 -22.594 1 94.94 327 GLY A O 1
ATOM 2433 N N . VAL A 1 328 ? 9.273 -27.938 -22.953 1 96.88 328 VAL A N 1
ATOM 2434 C CA . VAL A 1 328 ? 8.508 -27.125 -22.016 1 96.88 328 VAL A CA 1
ATOM 2435 C C . VAL A 1 328 ? 9.039 -27.344 -20.594 1 96.88 328 VAL A C 1
ATOM 2437 O O . VAL A 1 328 ? 9.281 -28.484 -20.188 1 96.88 328 VAL A O 1
ATOM 2440 N N . LEU A 1 329 ? 9.297 -26.281 -19.938 1 98.31 329 LEU A N 1
ATOM 2441 C CA . LEU A 1 329 ? 9.781 -26.328 -18.562 1 98.31 329 LEU A CA 1
ATOM 2442 C C . LEU A 1 329 ? 8.633 -26.094 -17.578 1 98.31 329 LEU A C 1
ATOM 2444 O O . LEU A 1 329 ? 7.852 -25.156 -17.734 1 98.31 329 LEU A O 1
ATOM 2448 N N . SER A 1 330 ? 8.547 -26.953 -16.625 1 98.44 330 SER A N 1
ATOM 2449 C CA . SER A 1 330 ? 7.586 -26.797 -15.531 1 98.44 330 SER A CA 1
ATOM 2450 C C . SER A 1 330 ? 8.289 -26.672 -14.188 1 98.44 330 SER A C 1
ATOM 2452 O O . SER A 1 330 ? 9.117 -27.516 -13.828 1 98.44 330 SER A O 1
ATOM 2454 N N . LEU A 1 331 ? 8.086 -25.609 -13.492 1 98.69 331 LEU A N 1
ATOM 2455 C CA . LEU A 1 331 ? 8.523 -25.422 -12.109 1 98.69 331 LEU A CA 1
ATOM 2456 C C . LEU A 1 331 ? 7.332 -25.484 -11.156 1 98.69 331 LEU A C 1
ATOM 2458 O O . LEU A 1 331 ? 6.461 -24.609 -11.195 1 98.69 331 LEU A O 1
ATOM 2462 N N . GLN A 1 332 ? 7.25 -26.484 -10.344 1 98.12 332 GLN A N 1
ATOM 2463 C CA . GLN A 1 332 ? 6.207 -26.594 -9.336 1 98.12 332 GLN A CA 1
ATOM 2464 C C . GLN A 1 332 ? 6.762 -26.344 -7.938 1 98.12 332 GLN A C 1
ATOM 2466 O O . GLN A 1 332 ? 7.598 -27.094 -7.445 1 98.12 332 GLN A O 1
ATOM 2471 N N . PHE A 1 333 ? 6.266 -25.328 -7.328 1 98.69 333 PHE A N 1
ATOM 2472 C CA . PHE A 1 333 ? 6.758 -24.906 -6.02 1 98.69 333 PHE A CA 1
ATOM 2473 C C . PHE A 1 333 ? 5.812 -25.375 -4.914 1 98.69 333 P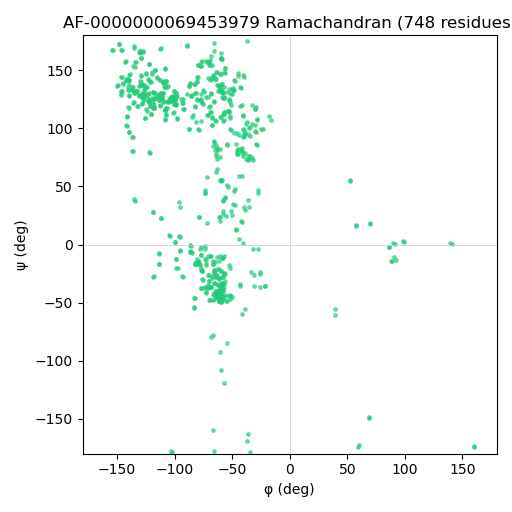HE A C 1
ATOM 2475 O O . PHE A 1 333 ? 4.609 -25.109 -4.977 1 98.69 333 PHE A O 1
ATOM 2482 N N . MET A 1 334 ? 6.371 -26.078 -3.979 1 97.44 334 MET A N 1
ATOM 2483 C CA . MET A 1 334 ? 5.625 -26.516 -2.799 1 97.44 334 MET A CA 1
ATOM 2484 C C . MET A 1 334 ? 5.793 -25.516 -1.656 1 97.44 334 MET A C 1
ATOM 2486 O O . MET A 1 334 ? 6.91 -25.25 -1.212 1 97.44 334 MET A O 1
ATOM 2490 N N . ILE A 1 335 ? 4.691 -24.969 -1.176 1 97.5 335 ILE A N 1
ATOM 2491 C CA . ILE A 1 335 ? 4.703 -23.984 -0.1 1 97.5 335 ILE A CA 1
ATOM 2492 C C . ILE A 1 335 ? 3.922 -24.516 1.098 1 97.5 335 ILE A C 1
ATOM 2494 O O . ILE A 1 335 ? 2.793 -24.984 0.948 1 97.5 335 ILE A O 1
ATOM 2498 N N . GLU A 1 336 ? 4.504 -24.422 2.203 1 95.25 336 GLU A N 1
ATOM 2499 C CA . GLU A 1 336 ? 3.871 -24.844 3.447 1 95.25 336 GLU A CA 1
ATOM 2500 C C . GLU A 1 336 ? 3.551 -23.641 4.34 1 95.25 336 GLU A C 1
ATOM 2502 O O . GLU A 1 336 ? 4.406 -22.781 4.566 1 95.25 336 GLU A O 1
ATOM 2507 N N . PHE A 1 337 ? 2.273 -23.547 4.758 1 92 337 PHE A N 1
ATOM 2508 C CA . PHE A 1 337 ? 1.87 -22.531 5.715 1 92 337 PHE A CA 1
ATOM 2509 C C . PHE A 1 337 ? 1.557 -23.156 7.07 1 92 337 PHE A C 1
ATOM 2511 O O . PHE A 1 337 ? 0.901 -24.188 7.145 1 92 337 PHE A O 1
ATOM 2518 N N . ASP A 1 338 ? 2.076 -22.469 8.109 1 81.56 338 ASP A N 1
ATOM 2519 C CA . ASP A 1 338 ? 1.736 -22.922 9.453 1 81.56 338 ASP A CA 1
ATOM 2520 C C . ASP A 1 338 ? 0.396 -22.359 9.906 1 81.56 338 ASP A C 1
ATOM 2522 O O . ASP A 1 338 ? 0.127 -21.172 9.711 1 81.56 338 ASP A O 1
ATOM 2526 N N . VAL A 1 339 ? -0.553 -23.078 10.039 1 67.12 339 VAL A N 1
ATOM 2527 C CA . VAL A 1 339 ? -1.879 -22.625 10.445 1 67.12 339 VAL A CA 1
ATOM 2528 C C . VAL A 1 339 ? -1.8 -21.953 11.812 1 67.12 339 VAL A C 1
ATOM 2530 O O . VAL A 1 339 ? -2.715 -21.234 12.211 1 67.12 339 VAL A O 1
ATOM 2533 N N . ASN A 1 340 ? -0.986 -22.484 12.617 1 55.97 340 ASN A N 1
ATOM 2534 C CA . ASN A 1 340 ? -0.958 -21.859 13.93 1 55.97 340 ASN A CA 1
ATOM 2535 C C . ASN A 1 340 ? -0.244 -20.5 13.891 1 55.97 340 ASN A C 1
ATOM 2537 O O . ASN A 1 340 ? -0.148 -19.812 14.906 1 55.97 340 ASN A O 1
ATOM 2541 N N . GLY A 1 341 ? -0.483 -19.703 12.984 1 49.5 341 GLY A N 1
ATOM 2542 C CA . GLY A 1 341 ? -0.19 -18.297 12.734 1 49.5 341 GLY A CA 1
ATOM 2543 C C . GLY A 1 341 ? 1.199 -17.891 13.188 1 49.5 341 GLY A C 1
ATOM 2544 O O . GLY A 1 341 ? 1.607 -16.734 13 1 49.5 341 GLY A O 1
ATOM 2545 N N . ALA A 1 342 ? 1.58 -18.156 14.625 1 41.31 342 ALA A N 1
ATOM 2546 C CA . ALA A 1 342 ? 2.6 -17.344 15.289 1 41.31 342 ALA A CA 1
ATOM 2547 C C . ALA A 1 342 ? 3.969 -17.562 14.648 1 41.31 342 ALA A C 1
ATOM 2549 O O . ALA A 1 342 ? 4.195 -18.562 13.977 1 41.31 342 ALA A O 1
ATOM 2550 N N . GLY A 1 343 ? 4.961 -16.703 14.938 1 38.03 343 GLY A N 1
ATOM 2551 C CA . GLY A 1 343 ? 6.371 -16.547 14.617 1 38.03 343 GLY A CA 1
ATOM 2552 C C . GLY A 1 343 ? 7.09 -17.875 14.469 1 38.03 343 GLY A C 1
ATOM 2553 O O . GLY A 1 343 ? 6.492 -18.938 14.672 1 38.03 343 GLY A O 1
ATOM 2554 N N . GLY A 1 344 ? 8.422 -17.781 14.203 1 37.06 344 GLY A N 1
ATOM 2555 C CA . GLY A 1 344 ? 9.594 -18.641 14.125 1 37.06 344 GLY A CA 1
ATOM 2556 C C . GLY A 1 344 ? 9.539 -19.812 15.094 1 37.06 344 GLY A C 1
ATOM 2557 O O . GLY A 1 344 ? 10.57 -20.406 15.406 1 37.06 344 GLY A O 1
ATOM 2558 N N . VAL A 1 345 ? 8.445 -19.766 15.883 1 38.66 345 VAL A N 1
ATOM 2559 C CA . VAL A 1 345 ? 8.664 -20.781 16.906 1 38.66 345 VAL A CA 1
ATOM 2560 C C . VAL A 1 345 ? 8.398 -22.172 16.312 1 38.66 345 VAL A C 1
ATOM 2562 O O . VAL A 1 345 ? 7.488 -22.344 15.5 1 38.66 345 VAL A O 1
ATOM 2565 N N . ARG A 1 346 ? 9.305 -22.953 16.391 1 44.09 346 ARG A N 1
ATOM 2566 C CA . ARG A 1 346 ? 9.258 -24.375 16.109 1 44.09 346 ARG A CA 1
ATOM 2567 C C . ARG A 1 346 ? 7.875 -24.953 16.391 1 44.09 346 ARG A C 1
ATOM 2569 O O . ARG A 1 346 ? 7.293 -24.688 17.453 1 44.09 346 ARG A O 1
ATOM 2576 N N . PRO A 1 347 ? 7.211 -25.5 15.367 1 47.66 347 PRO A N 1
ATOM 2577 C CA . PRO A 1 347 ? 5.941 -26.172 15.648 1 47.66 347 PRO A CA 1
ATOM 2578 C C . PRO A 1 347 ? 5.938 -26.891 17 1 47.66 347 PRO A C 1
ATOM 2580 O O . PRO A 1 347 ? 6.891 -27.609 17.328 1 47.66 347 PRO A O 1
ATOM 2583 N N . LEU A 1 348 ? 5.375 -26.328 17.969 1 44.59 348 LEU A N 1
ATOM 2584 C CA . LEU A 1 348 ? 5.223 -27.141 19.172 1 44.59 348 LEU A CA 1
ATOM 2585 C C . LEU A 1 348 ? 4.777 -28.562 18.812 1 44.59 348 LEU A C 1
ATOM 2587 O O . LEU A 1 348 ? 3.92 -28.75 17.938 1 44.59 348 LEU A O 1
ATOM 2591 N N . LYS A 1 349 ? 5.336 -29.531 19.359 1 48.03 349 LYS A N 1
ATOM 2592 C CA . LYS A 1 349 ? 4.969 -30.938 19.469 1 48.03 349 LYS A CA 1
ATOM 2593 C C . LYS A 1 349 ? 3.479 -31.094 19.766 1 48.03 349 LYS A C 1
ATOM 2595 O O . LYS A 1 349 ? 2.99 -30.656 20.797 1 48.03 349 LYS A O 1
ATOM 2600 N N . GLY A 1 350 ? 2.543 -31 18.516 1 60.12 350 GLY A N 1
ATOM 2601 C CA . GLY A 1 350 ? 1.131 -31.344 18.562 1 60.12 350 GLY A CA 1
ATOM 2602 C C . GLY A 1 350 ? 0.256 -30.391 17.766 1 60.12 350 GLY A C 1
ATOM 2603 O O . GLY A 1 350 ? -0.972 -30.469 17.844 1 60.12 350 GLY A O 1
ATOM 2604 N N . GLY A 1 351 ? 0.778 -29.422 17.125 1 62.09 351 GLY A N 1
ATOM 2605 C CA . GLY A 1 351 ? -0.106 -28.531 16.375 1 62.09 351 GLY A CA 1
ATOM 2606 C C . GLY A 1 351 ? -0.526 -29.109 15.039 1 62.09 351 GLY A C 1
ATOM 2607 O O . GLY A 1 351 ? -0.057 -30.172 14.633 1 62.09 351 GLY A O 1
ATOM 2608 N N . PRO A 1 352 ? -1.71 -28.641 14.539 1 74.31 352 PRO A N 1
ATOM 2609 C CA . PRO A 1 352 ? -2.168 -29.125 13.234 1 74.31 352 PRO A CA 1
ATOM 2610 C C . PRO A 1 352 ? -1.08 -29.062 12.172 1 74.31 352 PRO A C 1
ATOM 2612 O O . PRO A 1 352 ? -0.186 -28.219 12.242 1 74.31 352 PRO A O 1
ATOM 2615 N N . PRO A 1 353 ? -1.069 -30.078 11.336 1 83.94 353 PRO A N 1
ATOM 2616 C CA . PRO A 1 353 ? -0.078 -30.078 10.258 1 83.94 353 PRO A CA 1
ATOM 2617 C C . PRO A 1 353 ? -0.168 -28.844 9.367 1 83.94 353 PRO A C 1
ATOM 2619 O O . PRO A 1 353 ? -1.242 -28.25 9.234 1 83.94 353 PRO A O 1
ATOM 2622 N N . PRO A 1 354 ? 0.903 -28.406 8.844 1 89.81 354 PRO A N 1
ATOM 2623 C CA . PRO A 1 354 ? 0.896 -27.25 7.941 1 89.81 354 PRO A CA 1
ATOM 2624 C C . PRO A 1 354 ? 0.05 -27.484 6.695 1 89.81 354 PRO A C 1
ATOM 2626 O O . PRO A 1 354 ? -0.117 -28.625 6.258 1 89.81 354 PRO A O 1
ATOM 2629 N N . VAL A 1 355 ? -0.525 -26.453 6.246 1 92.5 355 VAL A N 1
ATOM 2630 C CA . VAL A 1 355 ? -1.251 -26.516 4.98 1 92.5 355 VAL A CA 1
ATOM 2631 C C . VAL A 1 355 ? -0.27 -26.406 3.816 1 92.5 355 VAL A C 1
ATOM 2633 O O . VAL A 1 355 ? 0.555 -25.5 3.77 1 92.5 355 VAL A O 1
ATOM 2636 N N . VAL A 1 356 ? -0.345 -27.406 2.924 1 94.69 356 VAL A N 1
ATOM 2637 C CA . VAL A 1 356 ? 0.543 -27.438 1.768 1 94.69 356 VAL A CA 1
ATOM 2638 C C . VAL A 1 356 ? -0.199 -26.938 0.533 1 94.69 356 VAL A C 1
ATOM 2640 O O . VAL A 1 356 ? -1.329 -27.359 0.266 1 94.69 356 VAL A O 1
ATOM 2643 N N . THR A 1 357 ? 0.356 -25.953 -0.146 1 95.94 357 THR A N 1
ATOM 2644 C CA . THR A 1 357 ? -0.2 -25.438 -1.393 1 95.94 357 THR A CA 1
ATOM 2645 C C . THR A 1 357 ? 0.877 -25.359 -2.469 1 95.94 357 THR A C 1
ATOM 2647 O O . THR A 1 357 ? 2.064 -25.531 -2.184 1 95.94 357 THR A O 1
ATOM 2650 N N . PHE A 1 358 ? 0.419 -25.172 -3.697 1 96.81 358 PHE A N 1
ATOM 2651 C CA . PHE A 1 358 ? 1.364 -25.219 -4.809 1 96.81 358 PHE A CA 1
ATOM 2652 C C . PHE A 1 358 ? 1.211 -23.984 -5.699 1 96.81 358 PHE A C 1
ATOM 2654 O O . PHE A 1 358 ? 0.111 -23.453 -5.844 1 96.81 358 PHE A O 1
ATOM 2661 N N . VAL A 1 359 ? 2.299 -23.547 -6.23 1 98.62 359 VAL A N 1
ATOM 2662 C CA . VAL A 1 359 ? 2.367 -22.578 -7.32 1 98.62 359 VAL A CA 1
ATOM 2663 C C . VAL A 1 359 ? 3.145 -23.172 -8.492 1 98.62 359 VAL A C 1
ATOM 2665 O O . VAL A 1 359 ? 4.254 -23.688 -8.312 1 98.62 359 VAL A O 1
ATOM 2668 N N . ASP A 1 360 ? 2.604 -23.109 -9.688 1 97.69 360 ASP A N 1
ATOM 2669 C CA . ASP A 1 360 ? 3.178 -23.75 -10.859 1 97.69 360 ASP A CA 1
ATOM 2670 C C . ASP A 1 360 ? 3.498 -22.734 -11.953 1 97.69 360 ASP A C 1
ATOM 2672 O O . ASP A 1 360 ? 2.709 -21.828 -12.211 1 97.69 360 ASP A O 1
ATOM 2676 N N . PHE A 1 361 ? 4.629 -22.922 -12.594 1 98.44 361 PHE A N 1
ATOM 2677 C CA . PHE A 1 361 ? 4.992 -22.125 -13.766 1 98.44 361 PHE A CA 1
ATOM 2678 C C . PHE A 1 361 ? 5.297 -23.031 -14.953 1 98.44 361 PHE A C 1
ATOM 2680 O O . PHE A 1 361 ? 5.82 -24.125 -14.781 1 98.44 361 PHE A O 1
ATOM 2687 N N . ARG A 1 362 ? 5 -22.578 -16.109 1 97.94 362 ARG A N 1
ATOM 2688 C CA . ARG A 1 362 ? 5.375 -23.219 -17.375 1 97.94 362 ARG A CA 1
ATOM 2689 C C . ARG A 1 362 ? 6.047 -22.219 -18.312 1 97.94 362 ARG A C 1
ATOM 2691 O O . ARG A 1 362 ? 5.621 -21.078 -18.406 1 97.94 362 ARG A O 1
ATOM 2698 N N . PHE A 1 363 ? 7.086 -22.688 -18.922 1 97.94 363 PHE A N 1
ATOM 2699 C CA . PHE A 1 363 ? 7.852 -21.859 -19.844 1 97.94 363 PHE A CA 1
ATOM 2700 C C . PHE A 1 363 ? 8.055 -22.578 -21.172 1 97.94 363 PHE A C 1
ATOM 2702 O O . PHE A 1 363 ? 8.297 -23.781 -21.203 1 97.94 363 PHE A O 1
ATOM 2709 N N . VAL A 1 364 ? 7.938 -21.812 -22.234 1 96.75 364 VAL A N 1
ATOM 2710 C CA . VAL A 1 364 ? 8.266 -22.359 -23.547 1 96.75 364 VAL A CA 1
ATOM 2711 C C . VAL A 1 364 ? 9.766 -22.188 -23.812 1 96.75 364 VAL A C 1
ATOM 2713 O O . VAL A 1 364 ? 10.352 -21.156 -23.484 1 96.75 364 VAL A O 1
ATOM 2716 N N . PRO A 1 365 ? 10.422 -23.188 -24.391 1 96.62 365 PRO A N 1
ATOM 2717 C CA . PRO A 1 365 ? 11.852 -23.094 -24.672 1 96.62 365 PRO A CA 1
ATOM 2718 C C . PRO A 1 365 ? 12.164 -22.156 -25.828 1 96.62 365 PRO A C 1
ATOM 2720 O O . PRO A 1 365 ? 11.281 -21.844 -26.641 1 96.62 365 PRO A O 1
ATOM 2723 N N . LEU A 1 366 ? 13.398 -21.703 -25.797 1 95.06 366 LEU A N 1
ATOM 2724 C CA . LEU A 1 366 ? 13.891 -20.969 -26.953 1 95.06 366 LEU A CA 1
ATOM 2725 C C . LEU A 1 366 ? 14.32 -21.938 -28.062 1 95.06 366 LEU A C 1
ATOM 2727 O O . LEU A 1 366 ? 14.797 -23.031 -27.781 1 95.06 366 LEU A O 1
ATOM 2731 N N . LEU A 1 367 ? 14.023 -21.609 -29.312 1 84.06 367 LEU A N 1
ATOM 2732 C CA . LEU A 1 367 ? 14.422 -22.438 -30.438 1 84.06 367 LEU A CA 1
ATOM 2733 C C . LEU A 1 367 ? 15.938 -22.391 -30.641 1 84.06 367 LEU A C 1
ATOM 2735 O O . LEU A 1 367 ? 16.562 -21.344 -30.438 1 84.06 367 LEU A O 1
ATOM 2739 N N . ASN A 1 368 ? 16.656 -23.469 -30.562 1 65.81 368 ASN A N 1
ATOM 2740 C CA . ASN A 1 368 ? 18.094 -23.609 -30.766 1 65.81 368 ASN A CA 1
ATOM 2741 C C . ASN A 1 368 ? 18.531 -23 -32.094 1 65.81 368 ASN A C 1
ATOM 2743 O O . ASN A 1 368 ? 17.953 -23.297 -33.156 1 65.81 368 ASN A O 1
ATOM 2747 N N . ASP A 1 369 ? 19.047 -21.844 -32.188 1 52.41 369 ASP A N 1
ATOM 2748 C CA . ASP A 1 369 ? 19.703 -21.391 -33.406 1 52.41 369 ASP A CA 1
ATOM 2749 C C . ASP A 1 369 ? 20.859 -22.328 -33.781 1 52.41 369 ASP A C 1
ATOM 2751 O O . ASP A 1 369 ? 21.609 -22.047 -34.75 1 52.41 369 ASP A O 1
ATOM 2755 N N . GLU A 1 370 ? 21.328 -23.219 -33.031 1 46.03 370 GLU A N 1
ATOM 2756 C CA . GLU A 1 370 ? 22.594 -23.797 -33.438 1 46.03 370 GLU A CA 1
ATOM 2757 C C . GLU A 1 370 ? 22.453 -24.531 -34.781 1 46.03 370 GLU A C 1
ATOM 2759 O O . GLU A 1 370 ? 23.406 -25.156 -35.25 1 46.03 370 GLU A O 1
ATOM 2764 N N . ASP A 1 371 ? 21.422 -24.812 -35.375 1 42.22 371 ASP A N 1
ATOM 2765 C CA . ASP A 1 371 ? 21.641 -25.531 -36.625 1 42.22 371 ASP A CA 1
ATOM 2766 C C . ASP A 1 371 ? 22.469 -24.688 -37.594 1 42.22 371 ASP A C 1
ATOM 2768 O O . ASP A 1 371 ? 22.641 -25.062 -38.75 1 42.22 371 ASP A O 1
ATOM 2772 N N . GLY A 1 372 ? 22.766 -23.406 -37.406 1 37.56 372 GLY A N 1
ATOM 2773 C CA . GLY A 1 372 ? 23.547 -22.766 -38.438 1 37.56 372 GLY A CA 1
ATOM 2774 C C . GLY A 1 372 ? 24.984 -23.266 -38.5 1 37.56 372 GLY A C 1
ATOM 2775 O O . GLY A 1 372 ? 25.703 -23.016 -39.469 1 37.56 372 GLY A O 1
ATOM 2776 N N . ASP A 1 373 ? 25.672 -23.578 -37.406 1 36.88 373 ASP A N 1
ATOM 2777 C CA . ASP A 1 373 ? 27.094 -23.781 -37.719 1 36.88 373 ASP A CA 1
ATOM 2778 C C . ASP A 1 373 ? 27.312 -25.156 -38.312 1 36.88 373 ASP A C 1
ATOM 2780 O O . ASP A 1 373 ? 28.469 -25.562 -38.531 1 36.88 373 ASP A O 1
ATOM 2784 N N . ASP A 1 374 ? 26.375 -26.109 -38.25 1 34.88 374 ASP A N 1
ATOM 2785 C CA . ASP A 1 374 ? 26.875 -27.312 -38.906 1 34.88 374 ASP A CA 1
ATOM 2786 C C . ASP A 1 374 ? 26.922 -27.141 -40.406 1 34.88 374 ASP A C 1
ATOM 2788 O O . ASP A 1 374 ? 27.156 -28.109 -41.156 1 34.88 374 ASP A O 1
ATOM 2792 N N . LEU A 1 375 ? 26.281 -26.172 -41.062 1 29.64 375 LEU A N 1
ATOM 2793 C CA . LEU A 1 375 ? 26.453 -26.141 -42.5 1 29.64 375 LEU A CA 1
ATOM 2794 C C . LEU A 1 375 ? 27.859 -25.641 -42.875 1 29.64 375 LEU A C 1
ATOM 2796 O O . LEU A 1 375 ? 28.203 -25.578 -44.062 1 29.64 375 LEU A O 1
ATOM 2800 N N . GLU A 1 376 ? 28.766 -25.047 -42.062 1 26.7 376 GLU A N 1
ATOM 2801 C CA . GLU A 1 376 ? 30.094 -25.062 -42.688 1 26.7 376 GLU A CA 1
ATOM 2802 C C . GLU A 1 376 ? 30.812 -26.375 -42.406 1 26.7 376 GLU A C 1
ATOM 2804 O O . GLU A 1 376 ? 30.688 -26.938 -41.312 1 26.7 376 GLU A O 1
ATOM 2809 N N . MET B 1 1 ? -36.625 -0.08 4.938 1 35.53 1 MET B N 1
ATOM 2810 C CA . MET B 1 1 ? -35.656 0.701 5.695 1 35.53 1 MET B CA 1
ATOM 2811 C C . MET B 1 1 ? -35.656 2.16 5.254 1 35.53 1 MET B C 1
ATOM 2813 O O . MET B 1 1 ? -35.531 2.453 4.066 1 35.53 1 MET B O 1
ATOM 2817 N N . THR B 1 2 ? -36.375 3.012 5.711 1 44.31 2 THR B N 1
ATOM 2818 C CA . THR B 1 2 ? -36.625 4.395 5.312 1 44.31 2 THR B CA 1
ATOM 2819 C C . THR B 1 2 ? -35.312 5.066 4.879 1 44.31 2 THR B C 1
ATOM 2821 O O . THR B 1 2 ? -34.312 5.02 5.598 1 44.31 2 THR B O 1
ATOM 2824 N N . ASP B 1 3 ? -35 5.105 3.596 1 56.66 3 ASP B N 1
ATOM 2825 C CA . ASP B 1 3 ? -33.844 5.586 2.857 1 56.66 3 ASP B CA 1
ATOM 2826 C C . ASP B 1 3 ? -33.438 6.984 3.318 1 56.66 3 ASP B C 1
ATOM 2828 O O . ASP B 1 3 ? -33.844 7.984 2.723 1 56.66 3 ASP B O 1
ATOM 2832 N N . THR B 1 4 ? -33.312 7.281 4.641 1 73.88 4 THR B N 1
ATOM 2833 C CA . THR B 1 4 ? -32.969 8.609 5.141 1 73.88 4 THR B CA 1
ATOM 2834 C C . THR B 1 4 ? -31.625 9.062 4.578 1 73.88 4 THR B C 1
ATOM 2836 O O . THR B 1 4 ? -30.703 8.258 4.438 1 73.88 4 THR B O 1
ATOM 2839 N N . GLU B 1 5 ? -31.688 10.242 3.994 1 90.12 5 GLU B N 1
ATOM 2840 C CA . GLU B 1 5 ? -30.5 10.883 3.43 1 90.12 5 GLU B CA 1
ATOM 2841 C C . GLU B 1 5 ? -29.344 10.906 4.438 1 90.12 5 GLU B C 1
ATOM 2843 O O . GLU B 1 5 ? -29.562 11.18 5.621 1 90.12 5 GLU B O 1
ATOM 2848 N N . PRO B 1 6 ? -28.219 10.492 4.082 1 95.62 6 PRO B N 1
ATOM 2849 C CA . PRO B 1 6 ? -27.078 10.516 5 1 95.62 6 PRO B CA 1
ATOM 2850 C C . PRO B 1 6 ? -26.797 11.914 5.543 1 95.62 6 PRO B C 1
ATOM 2852 O O . PRO B 1 6 ? -27.125 12.914 4.906 1 95.62 6 PRO B O 1
ATOM 2855 N N . ILE B 1 7 ? -26.234 11.992 6.719 1 96.38 7 ILE B N 1
ATOM 2856 C CA . ILE B 1 7 ? -25.812 13.25 7.32 1 96.38 7 ILE B CA 1
ATOM 2857 C C . ILE B 1 7 ? -24.812 13.953 6.406 1 96.38 7 ILE B C 1
ATOM 2859 O O . ILE B 1 7 ? -24.875 15.18 6.238 1 96.38 7 ILE B O 1
ATOM 2863 N N . PHE B 1 8 ? -24 13.195 5.852 1 97.56 8 PHE B N 1
ATOM 2864 C CA . PHE B 1 8 ? -22.938 13.805 5.059 1 97.56 8 PHE B CA 1
ATOM 2865 C C . PHE B 1 8 ? -22.531 12.883 3.912 1 97.56 8 PHE B C 1
ATOM 2867 O O . PHE B 1 8 ? -22.406 11.672 4.094 1 97.56 8 PHE B O 1
ATOM 2874 N N . THR B 1 9 ? -22.344 13.453 2.713 1 98.38 9 THR B N 1
ATOM 2875 C CA . THR B 1 9 ? -21.766 12.789 1.551 1 98.38 9 THR B CA 1
ATOM 2876 C C . THR B 1 9 ? -20.938 13.766 0.723 1 98.38 9 THR B C 1
ATOM 2878 O O . THR B 1 9 ? -21.375 14.891 0.471 1 98.38 9 THR B O 1
ATOM 2881 N N . ALA B 1 10 ? -19.734 13.398 0.341 1 98.5 10 ALA B N 1
ATOM 2882 C CA . ALA B 1 10 ? -18.875 14.203 -0.523 1 98.5 10 ALA B CA 1
ATOM 2883 C C . ALA B 1 10 ? -18.156 13.328 -1.543 1 98.5 10 ALA B C 1
ATOM 2885 O O . ALA B 1 10 ? -17.766 12.203 -1.236 1 98.5 10 ALA B O 1
ATOM 2886 N N . VAL B 1 11 ? -18.016 13.836 -2.775 1 98 11 VAL B N 1
ATOM 2887 C CA . VAL B 1 11 ? -17.344 13.117 -3.85 1 98 11 VAL B CA 1
ATOM 2888 C C . VAL B 1 11 ? -16.172 13.953 -4.371 1 98 11 VAL B C 1
ATOM 2890 O O . VAL B 1 11 ? -16.344 15.125 -4.695 1 98 11 VAL B O 1
ATOM 2893 N N . SER B 1 12 ? -15.016 13.352 -4.309 1 95.88 12 SER B N 1
ATOM 2894 C CA . SER B 1 12 ? -13.836 13.945 -4.934 1 95.88 12 SER B CA 1
ATOM 2895 C C . SER B 1 12 ? -13.43 13.18 -6.188 1 95.88 12 SER B C 1
ATOM 2897 O O . SER B 1 12 ? -13.477 11.945 -6.211 1 95.88 12 SER B O 1
ATOM 2899 N N . SER B 1 13 ? -13 13.898 -7.242 1 92.38 13 SER B N 1
ATOM 2900 C CA . SER B 1 13 ? -12.531 13.242 -8.461 1 92.38 13 SER B CA 1
ATOM 2901 C C . SER B 1 13 ? -11.047 12.898 -8.367 1 92.38 13 SER B C 1
ATOM 2903 O O . SER B 1 13 ? -10.5 12.258 -9.258 1 92.38 13 SER B O 1
ATOM 2905 N N . ASN B 1 14 ? -10.414 13.328 -7.312 1 91.25 14 ASN B N 1
ATOM 2906 C CA . ASN B 1 14 ? -8.977 13.102 -7.156 1 91.25 14 ASN B CA 1
ATOM 2907 C C . ASN B 1 14 ? -8.633 12.664 -5.738 1 91.25 14 ASN B C 1
ATOM 2909 O O . ASN B 1 14 ? -8.344 13.508 -4.879 1 91.25 14 ASN B O 1
ATOM 2913 N N . ALA B 1 15 ? -8.594 11.406 -5.535 1 92.94 15 ALA B N 1
ATOM 2914 C CA . ALA B 1 15 ? -8.32 10.836 -4.219 1 92.94 15 ALA B CA 1
ATOM 2915 C C . ALA B 1 15 ? -6.898 11.164 -3.766 1 92.94 15 ALA B C 1
ATOM 2917 O O . ALA B 1 15 ? -6.613 11.188 -2.566 1 92.94 15 ALA B O 1
ATOM 2918 N N . HIS B 1 16 ? -6.031 11.477 -4.719 1 92.06 16 HIS B N 1
ATOM 2919 C CA . HIS B 1 16 ? -4.633 11.742 -4.395 1 92.06 16 HIS B CA 1
ATOM 2920 C C . HIS B 1 16 ? -4.488 13.039 -3.607 1 92.06 16 HIS B C 1
ATOM 2922 O O . HIS B 1 16 ? -3.625 13.148 -2.734 1 92.06 16 HIS B O 1
ATOM 2928 N N . HIS B 1 17 ? -5.297 14.047 -3.926 1 93.81 17 HIS B N 1
ATOM 2929 C CA . HIS B 1 17 ? -5.27 15.297 -3.178 1 93.81 17 HIS B CA 1
ATOM 2930 C C . HIS B 1 17 ? -5.574 15.062 -1.702 1 93.81 17 HIS B C 1
ATOM 2932 O O . HIS B 1 17 ? -4.887 15.602 -0.83 1 93.81 17 HIS B O 1
ATOM 2938 N N . LEU B 1 18 ? -6.574 14.258 -1.487 1 96.19 18 LEU B N 1
ATOM 2939 C CA . LEU B 1 18 ? -6.961 13.945 -0.117 1 96.19 18 LEU B CA 1
ATOM 2940 C C . LEU B 1 18 ? -5.836 13.211 0.612 1 96.19 18 LEU B C 1
ATOM 2942 O O . LEU B 1 18 ? -5.52 13.539 1.758 1 96.19 18 LEU B O 1
ATOM 2946 N N . TYR B 1 19 ? -5.285 12.281 -0.086 1 95.62 19 TYR B N 1
ATOM 2947 C CA . TYR B 1 19 ? -4.188 11.516 0.493 1 95.62 19 TYR B CA 1
ATOM 2948 C C . TYR B 1 19 ? -3.023 12.43 0.86 1 95.62 19 TYR B C 1
ATOM 2950 O O . TYR B 1 19 ? -2.479 12.344 1.963 1 95.62 19 TYR B O 1
ATOM 2958 N N . THR B 1 20 ? -2.619 13.273 -0.088 1 95.62 20 THR B N 1
ATOM 2959 C CA . THR B 1 20 ? -1.498 14.188 0.1 1 95.62 20 THR B CA 1
ATOM 2960 C C . THR B 1 20 ? -1.705 15.047 1.341 1 95.62 20 THR B C 1
ATOM 2962 O O . THR B 1 20 ? -0.792 15.211 2.152 1 95.62 20 THR B O 1
ATOM 2965 N N . LEU B 1 21 ? -2.871 15.539 1.499 1 97.62 21 LEU B N 1
ATOM 2966 C CA . LEU B 1 21 ? -3.17 16.406 2.629 1 97.62 21 LEU B CA 1
ATOM 2967 C C . LEU B 1 21 ? -3.158 15.633 3.938 1 97.62 21 LEU B C 1
ATOM 2969 O O . LEU B 1 21 ? -2.531 16.047 4.914 1 97.62 21 LEU B O 1
ATOM 2973 N N . LEU B 1 22 ? -3.824 14.508 3.945 1 98.12 22 LEU B N 1
ATOM 2974 C CA . LEU B 1 22 ? -3.963 13.734 5.176 1 98.12 22 LEU B CA 1
ATOM 2975 C C . LEU B 1 22 ? -2.635 13.109 5.578 1 98.12 22 LEU B C 1
ATOM 2977 O O . LEU B 1 22 ? -2.352 12.953 6.77 1 98.12 22 LEU B O 1
ATOM 2981 N N . GLN B 1 23 ? -1.851 12.789 4.617 1 97.38 23 GLN B N 1
ATOM 2982 C CA . GLN B 1 23 ? -0.544 12.203 4.891 1 97.38 23 GLN B CA 1
ATOM 2983 C C . GLN B 1 23 ? 0.351 13.18 5.645 1 97.38 23 GLN B C 1
ATOM 2985 O O . GLN B 1 23 ? 1.249 12.766 6.383 1 97.38 23 GLN B O 1
ATOM 2990 N N . CYS B 1 24 ? 0.121 14.43 5.438 1 98.5 24 CYS B N 1
ATOM 2991 C CA . CYS B 1 24 ? 0.908 15.445 6.133 1 98.5 24 CYS B CA 1
ATOM 2992 C C . CYS B 1 24 ? 0.781 15.297 7.645 1 98.5 24 CYS B C 1
ATOM 2994 O O . CYS B 1 24 ? 1.72 15.602 8.383 1 98.5 24 CYS B O 1
ATOM 2996 N N . ILE B 1 25 ? -0.321 14.773 8.125 1 98.38 25 ILE B N 1
ATOM 2997 C CA . ILE B 1 25 ? -0.523 14.672 9.562 1 98.38 25 ILE B CA 1
ATOM 2998 C C . ILE B 1 25 ? -0.51 13.195 9.977 1 98.38 25 ILE B C 1
ATOM 3000 O O . ILE B 1 25 ? -1.045 12.836 11.031 1 98.38 25 ILE B O 1
ATOM 3004 N N . GLY B 1 26 ? 0.108 12.422 9.164 1 97.62 26 GLY B N 1
ATOM 3005 C CA . GLY B 1 26 ? 0.126 10.984 9.375 1 97.62 26 GLY B CA 1
ATOM 3006 C C . GLY B 1 26 ? 1.125 10.555 10.43 1 97.62 26 GLY B C 1
ATOM 3007 O O . GLY B 1 26 ? 1.627 9.43 10.398 1 97.62 26 GLY B O 1
ATOM 3008 N N . PHE B 1 27 ? 1.502 11.422 11.344 1 96.5 27 PHE B N 1
ATOM 3009 C CA . PHE B 1 27 ? 2.457 11.078 12.391 1 96.5 27 PHE B CA 1
ATOM 3010 C C . PHE B 1 27 ? 1.764 10.352 13.531 1 96.5 27 PHE B C 1
ATOM 3012 O O . PHE B 1 27 ? 2.424 9.742 14.383 1 96.5 27 PHE B O 1
ATOM 3019 N N . ALA B 1 28 ? 0.462 10.414 13.633 1 95.56 28 ALA B N 1
ATOM 3020 C CA . ALA B 1 28 ? -0.335 9.719 14.641 1 95.56 28 ALA B CA 1
ATOM 3021 C C . ALA B 1 28 ? -1.28 8.711 14 1 95.56 28 ALA B C 1
ATOM 3023 O O . ALA B 1 28 ? -1.784 8.938 12.898 1 95.56 28 ALA B O 1
ATOM 3024 N N . PRO B 1 29 ? -1.598 7.664 14.672 1 95.19 29 PRO B N 1
ATOM 3025 C CA . PRO B 1 29 ? -2.432 6.613 14.086 1 95.19 29 PRO B CA 1
ATOM 3026 C C . PRO B 1 29 ? -3.91 6.988 14.047 1 95.19 29 PRO B C 1
ATOM 3028 O O . PRO B 1 29 ? -4.676 6.41 13.266 1 95.19 29 PRO B O 1
ATOM 3031 N N . ARG B 1 30 ? -4.305 7.957 14.914 1 95.75 30 ARG B N 1
ATOM 3032 C CA . ARG B 1 30 ? -5.707 8.367 14.984 1 95.75 30 ARG B CA 1
ATOM 3033 C C . ARG B 1 30 ? -5.855 9.859 14.703 1 95.75 30 ARG B C 1
ATOM 3035 O O . ARG B 1 30 ? -4.91 10.625 14.883 1 95.75 30 ARG B O 1
ATOM 3042 N N . ALA B 1 31 ? -7.031 10.164 14.25 1 96.88 31 ALA B N 1
ATOM 3043 C CA . ALA B 1 31 ? -7.355 11.57 14.031 1 96.88 31 ALA B CA 1
ATOM 3044 C C . ALA B 1 31 ? -8.797 11.875 14.438 1 96.88 31 ALA B C 1
ATOM 3046 O O . ALA B 1 31 ? -9.68 11.031 14.289 1 96.88 31 ALA B O 1
ATOM 3047 N N . THR B 1 32 ? -8.969 13.023 14.992 1 96.62 32 THR B N 1
ATOM 3048 C CA . THR B 1 32 ? -10.312 13.555 15.219 1 96.62 32 THR B CA 1
ATOM 3049 C C . THR B 1 32 ? -10.852 14.203 13.945 1 96.62 32 THR B C 1
ATOM 3051 O O . THR B 1 32 ? -10.164 15 13.305 1 96.62 32 THR B O 1
ATOM 3054 N N . VAL B 1 33 ? -12.078 13.836 13.578 1 97.62 33 VAL B N 1
ATOM 3055 C CA . VAL B 1 33 ? -12.734 14.328 12.375 1 97.62 33 VAL B CA 1
ATOM 3056 C C . VAL B 1 33 ? -13.914 15.219 12.75 1 97.62 33 VAL B C 1
ATOM 3058 O O . VAL B 1 33 ? -14.742 14.836 13.586 1 97.62 33 VAL B O 1
ATOM 3061 N N . GLN B 1 34 ? -13.914 16.391 12.211 1 96.31 34 GLN B N 1
ATOM 3062 C CA . GLN B 1 34 ? -15.055 17.281 12.344 1 96.31 34 GLN B CA 1
ATOM 3063 C C . GLN B 1 34 ? -15.609 17.672 10.977 1 96.31 34 GLN B C 1
ATOM 3065 O O . GLN B 1 34 ? -14.898 18.25 10.148 1 96.31 34 GLN B O 1
ATOM 3070 N N . ILE B 1 35 ? -16.844 17.344 10.711 1 97.06 35 ILE B N 1
ATOM 3071 C CA . ILE B 1 35 ? -17.484 17.656 9.445 1 97.06 35 ILE B CA 1
ATOM 3072 C C . ILE B 1 35 ? -18.25 18.984 9.578 1 97.06 35 ILE B C 1
ATOM 3074 O O . ILE B 1 35 ? -19.031 19.172 10.516 1 97.06 35 ILE B O 1
ATOM 3078 N N . THR B 1 36 ? -17.953 19.906 8.719 1 96.06 36 THR B N 1
ATOM 3079 C CA . THR B 1 36 ? -18.609 21.219 8.695 1 96.06 36 THR B CA 1
ATOM 3080 C C . THR B 1 36 ? -19.141 21.516 7.297 1 96.06 36 THR B C 1
ATOM 3082 O O . THR B 1 36 ? -18.812 20.812 6.336 1 96.06 36 THR B O 1
ATOM 3085 N N . PRO B 1 37 ? -19.984 22.484 7.148 1 95.62 37 PRO B N 1
ATOM 3086 C CA . PRO B 1 37 ? -20.484 22.859 5.82 1 95.62 37 PRO B CA 1
ATOM 3087 C C . PRO B 1 37 ? -19.375 23.328 4.875 1 95.62 37 PRO B C 1
ATOM 3089 O O . PRO B 1 37 ? -19.547 23.281 3.654 1 95.62 37 PRO B O 1
ATOM 3092 N N . ASP B 1 38 ? -18.297 23.734 5.426 1 96.06 38 ASP B N 1
ATOM 3093 C CA . ASP B 1 38 ? -17.234 24.328 4.602 1 96.06 38 ASP B CA 1
ATOM 3094 C C . ASP B 1 38 ? -16.141 23.312 4.289 1 96.06 38 ASP B C 1
ATOM 3096 O O . ASP B 1 38 ? -15.273 23.562 3.459 1 96.06 38 ASP B O 1
ATOM 3100 N N . GLY B 1 39 ? -16.141 22.219 4.949 1 97.56 39 GLY B N 1
ATOM 3101 C CA . GLY B 1 39 ? -15.109 21.203 4.742 1 97.56 39 GLY B CA 1
ATOM 3102 C C . GLY B 1 39 ? -14.992 20.234 5.898 1 97.56 39 GLY B C 1
ATOM 3103 O O . GLY B 1 39 ? -15.828 20.234 6.809 1 97.56 39 GLY B O 1
ATOM 3104 N N . ILE B 1 40 ? -14.016 19.391 5.797 1 98.19 40 ILE B N 1
ATOM 3105 C CA . ILE B 1 40 ? -13.75 18.391 6.82 1 98.19 40 ILE B CA 1
ATOM 3106 C C . ILE B 1 40 ? -12.406 18.672 7.492 1 98.19 40 ILE B C 1
ATOM 3108 O O . ILE B 1 40 ? -11.391 18.812 6.816 1 98.19 40 ILE B O 1
ATOM 3112 N N . ARG B 1 41 ? -12.461 18.719 8.766 1 97.44 41 ARG B N 1
ATOM 3113 C CA . ARG B 1 41 ? -11.234 18.953 9.523 1 97.44 41 ARG B CA 1
ATOM 3114 C C . ARG B 1 41 ? -10.727 17.672 10.156 1 97.44 41 ARG B C 1
ATOM 3116 O O . ARG B 1 41 ? -11.469 16.969 10.852 1 97.44 41 ARG B O 1
ATOM 3123 N N . PHE B 1 42 ? -9.477 17.328 9.906 1 97.69 42 PHE B N 1
ATOM 3124 C CA . PHE B 1 42 ? -8.781 16.234 10.562 1 97.69 42 PHE B CA 1
ATOM 3125 C C . PHE B 1 42 ? -7.703 16.75 11.5 1 97.69 42 PHE B C 1
ATOM 3127 O O . PHE B 1 42 ? -6.887 17.594 11.117 1 97.69 42 PHE B O 1
ATOM 3134 N N . SER B 1 43 ? -7.688 16.281 12.703 1 96.69 43 SER B N 1
ATOM 3135 C CA . SER B 1 43 ? -6.703 16.703 13.688 1 96.69 43 SER B CA 1
ATOM 3136 C C . SER B 1 43 ? -5.984 15.508 14.305 1 96.69 43 SER B C 1
ATOM 3138 O O . SER B 1 43 ? -6.629 14.562 14.773 1 96.69 43 SER B O 1
ATOM 3140 N N . ALA B 1 44 ? -4.703 15.508 14.234 1 96.81 44 ALA B N 1
ATOM 3141 C CA . ALA B 1 44 ? -3.859 14.508 14.883 1 96.81 44 ALA B CA 1
ATOM 3142 C C . ALA B 1 44 ? -2.994 15.148 15.969 1 96.81 44 ALA B C 1
ATOM 3144 O O . ALA B 1 44 ? -2.57 16.297 15.836 1 96.81 44 ALA B O 1
ATOM 3145 N N . GLU B 1 45 ? -2.799 14.438 17.016 1 94.38 45 GLU B N 1
ATOM 3146 C CA . GLU B 1 45 ? -1.971 14.938 18.109 1 94.38 45 GLU B CA 1
ATOM 3147 C C . GLU B 1 45 ? -1.141 13.812 18.719 1 94.38 45 GLU B C 1
ATOM 3149 O O . GLU B 1 45 ? -1.446 12.633 18.547 1 94.38 45 GLU B O 1
ATOM 3154 N N . GLU B 1 46 ? -0.115 14.242 19.328 1 92.06 46 GLU B N 1
ATOM 3155 C CA . GLU B 1 46 ? 0.739 13.312 20.047 1 92.06 46 GLU B CA 1
ATOM 3156 C C . GLU B 1 46 ? 1.224 13.914 21.359 1 92.06 46 GLU B C 1
ATOM 3158 O O . GLU B 1 46 ? 1.874 14.961 21.375 1 92.06 46 GLU B O 1
ATOM 3163 N N . MET B 1 47 ? 0.928 13.383 22.469 1 88.38 47 MET B N 1
ATOM 3164 C CA . MET B 1 47 ? 1.433 13.664 23.812 1 88.38 47 MET B CA 1
ATOM 3165 C C . MET B 1 47 ? 1.215 15.125 24.188 1 88.38 47 MET B C 1
ATOM 3167 O O . MET B 1 47 ? 1.975 15.695 24.969 1 88.38 47 MET B O 1
ATOM 3171 N N . ARG B 1 48 ? 0.378 15.844 23.5 1 89.38 48 ARG B N 1
ATOM 3172 C CA . ARG B 1 48 ? 0.006 17.219 23.781 1 89.38 48 ARG B CA 1
ATOM 3173 C C . ARG B 1 48 ? 1.167 18.172 23.5 1 89.38 48 ARG B C 1
ATOM 3175 O O . ARG B 1 48 ? 1.198 19.297 24.016 1 89.38 48 ARG B O 1
ATOM 3182 N N . VAL B 1 49 ? 2.09 17.719 22.766 1 93.75 49 VAL B N 1
ATOM 3183 C CA . VAL B 1 49 ? 3.24 18.562 22.484 1 93.75 49 VAL B CA 1
ATOM 3184 C C . VAL B 1 49 ? 3.26 18.922 21 1 93.75 49 VAL B C 1
ATOM 3186 O O . VAL B 1 49 ? 3.938 19.859 20.594 1 93.75 49 VAL B O 1
ATOM 3189 N N . ILE B 1 50 ? 2.516 18.188 20.203 1 96.19 50 ILE B N 1
ATOM 3190 C CA . ILE B 1 50 ? 2.381 18.5 18.781 1 96.19 50 ILE B CA 1
ATOM 3191 C C . ILE B 1 50 ? 0.938 18.266 18.328 1 96.19 50 ILE B C 1
ATOM 3193 O O . ILE B 1 50 ? 0.282 17.328 18.797 1 96.19 50 ILE B O 1
ATOM 3197 N N . GLN B 1 51 ? 0.487 19.125 17.516 1 96.69 51 GLN B N 1
ATOM 3198 C CA . GLN B 1 51 ? -0.816 18.984 16.875 1 96.69 51 GLN B CA 1
ATOM 3199 C C . GLN B 1 51 ? -0.729 19.297 15.375 1 96.69 51 GLN B C 1
ATOM 3201 O O . GLN B 1 51 ? -0.034 20.234 14.977 1 96.69 51 GLN B O 1
ATOM 3206 N N . GLY B 1 52 ? -1.271 18.406 14.555 1 97.75 52 GLY B N 1
ATOM 3207 C CA . GLY B 1 52 ? -1.418 18.625 13.125 1 97.75 52 GLY B CA 1
ATOM 3208 C C . GLY B 1 52 ? -2.865 18.641 12.664 1 97.75 52 GLY B C 1
ATOM 3209 O O . GLY B 1 52 ? -3.662 17.797 13.078 1 97.75 52 GLY B O 1
ATOM 3210 N N . LEU B 1 53 ? -3.166 19.688 11.906 1 97.62 53 LEU B N 1
ATOM 3211 C CA . LEU B 1 53 ? -4.523 19.844 11.398 1 97.62 53 LEU B CA 1
ATOM 3212 C C . LEU B 1 53 ? -4.527 19.922 9.875 1 97.62 53 LEU B C 1
ATOM 3214 O O . LEU B 1 53 ? -3.801 20.734 9.289 1 97.62 53 LEU B O 1
ATOM 3218 N N . ALA B 1 54 ? -5.273 19.047 9.25 1 98.38 54 ALA B N 1
ATOM 3219 C CA . ALA B 1 54 ? -5.516 19.109 7.809 1 98.38 54 ALA B CA 1
ATOM 3220 C C . ALA B 1 54 ? -6.969 19.453 7.512 1 98.38 54 ALA B C 1
ATOM 3222 O O . ALA B 1 54 ? -7.887 18.844 8.062 1 98.38 54 ALA B O 1
ATOM 3223 N N . PHE B 1 55 ? -7.082 20.469 6.688 1 97.12 55 PHE B N 1
ATOM 3224 C CA . PHE B 1 55 ? -8.422 20.891 6.309 1 97.12 55 PHE B CA 1
ATOM 3225 C C . PHE B 1 55 ? -8.719 20.531 4.855 1 97.12 55 PHE B C 1
ATOM 3227 O O . PHE B 1 55 ? -8.039 21 3.943 1 97.12 55 PHE B O 1
ATOM 3234 N N . LEU B 1 56 ? -9.703 19.641 4.695 1 97.81 56 LEU B N 1
ATOM 3235 C CA . LEU B 1 56 ? -10.195 19.344 3.355 1 97.81 56 LEU B CA 1
ATOM 3236 C C . LEU B 1 56 ? -11.305 20.328 2.961 1 97.81 56 LEU B C 1
ATOM 3238 O O . LEU B 1 56 ? -12.469 20.109 3.305 1 97.81 56 LEU B O 1
ATOM 3242 N N . ASP B 1 57 ? -10.867 21.281 2.207 1 96.44 57 ASP B N 1
ATOM 3243 C CA . ASP B 1 57 ? -11.797 22.312 1.758 1 96.44 57 ASP B CA 1
ATOM 3244 C C . ASP B 1 57 ? -12.875 21.719 0.854 1 96.44 57 ASP B C 1
ATOM 3246 O O . ASP B 1 57 ? -12.594 20.859 0.021 1 96.44 57 ASP B O 1
ATOM 3250 N N . LYS B 1 58 ? -14.133 22.203 0.96 1 96.81 58 LYS B N 1
ATOM 3251 C CA . LYS B 1 58 ? -15.234 21.688 0.139 1 96.81 58 LYS B CA 1
ATOM 3252 C C . LYS B 1 58 ? -14.914 21.828 -1.347 1 96.81 58 LYS B C 1
ATOM 3254 O O . LYS B 1 58 ? -15.406 21.062 -2.17 1 96.81 58 LYS B O 1
ATOM 3259 N N . ALA B 1 59 ? -14.055 22.75 -1.72 1 95.5 59 ALA B N 1
ATOM 3260 C CA . ALA B 1 59 ? -13.688 23 -3.109 1 95.5 59 ALA B CA 1
ATOM 3261 C C . ALA B 1 59 ? -12.93 21.812 -3.697 1 95.5 59 ALA B C 1
ATOM 3263 O O . ALA B 1 59 ? -12.789 21.703 -4.918 1 95.5 59 ALA B O 1
ATOM 3264 N N . LEU B 1 60 ? -12.43 20.953 -2.867 1 95.31 60 LEU B N 1
ATOM 3265 C CA . LEU B 1 60 ? -11.719 19.766 -3.338 1 95.31 60 LEU B CA 1
ATOM 3266 C C . LEU B 1 60 ? -12.695 18.703 -3.836 1 95.31 60 LEU B C 1
ATOM 3268 O O . LEU B 1 60 ? -12.281 17.719 -4.434 1 95.31 60 LEU B O 1
ATOM 3272 N N . PHE B 1 61 ? -13.945 18.938 -3.596 1 96.19 61 PHE B N 1
ATOM 3273 C CA . PHE B 1 61 ? -14.961 17.938 -3.904 1 96.19 61 PHE B CA 1
ATOM 3274 C C . PHE B 1 61 ? -15.867 18.422 -5.031 1 96.19 61 PHE B C 1
ATOM 3276 O O . PHE B 1 61 ? -16.203 19.609 -5.102 1 96.19 61 PHE B O 1
ATOM 3283 N N . THR B 1 62 ? -16.266 17.562 -5.918 1 95.56 62 THR B N 1
ATOM 3284 C CA . THR B 1 62 ? -17.219 17.859 -6.977 1 95.56 62 THR B CA 1
ATOM 3285 C C . THR B 1 62 ? -18.641 17.922 -6.414 1 95.56 62 THR B C 1
ATOM 3287 O O . THR B 1 62 ? -19.484 18.625 -6.957 1 95.56 62 THR B O 1
ATOM 3290 N N . SER B 1 63 ? -18.859 17.188 -5.398 1 97.5 63 SER B N 1
ATOM 3291 C CA . SER B 1 63 ? -20.109 17.234 -4.648 1 97.5 63 SER B CA 1
ATOM 3292 C C . SER B 1 63 ? -19.844 17.203 -3.145 1 97.5 63 SER B C 1
ATOM 3294 O O . SER B 1 63 ? -18.969 16.469 -2.678 1 97.5 63 SER B O 1
ATOM 3296 N N . TYR B 1 64 ? -20.531 18.062 -2.4 1 97.94 64 TYR B N 1
ATOM 3297 C CA . TYR B 1 64 ? -20.422 18.203 -0.952 1 97.94 64 TYR B CA 1
ATOM 3298 C C . TYR B 1 64 ? -21.781 18.469 -0.325 1 97.94 64 TYR B C 1
ATOM 3300 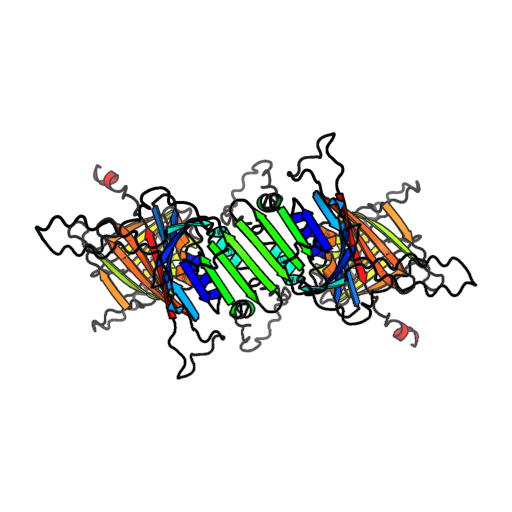O O . TYR B 1 64 ? -22.281 19.594 -0.387 1 97.94 64 TYR B O 1
ATOM 3308 N N . THR B 1 65 ? -22.375 17.453 0.276 1 97.75 65 THR B N 1
ATOM 3309 C CA . THR B 1 65 ? -23.719 17.562 0.827 1 97.75 65 THR B CA 1
ATOM 3310 C C . THR B 1 65 ? -23.703 17.312 2.334 1 97.75 65 THR B C 1
ATOM 3312 O O . THR B 1 65 ? -23.344 16.219 2.787 1 97.75 65 THR B O 1
ATOM 3315 N N . PHE B 1 66 ? -24.094 18.328 3.076 1 96.19 66 PHE B N 1
ATOM 3316 C CA . PHE B 1 66 ? -24.141 18.266 4.531 1 96.19 66 PHE B CA 1
ATOM 3317 C C . PHE B 1 66 ? -25.547 18.516 5.039 1 96.19 66 PHE B C 1
ATOM 3319 O O . PHE B 1 66 ? -26.094 19.609 4.871 1 96.19 66 PHE B O 1
ATOM 3326 N N . ASN B 1 67 ? -26.188 17.422 5.641 1 92.75 67 ASN B N 1
ATOM 3327 C CA . ASN B 1 67 ? -27.547 17.484 6.16 1 92.75 67 ASN B CA 1
ATOM 3328 C C . ASN B 1 67 ? -27.594 17.141 7.648 1 92.75 67 ASN B C 1
ATOM 3330 O O . ASN B 1 67 ? -27.984 16.031 8.023 1 92.75 67 ASN B O 1
ATOM 3334 N N . PRO B 1 68 ? -27.25 18.047 8.492 1 87 68 PRO B N 1
ATOM 3335 C CA . PRO B 1 68 ? -27.281 17.75 9.93 1 87 68 PRO B CA 1
ATOM 3336 C C . PRO B 1 68 ? -28.703 17.594 10.469 1 87 68 PRO B C 1
ATOM 3338 O O . PRO B 1 68 ? -29.641 18.203 9.945 1 87 68 PRO B O 1
ATOM 3341 N N . PRO B 1 69 ? -28.766 16.609 11.391 1 79.25 69 PRO B N 1
ATOM 3342 C CA . PRO B 1 69 ? -30.094 16.484 12 1 79.25 69 PRO B CA 1
ATOM 3343 C C . PRO B 1 69 ? -30.547 17.766 12.68 1 79.25 69 PRO B C 1
ATOM 3345 O O . PRO B 1 69 ? -29.719 18.578 13.117 1 79.25 69 PRO B O 1
ATOM 3348 N N . ALA B 1 70 ? -31.734 18.078 12.5 1 68.06 70 ALA B N 1
ATOM 3349 C CA . ALA B 1 70 ? -32.312 19.266 13.117 1 68.06 70 ALA B CA 1
ATOM 3350 C C . ALA B 1 70 ? -32.062 19.281 14.625 1 68.06 70 ALA B C 1
ATOM 3352 O O . ALA B 1 70 ? -32.094 18.219 15.273 1 68.06 70 ALA B O 1
ATOM 3353 N N . ALA B 1 71 ? -31.297 20.203 15.125 1 59.81 71 ALA B N 1
ATOM 3354 C CA . ALA B 1 71 ? -31.156 20.344 16.578 1 59.81 71 ALA B CA 1
ATOM 3355 C C . ALA B 1 71 ? -32.5 20.172 17.281 1 59.81 71 ALA B C 1
ATOM 3357 O O . ALA B 1 71 ? -33.531 20.578 16.766 1 59.81 71 ALA B O 1
ATOM 3358 N N . PRO B 1 72 ? -32.5 19.109 18.188 1 53.06 72 PRO B N 1
ATOM 3359 C CA . PRO B 1 72 ? -33.781 19.047 18.906 1 53.06 72 PRO B CA 1
ATOM 3360 C C . PRO B 1 72 ? -34.312 20.422 19.312 1 53.06 72 PRO B C 1
ATOM 3362 O O . PRO B 1 72 ? -33.5 21.312 19.641 1 53.06 72 PRO B O 1
ATOM 3365 N N . ASN B 1 73 ? -35.312 20.875 18.781 1 45.44 73 ASN B N 1
ATOM 3366 C CA . ASN B 1 73 ? -36 22.078 19.297 1 45.44 73 ASN B CA 1
ATOM 3367 C C . ASN B 1 73 ? -35.938 22.141 20.812 1 45.44 73 ASN B C 1
ATOM 3369 O O . ASN B 1 73 ? -36.438 21.266 21.5 1 45.44 73 ASN B O 1
ATOM 3373 N N . GLN B 1 74 ? -34.844 22.453 21.5 1 42.59 74 GLN B N 1
ATOM 3374 C CA . GLN B 1 74 ? -35.156 22.781 22.891 1 42.59 74 GLN B CA 1
ATOM 3375 C C . GLN B 1 74 ? -36.469 23.562 23 1 42.59 74 GLN B C 1
ATOM 3377 O O . GLN B 1 74 ? -36.656 24.547 22.281 1 42.59 74 GLN B O 1
ATOM 3382 N N . GLY B 1 75 ? -37.5 22.984 23.391 1 40.94 75 GLY B N 1
ATOM 3383 C CA . GLY B 1 75 ? -38.75 23.625 23.766 1 40.94 75 GLY B CA 1
ATOM 3384 C C . GLY B 1 75 ? -38.562 25.031 24.297 1 40.94 75 GLY B C 1
ATOM 3385 O O . GLY B 1 75 ? -37.625 25.312 25.062 1 40.94 75 GLY B O 1
ATOM 3386 N N . THR B 1 76 ? -38.938 26.016 23.484 1 39.56 76 THR B N 1
ATOM 3387 C CA . THR B 1 76 ? -39.188 27.406 23.906 1 39.56 76 THR B CA 1
ATOM 3388 C C . THR B 1 76 ? -39.938 27.438 25.219 1 39.56 76 THR B C 1
ATOM 3390 O O . THR B 1 76 ? -41.125 27.156 25.266 1 39.56 76 THR B O 1
ATOM 3393 N N . THR B 1 77 ? -39.531 26.891 26.406 1 37.66 77 THR B N 1
ATOM 3394 C CA . THR B 1 77 ? -40.25 27.547 27.484 1 37.66 77 THR B CA 1
ATOM 3395 C C . THR B 1 77 ? -40.25 29.062 27.297 1 37.66 77 THR B C 1
ATOM 3397 O O . THR B 1 77 ? -39.188 29.672 27.172 1 37.66 77 THR B O 1
ATOM 3400 N N . THR B 1 78 ? -41.312 29.578 26.719 1 36.38 78 THR B N 1
ATOM 3401 C CA . THR B 1 78 ? -41.75 30.953 26.547 1 36.38 78 THR B CA 1
ATOM 3402 C C . THR B 1 78 ? -41.625 31.719 27.859 1 36.38 78 THR B C 1
ATOM 3404 O O . THR B 1 78 ? -42.625 31.906 28.578 1 36.38 78 THR B O 1
ATOM 3407 N N . ASP B 1 79 ? -41 31.391 28.984 1 35.91 79 ASP B N 1
ATOM 3408 C CA . ASP B 1 79 ? -41.125 32.562 29.844 1 35.91 79 ASP B CA 1
ATOM 3409 C C . ASP B 1 79 ? -40.688 33.844 29.109 1 35.91 79 ASP B C 1
ATOM 3411 O O . ASP B 1 79 ? -39.688 33.812 28.391 1 35.91 79 ASP B O 1
ATOM 3415 N N . ASP B 1 80 ? -41.594 34.875 28.953 1 34.34 80 ASP B N 1
ATOM 3416 C CA . ASP B 1 80 ? -41.719 36.188 28.328 1 34.34 80 ASP B CA 1
ATOM 3417 C C . ASP B 1 80 ? -40.406 37 28.453 1 34.34 80 ASP B C 1
ATOM 3419 O O . ASP B 1 80 ? -40.344 38.125 28.016 1 34.34 80 ASP B O 1
ATOM 3423 N N . ASN B 1 81 ? -39.906 37.188 29.734 1 32.09 81 ASN B N 1
ATOM 3424 C CA . ASN B 1 81 ? -39.188 38.469 29.812 1 32.09 81 ASN B CA 1
ATOM 3425 C C . ASN B 1 81 ? -38.062 38.531 28.781 1 32.09 81 ASN B C 1
ATOM 3427 O O . ASN B 1 81 ? -37.969 39.5 28.031 1 32.09 81 ASN B O 1
ATOM 3431 N N . ASP B 1 82 ? -36.75 38.688 29.266 1 31.12 82 ASP B N 1
ATOM 3432 C CA . ASP B 1 82 ? -35.688 39.5 28.719 1 31.12 82 ASP B CA 1
ATOM 3433 C C . ASP B 1 82 ? -35.219 38.969 27.359 1 31.12 82 ASP B C 1
ATOM 3435 O O . ASP B 1 82 ? -35.531 37.812 27 1 31.12 82 ASP B O 1
ATOM 3439 N N . ASP B 1 83 ? -33.906 39.375 26.891 1 32.16 83 ASP B N 1
ATOM 3440 C CA . ASP B 1 83 ? -33.125 39.781 25.719 1 32.16 83 ASP B CA 1
ATOM 3441 C C . ASP B 1 83 ? -32.938 38.594 24.766 1 32.16 83 ASP B C 1
ATOM 3443 O O . ASP B 1 83 ? -33.062 37.438 25.156 1 32.16 83 ASP B O 1
ATOM 3447 N N . ASP B 1 84 ? -32.625 38.906 23.422 1 35 84 ASP B N 1
ATOM 3448 C CA . ASP B 1 84 ? -32.25 38.562 22.062 1 35 84 ASP B CA 1
ATOM 3449 C C . ASP B 1 84 ? -31.188 37.469 22.062 1 35 84 ASP B C 1
ATOM 3451 O O . ASP B 1 84 ? -30.344 37.438 21.156 1 35 84 ASP B O 1
ATOM 3455 N N . SER B 1 85 ? -30.797 37 23.203 1 36.47 85 SER B N 1
ATOM 3456 C CA . SER B 1 85 ? -29.641 36.156 22.875 1 36.47 85 SER B CA 1
ATOM 3457 C C . SER B 1 85 ? -30.016 35.031 21.922 1 36.47 85 SER B C 1
ATOM 3459 O O . SER B 1 85 ? -30.656 34.062 22.312 1 36.47 85 SER B O 1
ATOM 3461 N N . THR B 1 86 ? -30.641 35.375 20.734 1 36.97 86 THR B N 1
ATOM 3462 C CA . THR B 1 86 ? -30.641 34.438 19.594 1 36.97 86 THR B CA 1
ATOM 3463 C C . THR B 1 86 ? -29.422 33.531 19.641 1 36.97 86 THR B C 1
ATOM 3465 O O . THR B 1 86 ? -28.328 33.969 19.25 1 36.97 86 THR B O 1
ATOM 3468 N N . SER B 1 87 ? -29.125 33.031 20.781 1 38.97 87 SER B N 1
ATOM 3469 C CA . SER B 1 87 ? -28.156 31.953 20.625 1 38.97 87 SER B CA 1
ATOM 3470 C C . SER B 1 87 ? -28.453 31.125 19.391 1 38.97 87 SER B C 1
ATOM 3472 O O . SER B 1 87 ? -29.562 30.594 19.25 1 38.97 87 SER B O 1
ATOM 3474 N N . ASP B 1 88 ? -28.109 31.562 18.219 1 44.5 88 ASP B N 1
ATOM 3475 C CA . ASP B 1 88 ? -28.156 30.797 16.984 1 44.5 88 ASP B CA 1
ATOM 3476 C C . ASP B 1 88 ? -28.234 29.297 17.281 1 44.5 88 ASP B C 1
ATOM 3478 O O . ASP B 1 88 ? -27.609 28.797 18.219 1 44.5 88 ASP B O 1
ATOM 3482 N N . PRO B 1 89 ? -29.281 28.578 17.047 1 49.16 89 PRO B N 1
ATOM 3483 C CA . PRO B 1 89 ? -29.375 27.125 17.188 1 49.16 89 PRO B CA 1
ATOM 3484 C C . PRO B 1 89 ? -28.016 26.422 17.062 1 49.16 89 PRO B C 1
ATOM 3486 O O . PRO B 1 89 ? -27.203 26.812 16.219 1 49.16 89 PRO B O 1
ATOM 3489 N N . SER B 1 90 ? -27.312 26.031 18.109 1 55.34 90 SER B N 1
ATOM 3490 C CA . SER B 1 90 ? -26.031 25.344 18.297 1 55.34 90 SER B CA 1
ATOM 3491 C C . SER B 1 90 ? -25.766 24.375 17.156 1 55.34 90 SER B C 1
ATOM 3493 O O . SER B 1 90 ? -26.469 23.391 16.984 1 55.34 90 SER B O 1
ATOM 3495 N N . THR B 1 91 ? -25.438 24.828 15.922 1 69.25 91 THR B N 1
ATOM 3496 C CA . THR B 1 91 ? -25.156 24.078 14.703 1 69.25 91 THR B CA 1
ATOM 3497 C C . THR B 1 91 ? -24.328 22.828 15.008 1 69.25 91 THR B C 1
ATOM 3499 O O . THR B 1 91 ? -23.281 22.906 15.641 1 69.25 91 THR B O 1
ATOM 3502 N N . TYR B 1 92 ? -24.969 21.672 15.109 1 81.75 92 TYR B N 1
ATOM 3503 C CA . TYR B 1 92 ? -24.375 20.359 15.297 1 81.75 92 TYR B CA 1
ATOM 3504 C C . TYR B 1 92 ? -23.438 20 14.156 1 81.75 92 TYR B C 1
ATOM 3506 O O . TYR B 1 92 ? -23.828 20.031 12.984 1 81.75 92 TYR B O 1
ATOM 3514 N N . TYR B 1 93 ? -22.125 20 14.531 1 90.75 93 TYR B N 1
ATOM 3515 C CA . TYR B 1 93 ? -21.172 19.406 13.594 1 90.75 93 TYR B CA 1
ATOM 3516 C C . TYR B 1 93 ? -20.656 18.062 14.117 1 90.75 93 TYR B C 1
ATOM 3518 O O . TYR B 1 93 ? -20.078 18 15.203 1 90.75 93 TYR B O 1
ATOM 3526 N N . PRO B 1 94 ? -20.969 16.953 13.398 1 94.12 94 PRO B N 1
ATOM 3527 C CA . PRO B 1 94 ? -20.453 15.656 13.836 1 94.12 94 PRO B CA 1
ATOM 3528 C C . PRO B 1 94 ? -18.953 15.688 14.109 1 94.12 94 PRO B C 1
ATOM 3530 O O . PRO B 1 94 ? -18.188 16.297 13.352 1 94.12 94 PRO B O 1
ATOM 3533 N N . CYS B 1 95 ? -18.562 15.117 15.266 1 95.12 95 CYS B N 1
ATOM 3534 C CA . CYS B 1 95 ? -17.172 15.023 15.688 1 95.12 95 CYS B CA 1
ATOM 3535 C C . CYS B 1 95 ? -16.859 13.633 16.234 1 95.12 95 CYS B C 1
ATOM 3537 O O . CYS B 1 95 ? -17.531 13.164 17.156 1 95.12 95 CYS B O 1
ATOM 3539 N N . PHE B 1 96 ? -15.891 12.953 15.672 1 96.62 96 PHE B N 1
ATOM 3540 C CA . PHE B 1 96 ? -15.555 11.594 16.094 1 96.62 96 PHE B CA 1
ATOM 3541 C C . PHE B 1 96 ? -14.094 11.289 15.773 1 96.62 96 PHE B C 1
ATOM 3543 O O . PHE B 1 96 ? -13.414 12.07 15.117 1 96.62 96 PHE B O 1
ATOM 3550 N N . VAL B 1 97 ? -13.602 10.227 16.312 1 97 97 VAL B N 1
ATOM 3551 C CA . VAL B 1 97 ? -12.234 9.773 16.094 1 97 97 VAL B CA 1
ATOM 3552 C C . VAL B 1 97 ? -12.227 8.555 15.172 1 97 97 VAL B C 1
ATOM 3554 O O . VAL B 1 97 ? -13.062 7.66 15.32 1 97 97 VAL B O 1
ATOM 3557 N N . VAL B 1 98 ? -11.305 8.539 14.203 1 97.69 98 VAL B N 1
ATOM 3558 C CA . VAL B 1 98 ? -11.133 7.387 13.32 1 97.69 98 VAL B CA 1
ATOM 3559 C C . VAL B 1 98 ? -9.656 7 13.258 1 97.69 98 VAL B C 1
ATOM 3561 O O . VAL B 1 98 ? -8.789 7.75 13.711 1 97.69 98 VAL B O 1
ATOM 3564 N N . SER B 1 99 ? -9.422 5.801 12.742 1 96.5 99 SER B N 1
ATOM 3565 C CA . SER B 1 99 ? -8.055 5.398 12.422 1 96.5 99 SER B CA 1
ATOM 3566 C C . SER B 1 99 ? -7.531 6.148 11.203 1 96.5 99 SER B C 1
ATOM 3568 O O . SER B 1 99 ? -7.977 5.91 10.078 1 96.5 99 SER B O 1
ATOM 3570 N N . LEU B 1 100 ? -6.566 7.016 11.469 1 97.06 100 LEU B N 1
ATOM 3571 C CA . LEU B 1 100 ? -5.949 7.75 10.367 1 97.06 100 LEU B CA 1
ATOM 3572 C C . LEU B 1 100 ? -5.074 6.832 9.523 1 97.06 100 LEU B C 1
ATOM 3574 O O . LEU B 1 100 ? -5.039 6.953 8.297 1 97.06 100 LEU B O 1
ATOM 3578 N N . SER B 1 101 ? -4.422 5.941 10.195 1 94.62 101 SER B N 1
ATOM 3579 C CA . SER B 1 101 ? -3.584 4.977 9.492 1 94.62 101 SER B CA 1
ATOM 3580 C C . SER B 1 101 ? -4.395 4.172 8.484 1 94.62 101 SER B C 1
ATOM 3582 O O . SER B 1 101 ? -3.992 4.023 7.332 1 94.62 101 SER B O 1
ATOM 3584 N N . ALA B 1 102 ? -5.523 3.686 8.898 1 93.44 102 ALA B N 1
ATOM 3585 C CA . ALA B 1 102 ? -6.391 2.91 8.016 1 93.44 102 ALA B CA 1
ATOM 3586 C C . ALA B 1 102 ? -6.906 3.768 6.859 1 93.44 102 ALA B C 1
ATOM 3588 O O . ALA B 1 102 ? -6.988 3.301 5.723 1 93.44 102 ALA B O 1
ATOM 3589 N N . LEU B 1 103 ? -7.242 4.945 7.199 1 96.06 103 LEU B N 1
ATOM 3590 C CA . LEU B 1 103 ? -7.73 5.867 6.176 1 96.06 103 LEU B CA 1
ATOM 3591 C C . LEU B 1 103 ? -6.664 6.105 5.109 1 96.06 103 LEU B C 1
ATOM 3593 O O . LEU B 1 103 ? -6.953 6.035 3.914 1 96.06 103 LEU B O 1
ATOM 3597 N N . LEU B 1 104 ? -5.492 6.363 5.512 1 95.06 104 LEU B N 1
ATOM 3598 C CA . LEU B 1 104 ? -4.391 6.617 4.59 1 95.06 104 LEU B CA 1
ATOM 3599 C C . LEU B 1 104 ? -4.102 5.391 3.734 1 95.06 104 LEU B C 1
ATOM 3601 O O . LEU B 1 104 ? -3.879 5.508 2.527 1 95.06 104 LEU B O 1
ATOM 3605 N N . GLU B 1 105 ? -4.098 4.258 4.293 1 91.12 105 GLU B N 1
ATOM 3606 C CA . GLU B 1 105 ? -3.895 3.018 3.551 1 91.12 105 GLU B CA 1
ATOM 3607 C C . GLU B 1 105 ? -4.977 2.828 2.49 1 91.12 105 GLU B C 1
ATOM 3609 O O . GLU B 1 105 ? -4.691 2.373 1.381 1 91.12 105 GLU B O 1
ATOM 3614 N N . THR B 1 106 ? -6.145 3.115 2.879 1 90.5 106 THR B N 1
ATOM 3615 C CA . THR B 1 106 ? -7.27 3.002 1.953 1 90.5 106 THR B CA 1
ATOM 3616 C C . THR B 1 106 ? -7.086 3.941 0.764 1 90.5 106 THR B C 1
ATOM 3618 O O . THR B 1 106 ? -7.254 3.533 -0.387 1 90.5 106 THR B O 1
ATOM 3621 N N . LEU B 1 107 ? -6.77 5.141 1.064 1 92.75 107 LEU B N 1
ATOM 3622 C CA . LEU B 1 107 ? -6.625 6.141 0.013 1 92.75 107 LEU B CA 1
ATOM 3623 C C . LEU B 1 107 ? -5.449 5.809 -0.896 1 92.75 107 LEU B C 1
ATOM 3625 O O . LEU B 1 107 ? -5.418 6.227 -2.057 1 92.75 107 LEU B O 1
ATOM 3629 N N . LYS B 1 108 ? -4.555 5.086 -0.391 1 87.19 108 LYS B N 1
ATOM 3630 C CA . LYS B 1 108 ? -3.346 4.723 -1.126 1 87.19 108 LYS B CA 1
ATOM 3631 C C . LYS B 1 108 ? -3.6 3.537 -2.053 1 87.19 108 LYS B C 1
ATOM 3633 O O . LYS B 1 108 ? -2.832 3.297 -2.986 1 87.19 108 LYS B O 1
ATOM 3638 N N . ILE B 1 109 ? -4.617 2.902 -1.823 1 80.5 109 ILE B N 1
ATOM 3639 C CA . ILE B 1 109 ? -4.898 1.689 -2.584 1 80.5 109 ILE B CA 1
ATOM 3640 C C . ILE B 1 109 ? -4.828 1.989 -4.078 1 80.5 109 ILE B C 1
ATOM 3642 O O . ILE B 1 109 ? -5.348 3.01 -4.539 1 80.5 109 ILE B O 1
ATOM 3646 N N . PHE B 1 110 ? -3.99 1.281 -4.918 1 62.25 110 PHE B N 1
ATOM 3647 C CA . PHE B 1 110 ? -3.85 1.272 -6.371 1 62.25 110 PHE B CA 1
ATOM 3648 C C . PHE B 1 110 ? -2.855 2.334 -6.824 1 62.25 110 PHE B C 1
ATOM 3650 O O . PHE B 1 110 ? -2.541 2.43 -8.016 1 62.25 110 PHE B O 1
ATOM 3657 N N . GLY B 1 111 ? -2.412 3.332 -6.02 1 58.69 111 GLY B N 1
ATOM 3658 C CA . GLY B 1 111 ? -1.494 4.391 -6.414 1 58.69 111 GLY B CA 1
ATOM 3659 C C . GLY B 1 111 ? -0.05 3.93 -6.484 1 58.69 111 GLY B C 1
ATOM 3660 O O . GLY B 1 111 ? 0.757 4.512 -7.211 1 58.69 111 GLY B O 1
ATOM 3661 N N . THR B 1 112 ? 0.454 3.07 -5.613 1 48.47 112 THR B N 1
ATOM 3662 C CA . THR B 1 112 ? 1.887 2.846 -5.453 1 48.47 112 THR B CA 1
ATOM 3663 C C . THR B 1 112 ? 2.441 2.041 -6.629 1 48.47 112 THR B C 1
ATOM 3665 O O . THR B 1 112 ? 3.617 1.672 -6.633 1 48.47 112 THR B O 1
ATOM 3668 N N . ASN B 1 113 ? 1.75 1.626 -7.48 1 43.22 113 ASN B N 1
ATOM 3669 C CA . ASN B 1 113 ? 2.514 0.882 -8.477 1 43.22 113 ASN B CA 1
ATOM 3670 C C . ASN B 1 113 ? 3.633 1.73 -9.07 1 43.22 113 ASN B C 1
ATOM 3672 O O . ASN B 1 113 ? 3.463 2.33 -10.133 1 43.22 113 ASN B O 1
ATOM 3676 N N . ASP B 1 114 ? 4.332 2.527 -8.32 1 38.5 114 ASP B N 1
ATOM 3677 C CA . ASP B 1 114 ? 5.586 2.986 -8.914 1 38.5 114 ASP B CA 1
ATOM 3678 C C . ASP B 1 114 ? 6.477 1.808 -9.289 1 38.5 114 ASP B C 1
ATOM 3680 O O . ASP B 1 114 ? 7.262 1.327 -8.469 1 38.5 114 ASP B O 1
ATOM 3684 N N . SER B 1 115 ? 6.074 0.75 -9.766 1 36.56 115 SER B N 1
ATOM 3685 C CA . SER B 1 115 ? 7.035 -0.213 -10.289 1 36.56 115 SER B CA 1
ATOM 3686 C C . SER B 1 115 ? 8.133 0.481 -11.102 1 36.56 115 SER B C 1
ATOM 3688 O O . SER B 1 115 ? 8.195 0.33 -12.32 1 36.56 115 SER B O 1
ATOM 3690 N N . SER B 1 116 ? 8.414 1.766 -10.984 1 33.91 116 SER B N 1
ATOM 3691 C CA . SER B 1 116 ? 9.625 2.189 -11.68 1 33.91 116 SER B CA 1
ATOM 3692 C C . SER B 1 116 ? 10.852 1.461 -11.141 1 33.91 116 SER B C 1
ATOM 3694 O O . SER B 1 116 ? 11.656 2.047 -10.414 1 33.91 116 SER B O 1
ATOM 3696 N N . THR B 1 117 ? 10.812 0.316 -10.547 1 32.44 117 THR B N 1
ATOM 3697 C CA . THR B 1 117 ? 12.133 -0.269 -10.359 1 32.44 117 THR B CA 1
ATOM 3698 C C . THR B 1 117 ? 12.844 -0.458 -11.695 1 32.44 117 THR B C 1
ATOM 3700 O O . THR B 1 117 ? 12.578 -1.425 -12.414 1 32.44 117 THR B O 1
ATOM 3703 N N . ASN B 1 118 ? 13.039 0.506 -12.547 1 28.05 118 ASN B N 1
ATOM 3704 C CA . ASN B 1 118 ? 14.086 0.347 -13.547 1 28.05 118 ASN B CA 1
ATOM 3705 C C . ASN B 1 118 ? 15.43 0.031 -12.898 1 28.05 118 ASN B C 1
ATOM 3707 O O . ASN B 1 118 ? 16.031 0.894 -12.266 1 28.05 118 ASN B O 1
ATOM 3711 N N . PRO B 1 119 ? 15.805 -1.225 -12.602 1 29 119 PRO B N 1
ATOM 3712 C CA . PRO B 1 119 ? 17.156 -1.56 -12.125 1 29 119 PRO B CA 1
ATOM 3713 C C . PRO B 1 119 ? 18.25 -1.09 -13.07 1 29 119 PRO B C 1
ATOM 3715 O O . PRO B 1 119 ? 19.438 -1.229 -12.758 1 29 119 PRO B O 1
ATOM 3718 N N . ASN B 1 120 ? 18.078 -1.022 -14.375 1 26.58 120 ASN B N 1
ATOM 3719 C CA . ASN B 1 120 ? 19.25 -1.139 -15.234 1 26.58 120 ASN B CA 1
ATOM 3720 C C . ASN B 1 120 ? 20.125 0.11 -15.164 1 26.58 120 ASN B C 1
ATOM 3722 O O . ASN B 1 120 ? 20.422 0.718 -16.188 1 26.58 120 ASN B O 1
ATOM 3726 N N . ALA B 1 121 ? 20.188 1.047 -14.312 1 27.34 121 ALA B N 1
ATOM 3727 C CA . ALA B 1 121 ? 21.172 2.098 -14.578 1 27.34 121 ALA B CA 1
ATOM 3728 C C . ALA B 1 121 ? 22.594 1.604 -14.312 1 27.34 121 ALA B C 1
ATOM 3730 O O . ALA B 1 121 ? 23.109 1.743 -13.195 1 27.34 121 ALA B O 1
ATOM 3731 N N . GLY B 1 122 ? 23.031 0.428 -14.711 1 24.06 122 GLY B N 1
ATOM 3732 C CA . GLY B 1 122 ? 24.438 0.177 -14.469 1 24.06 122 GLY B CA 1
ATOM 3733 C C . GLY B 1 122 ? 25.359 1.163 -15.172 1 24.06 122 GLY B C 1
ATOM 3734 O O . GLY B 1 122 ? 26.266 1.725 -14.555 1 24.06 122 GLY B O 1
ATOM 3735 N N . ARG B 1 123 ? 25.938 0.938 -16.5 1 22.86 123 ARG B N 1
ATOM 3736 C CA . ARG B 1 123 ? 27.297 1.205 -16.938 1 22.86 123 ARG B CA 1
ATOM 3737 C C . ARG B 1 123 ? 27.5 2.689 -17.219 1 22.86 123 ARG B C 1
ATOM 3739 O O . ARG B 1 123 ? 26.688 3.311 -17.922 1 22.86 123 ARG B O 1
ATOM 3746 N N . ALA B 1 124 ? 28.516 3.379 -16.562 1 24.89 124 ALA B N 1
ATOM 3747 C CA . ALA B 1 124 ? 29.188 4.676 -16.609 1 24.89 124 ALA B CA 1
ATOM 3748 C C . ALA B 1 124 ? 29.75 4.957 -18 1 24.89 124 ALA B C 1
ATOM 3750 O O . ALA B 1 124 ? 30.953 4.859 -18.234 1 24.89 124 ALA B O 1
ATOM 3751 N N . SER B 1 125 ? 29.375 4.488 -19.172 1 25.41 125 SER B N 1
ATOM 3752 C CA . SER B 1 125 ? 30.234 4.953 -20.25 1 25.41 125 SER B CA 1
ATOM 3753 C C . SER B 1 125 ? 30.359 6.473 -20.234 1 25.41 125 SER B C 1
ATOM 3755 O O . SER B 1 125 ? 29.422 7.176 -19.875 1 25.41 125 SER B O 1
ATOM 3757 N N . SER B 1 126 ? 31.672 7.137 -20.375 1 26.78 126 SER B N 1
ATOM 3758 C CA . SER B 1 126 ? 32.344 8.43 -20.375 1 26.78 126 SER B CA 1
ATOM 3759 C C . SER B 1 126 ? 31.672 9.406 -21.328 1 26.78 126 SER B C 1
ATOM 3761 O O . SER B 1 126 ? 32.094 10.555 -21.469 1 26.78 126 SER B O 1
ATOM 3763 N N . VAL B 1 127 ? 31.297 8.938 -22.578 1 27.98 127 VAL B N 1
ATOM 3764 C CA . VAL B 1 127 ? 31.094 10 -23.562 1 27.98 127 VAL B CA 1
ATOM 3765 C C . VAL B 1 127 ? 30.047 10.984 -23.062 1 27.98 127 VAL B C 1
ATOM 3767 O O . VAL B 1 127 ? 29.156 10.609 -22.297 1 27.98 127 VAL B O 1
ATOM 3770 N N . GLN B 1 128 ? 30.406 12.352 -23.141 1 27.25 128 GLN B N 1
ATOM 3771 C CA . GLN B 1 128 ? 29.719 13.57 -22.719 1 27.25 128 GLN B CA 1
ATOM 3772 C C . GLN B 1 128 ? 28.266 13.562 -23.172 1 27.25 128 GLN B C 1
ATOM 3774 O O . GLN B 1 128 ? 27.938 14.008 -24.281 1 27.25 128 GLN B O 1
ATOM 3779 N N . PRO B 1 129 ? 27.578 12.367 -23.219 1 27.31 129 PRO B N 1
ATOM 3780 C CA . PRO B 1 129 ? 26.328 12.57 -23.938 1 27.31 129 PRO B CA 1
ATOM 3781 C C . PRO B 1 129 ? 25.547 13.781 -23.438 1 27.31 129 PRO B C 1
ATOM 3783 O O . PRO B 1 129 ? 25.734 14.219 -22.297 1 27.31 129 PRO B O 1
ATOM 3786 N N . THR B 1 130 ? 25 14.672 -24.359 1 26.36 130 THR B N 1
ATOM 3787 C CA . THR B 1 130 ? 24.156 15.844 -24.219 1 26.36 130 THR B CA 1
ATOM 3788 C C . THR B 1 130 ? 23.141 15.641 -23.109 1 26.36 130 THR B C 1
ATOM 3790 O O . THR B 1 130 ? 22.922 14.516 -22.641 1 26.36 130 THR B O 1
ATOM 3793 N N . HIS B 1 131 ? 22.125 16.594 -23.031 1 25.3 131 HIS B N 1
ATOM 3794 C CA . HIS B 1 131 ? 21.203 16.984 -21.969 1 25.3 131 HIS B CA 1
ATOM 3795 C C . HIS B 1 131 ? 20.328 15.805 -21.547 1 25.3 131 HIS B C 1
ATOM 3797 O O . HIS B 1 131 ? 19.609 15.234 -22.375 1 25.3 131 HIS B O 1
ATOM 3803 N N . PRO B 1 132 ? 20.844 14.852 -20.812 1 29.03 132 PRO B N 1
ATOM 3804 C CA . PRO B 1 132 ? 20 13.727 -20.422 1 29.03 132 PRO B CA 1
ATOM 3805 C C . PRO B 1 132 ? 18.625 14.172 -19.906 1 29.03 132 PRO B C 1
ATOM 3807 O O . PRO B 1 132 ? 18.547 15.031 -19.016 1 29.03 132 PRO B O 1
ATOM 3810 N N . SER B 1 133 ? 17.734 14.492 -20.938 1 27.53 133 SER B N 1
ATOM 3811 C CA . SER B 1 133 ? 16.359 14.719 -20.516 1 27.53 133 SER B CA 1
ATOM 3812 C C . SER B 1 133 ? 15.945 13.758 -19.406 1 27.53 133 SER B C 1
ATOM 3814 O O . SER B 1 133 ? 16 12.539 -19.578 1 27.53 133 SER B O 1
ATOM 3816 N N . GLY B 1 134 ? 16.484 14.031 -18.203 1 26.73 134 GLY B N 1
ATOM 3817 C CA . GLY B 1 134 ? 16.203 13.375 -16.938 1 26.73 134 GLY B CA 1
ATOM 3818 C C . GLY B 1 134 ? 14.805 12.812 -16.844 1 26.73 134 GLY B C 1
ATOM 3819 O O . GLY B 1 134 ? 13.852 13.414 -17.359 1 26.73 134 GLY B O 1
ATOM 3820 N N . PRO B 1 135 ? 14.773 11.523 -17.141 1 30.25 135 PRO B N 1
ATOM 3821 C CA . PRO B 1 135 ? 13.406 11.039 -16.938 1 30.25 135 PRO B CA 1
ATOM 3822 C C . PRO B 1 135 ? 12.703 11.727 -15.766 1 30.25 135 PRO B C 1
ATOM 3824 O O . PRO B 1 135 ? 13.336 12 -14.742 1 30.25 135 PRO B O 1
ATOM 3827 N N . GLY B 1 136 ? 11.953 12.805 -16.078 1 26.45 136 GLY B N 1
ATOM 3828 C CA . GLY B 1 136 ? 11.219 13.602 -15.109 1 26.45 136 GLY B CA 1
ATOM 3829 C C . GLY B 1 136 ? 10.75 12.805 -13.906 1 26.45 136 GLY B C 1
ATOM 3830 O O . GLY B 1 136 ? 10.352 11.648 -14.039 1 26.45 136 GLY B O 1
ATOM 3831 N N . ALA B 1 137 ? 11.516 13.016 -12.805 1 31.19 137 ALA B N 1
ATOM 3832 C CA . ALA B 1 137 ? 11.148 12.641 -11.445 1 31.19 137 ALA B CA 1
ATOM 3833 C C . ALA B 1 137 ? 9.633 12.484 -11.312 1 31.19 137 ALA B C 1
ATOM 3835 O O . ALA B 1 137 ? 9.148 11.898 -10.344 1 31.19 137 ALA B O 1
ATOM 3836 N N . PHE B 1 138 ? 8.922 13.344 -12.039 1 30.12 138 PHE B N 1
ATOM 3837 C CA . PHE B 1 138 ? 7.488 13.547 -11.844 1 30.12 138 PHE B CA 1
ATOM 3838 C C . PHE B 1 138 ? 6.684 12.422 -12.477 1 30.12 138 PHE B C 1
ATOM 3840 O O . PHE B 1 138 ? 5.574 12.641 -12.969 1 30.12 138 PHE B O 1
ATOM 3847 N N . SER B 1 139 ? 7.336 11.562 -13.117 1 32.12 139 SER B N 1
ATOM 3848 C CA . SER B 1 139 ? 6.281 10.641 -13.523 1 32.12 139 SER B CA 1
ATOM 3849 C C . SER B 1 139 ? 5.477 10.156 -12.32 1 32.12 139 SER B C 1
ATOM 3851 O O . SER B 1 139 ? 5.898 9.242 -11.609 1 32.12 139 SER B O 1
ATOM 3853 N N . ALA B 1 140 ? 5.027 11.055 -11.531 1 34.78 140 ALA B N 1
ATOM 3854 C CA . ALA B 1 140 ? 3.971 10.789 -10.555 1 34.78 140 ALA B CA 1
ATOM 3855 C C . ALA B 1 140 ? 3.029 9.695 -11.047 1 34.78 140 ALA B C 1
ATOM 3857 O O . ALA B 1 140 ? 2.688 9.648 -12.234 1 34.78 140 ALA B O 1
ATOM 3858 N N . PRO B 1 141 ? 2.979 8.617 -10.375 1 39.69 141 PRO B N 1
ATOM 3859 C CA . PRO B 1 141 ? 1.965 7.652 -10.805 1 39.69 141 PRO B CA 1
ATOM 3860 C C . PRO B 1 141 ? 0.681 8.32 -11.289 1 39.69 141 PRO B C 1
ATOM 3862 O O . PRO B 1 141 ? 0.024 9.031 -10.531 1 39.69 141 PRO B O 1
ATOM 3865 N N . SER B 1 142 ? 0.621 8.867 -12.438 1 42.94 142 SER B N 1
ATOM 3866 C CA . SER B 1 142 ? -0.55 9.32 -13.18 1 42.94 142 SER B CA 1
ATOM 3867 C C . SER B 1 142 ? -1.799 8.547 -12.773 1 42.94 142 SER B C 1
ATOM 3869 O O . SER B 1 142 ? -2.914 9.062 -12.859 1 42.94 142 SER B O 1
ATOM 3871 N N . LEU B 1 143 ? -1.57 7.297 -12.219 1 48.44 143 LEU B N 1
ATOM 3872 C CA . LEU B 1 143 ? -2.686 6.363 -12.117 1 48.44 143 LEU B CA 1
ATOM 3873 C C . LEU B 1 143 ? -3.613 6.738 -10.969 1 48.44 143 LEU B C 1
ATOM 3875 O O . LEU B 1 143 ? -4.809 6.438 -11.008 1 48.44 143 LEU B O 1
ATOM 3879 N N . LEU B 1 144 ? -3.037 7.543 -9.914 1 53.41 144 LEU B N 1
ATOM 3880 C CA . LEU B 1 144 ? -3.945 7.898 -8.828 1 53.41 144 LEU B CA 1
ATOM 3881 C C . LEU B 1 144 ? -4.863 9.039 -9.242 1 53.41 144 LEU B C 1
ATOM 3883 O O . LEU B 1 144 ? -5.906 9.258 -8.625 1 53.41 144 LEU B O 1
ATOM 3887 N N . LEU B 1 145 ? -4.453 9.742 -10.328 1 56.5 145 LEU B N 1
ATOM 3888 C CA . LEU B 1 145 ? -5.137 10.984 -10.68 1 56.5 145 LEU B CA 1
ATOM 3889 C C . LEU B 1 145 ? -6.559 10.703 -11.156 1 56.5 145 LEU B C 1
ATOM 3891 O O . LEU B 1 145 ? -7.453 11.531 -10.969 1 56.5 145 LEU B O 1
ATOM 3895 N N . ASP B 1 146 ? -6.812 9.414 -11.359 1 68.19 146 ASP B N 1
ATOM 3896 C CA . ASP B 1 146 ? -8.125 9.242 -11.969 1 68.19 146 ASP B CA 1
ATOM 3897 C C . ASP B 1 146 ? -9.047 8.414 -11.07 1 68.19 146 ASP B C 1
ATOM 3899 O O . ASP B 1 146 ? -10.078 7.918 -11.523 1 68.19 146 ASP B O 1
ATOM 3903 N N . ARG B 1 147 ? -8.727 8.531 -9.734 1 87.38 147 ARG B N 1
ATOM 3904 C CA . ARG B 1 147 ? -9.586 7.73 -8.867 1 87.38 147 ARG B CA 1
ATOM 3905 C C . ARG B 1 147 ? -10.57 8.609 -8.102 1 87.38 147 ARG B C 1
ATOM 3907 O O . ARG B 1 147 ? -10.172 9.586 -7.469 1 87.38 147 ARG B O 1
ATOM 3914 N N . SER B 1 148 ? -11.812 8.328 -8.266 1 93.31 148 SER B N 1
ATOM 3915 C CA . SER B 1 148 ? -12.844 9.039 -7.516 1 93.31 148 SER B CA 1
ATOM 3916 C C . SER B 1 148 ? -12.969 8.492 -6.098 1 93.31 148 SER B C 1
ATOM 3918 O O . SER B 1 148 ? -12.719 7.309 -5.859 1 93.31 148 SER B O 1
ATOM 3920 N N . CYS B 1 149 ? -13.234 9.383 -5.184 1 96.19 149 CYS B N 1
ATOM 3921 C CA . CYS B 1 149 ? -13.398 9.023 -3.779 1 96.19 149 CYS B CA 1
ATOM 3922 C C . CYS B 1 149 ? -14.703 9.586 -3.223 1 96.19 149 CYS B C 1
ATOM 3924 O O . CYS B 1 149 ? -14.984 10.773 -3.379 1 96.19 149 CYS B O 1
ATOM 3926 N N . THR B 1 150 ? -15.5 8.758 -2.643 1 97.94 150 THR B N 1
ATOM 3927 C CA . THR B 1 150 ? -16.719 9.18 -1.954 1 97.94 150 THR B CA 1
ATOM 3928 C C . THR B 1 150 ? -16.578 8.992 -0.446 1 97.94 150 THR B C 1
ATOM 3930 O O . THR B 1 150 ? -16.219 7.906 0.018 1 97.94 150 THR B O 1
ATOM 3933 N N . ILE B 1 151 ? -16.75 10.062 0.323 1 98.5 151 ILE B N 1
ATOM 3934 C CA . ILE B 1 151 ? -16.797 10.016 1.78 1 98.5 151 ILE B CA 1
ATOM 3935 C C . ILE B 1 151 ? -18.25 10.125 2.254 1 98.5 151 ILE B C 1
ATOM 3937 O O . ILE B 1 151 ? -18.969 11.039 1.847 1 98.5 151 ILE B O 1
ATOM 3941 N N . ARG B 1 152 ? -18.656 9.195 3.098 1 98.5 152 ARG B N 1
ATOM 3942 C CA . ARG B 1 152 ? -20.062 9.188 3.527 1 98.5 152 ARG B CA 1
ATOM 3943 C C . ARG B 1 152 ? -20.172 8.93 5.027 1 98.5 152 ARG B C 1
ATOM 3945 O O . ARG B 1 152 ? -19.453 8.078 5.566 1 98.5 152 ARG B O 1
ATOM 3952 N N . TYR B 1 153 ? -20.922 9.672 5.695 1 98.12 153 TYR B N 1
ATOM 3953 C CA . TYR B 1 153 ? -21.328 9.523 7.09 1 98.12 153 TYR B CA 1
ATOM 3954 C C . TYR B 1 153 ? -22.844 9.531 7.219 1 98.12 153 TYR B C 1
ATOM 3956 O O . TYR B 1 153 ? -23.484 10.578 7.082 1 98.12 153 TYR B O 1
ATOM 3964 N N . THR B 1 154 ? -23.484 8.367 7.535 1 97.19 154 THR B N 1
ATOM 3965 C CA . THR B 1 154 ? -24.922 8.188 7.379 1 97.19 154 THR B CA 1
ATOM 3966 C C . THR B 1 154 ? -25.672 8.75 8.578 1 97.19 154 THR B C 1
ATOM 3968 O O . THR B 1 154 ? -26.609 9.539 8.422 1 97.19 154 THR B O 1
ATOM 3971 N N . SER B 1 155 ? -25.312 8.305 9.719 1 95.19 155 SER B N 1
ATOM 3972 C CA . SER B 1 155 ? -25.953 8.719 10.961 1 95.19 155 SER B CA 1
ATOM 3973 C C . SER B 1 155 ? -24.969 8.781 12.109 1 95.19 155 SER B C 1
ATOM 3975 O O . SER B 1 155 ? -23.828 8.32 11.992 1 95.19 155 SER B O 1
ATOM 3977 N N . GLU B 1 156 ? -25.391 9.383 13.18 1 93.38 156 GLU B N 1
ATOM 3978 C CA . GLU B 1 156 ? -24.531 9.445 14.352 1 93.38 156 GLU B CA 1
ATOM 3979 C C . GLU B 1 156 ? -24.125 8.047 14.812 1 93.38 156 GLU B C 1
ATOM 3981 O O . GLU B 1 156 ? -24.969 7.156 14.938 1 93.38 156 GLU B O 1
ATOM 3986 N N . GLY B 1 157 ? -22.875 7.871 14.945 1 94.81 157 GLY B N 1
ATOM 3987 C CA . GLY B 1 157 ? -22.375 6.586 15.406 1 94.81 157 GLY B CA 1
ATOM 3988 C C . GLY B 1 157 ? -22.078 5.621 14.273 1 94.81 157 GLY B C 1
ATOM 3989 O O . GLY B 1 157 ? -21.469 4.57 14.492 1 94.81 157 GLY B O 1
ATOM 3990 N N . SER B 1 158 ? -22.5 5.969 13.125 1 97.06 158 SER B N 1
ATOM 3991 C CA . SER B 1 158 ? -22.188 5.133 11.977 1 97.06 158 SER B CA 1
ATOM 3992 C C . SER B 1 158 ? -20.703 5.211 11.633 1 97.06 158 SER B C 1
ATOM 3994 O O . SER B 1 158 ? -20.016 6.164 12.008 1 97.06 158 SER B O 1
ATOM 3996 N N . PRO B 1 159 ? -20.141 4.16 10.977 1 98.25 159 PRO B N 1
ATOM 3997 C CA . PRO B 1 159 ? -18.781 4.266 10.477 1 98.25 159 PRO B CA 1
ATOM 3998 C C . PRO B 1 159 ? -18.625 5.332 9.391 1 98.25 159 PRO B C 1
ATOM 4000 O O . PRO B 1 159 ? -19.594 5.68 8.719 1 98.25 159 PRO B O 1
ATOM 4003 N N . LEU B 1 160 ? -17.484 5.883 9.383 1 98.62 160 LEU B N 1
ATOM 4004 C CA . LEU B 1 160 ? -17.125 6.715 8.234 1 98.62 160 LEU B CA 1
ATOM 4005 C C . LEU B 1 160 ? -16.781 5.855 7.023 1 98.62 160 LEU B C 1
ATOM 4007 O O . LEU B 1 160 ? -15.82 5.074 7.066 1 98.62 160 LEU B O 1
ATOM 4011 N N . SER B 1 161 ? -17.5 6.035 5.938 1 98.5 161 SER B N 1
ATOM 4012 C CA . SER B 1 161 ? -17.344 5.184 4.766 1 98.5 161 SER B CA 1
ATOM 4013 C C . SER B 1 161 ? -16.547 5.891 3.672 1 98.5 161 SER B C 1
ATOM 4015 O O . SER B 1 161 ? -16.891 6.996 3.26 1 98.5 161 SER B O 1
ATOM 4017 N N . ILE B 1 162 ? -15.477 5.27 3.236 1 97.62 162 ILE B N 1
ATOM 4018 C CA . ILE B 1 162 ? -14.648 5.75 2.133 1 97.62 162 ILE B CA 1
ATOM 4019 C C . ILE B 1 162 ? -14.773 4.801 0.944 1 97.62 162 ILE B C 1
ATOM 4021 O O . ILE B 1 162 ? -14.461 3.611 1.057 1 97.62 162 ILE B O 1
ATOM 4025 N N . THR B 1 163 ? -15.227 5.281 -0.181 1 97.31 163 THR B N 1
ATOM 4026 C CA . THR B 1 163 ? -15.367 4.445 -1.368 1 97.31 163 THR B CA 1
ATOM 4027 C C . THR B 1 163 ? -14.477 4.961 -2.5 1 97.31 163 THR B C 1
ATOM 4029 O O . THR B 1 163 ? -14.625 6.105 -2.936 1 97.31 163 THR B O 1
ATOM 4032 N N . LEU B 1 164 ? -13.562 4.148 -2.9 1 95.19 164 LEU B N 1
ATOM 4033 C CA . LEU B 1 164 ? -12.719 4.445 -4.059 1 95.19 164 LEU B CA 1
ATOM 4034 C C . LEU B 1 164 ? -13.211 3.689 -5.289 1 95.19 164 LEU B C 1
ATOM 4036 O O . LEU B 1 164 ? -13.531 2.502 -5.207 1 95.19 164 LEU B O 1
ATOM 4040 N N . SER B 1 165 ? -13.32 4.398 -6.359 1 92.94 165 SER B N 1
ATOM 4041 C CA . SER B 1 165 ? -13.789 3.77 -7.59 1 92.94 165 SER B CA 1
ATOM 4042 C C . SER B 1 165 ? -12.82 4.012 -8.742 1 92.94 165 SER B C 1
ATOM 4044 O O . SER B 1 165 ? -12.328 5.125 -8.922 1 92.94 165 SER B O 1
ATOM 4046 N N . GLU B 1 166 ? -12.43 2.99 -9.375 1 88.56 166 GLU B N 1
ATOM 4047 C CA . GLU B 1 166 ? -11.68 2.982 -10.633 1 88.56 166 GLU B CA 1
ATOM 4048 C C . GLU B 1 166 ? -12.258 1.96 -11.609 1 88.56 166 GLU B C 1
ATOM 4050 O O . GLU B 1 166 ? -13.188 1.228 -11.273 1 88.56 166 GLU B O 1
ATOM 4055 N N . THR B 1 167 ? -11.797 2.025 -12.859 1 87.19 167 THR B N 1
ATOM 4056 C CA . THR B 1 167 ? -12.32 1.117 -13.867 1 87.19 167 THR B CA 1
ATOM 4057 C C . THR B 1 167 ? -12.211 -0.332 -13.406 1 87.19 167 THR B C 1
ATOM 4059 O O . THR B 1 167 ? -11.117 -0.818 -13.117 1 87.19 167 THR B O 1
ATOM 4062 N N . GLY B 1 168 ? -13.281 -0.979 -13.203 1 90.38 168 GLY B N 1
ATOM 4063 C CA . GLY B 1 168 ? -13.336 -2.408 -12.938 1 90.38 168 GLY B CA 1
ATOM 4064 C C . GLY B 1 168 ? -13.164 -2.746 -11.469 1 90.38 168 GLY B C 1
ATOM 4065 O O . GLY B 1 168 ? -13.18 -3.92 -11.094 1 90.38 168 GLY B O 1
ATOM 4066 N N . VAL B 1 169 ? -12.953 -1.744 -10.641 1 93.75 169 VAL B N 1
ATOM 4067 C CA . VAL B 1 169 ? -12.711 -2.016 -9.227 1 93.75 169 VAL B CA 1
ATOM 4068 C C . VAL B 1 169 ? -13.422 -0.973 -8.367 1 93.75 169 VAL B C 1
ATOM 4070 O O . VAL B 1 169 ? -13.375 0.223 -8.664 1 93.75 169 VAL B O 1
ATOM 4073 N N . LYS B 1 170 ? -14.125 -1.35 -7.348 1 95.69 170 LYS B N 1
ATOM 4074 C CA . LYS B 1 170 ? -14.727 -0.495 -6.328 1 95.69 170 LYS B CA 1
ATOM 4075 C C . LYS B 1 170 ? -14.352 -0.968 -4.926 1 95.69 170 LYS B C 1
ATOM 4077 O O . LYS B 1 170 ? -14.625 -2.113 -4.559 1 95.69 170 LYS B O 1
ATOM 4082 N N . THR B 1 171 ? -13.742 -0.112 -4.176 1 94.56 171 THR B N 1
ATOM 4083 C CA . THR B 1 171 ? -13.305 -0.457 -2.828 1 94.56 171 THR B CA 1
ATOM 4084 C C . THR B 1 171 ? -14 0.424 -1.794 1 94.56 171 THR B C 1
ATOM 4086 O O . THR B 1 171 ? -13.977 1.652 -1.899 1 94.56 171 THR B O 1
ATOM 4089 N N . THR B 1 172 ? -14.625 -0.151 -0.852 1 96.62 172 THR B N 1
ATOM 4090 C CA . THR B 1 172 ? -15.273 0.574 0.235 1 96.62 172 THR B CA 1
ATOM 4091 C C . THR B 1 172 ? -14.633 0.219 1.577 1 96.62 172 THR B C 1
ATOM 4093 O O . THR B 1 172 ? -14.523 -0.959 1.923 1 96.62 172 THR B O 1
ATOM 4096 N N . CYS B 1 173 ? -14.219 1.198 2.27 1 95.75 173 CYS B N 1
ATOM 4097 C CA . CYS B 1 173 ? -13.664 1.037 3.607 1 95.75 173 CYS B CA 1
ATOM 4098 C C . CYS B 1 173 ? -14.562 1.683 4.656 1 95.75 173 CYS B C 1
ATOM 4100 O O . CYS B 1 173 ? -14.867 2.873 4.57 1 95.75 173 CYS B O 1
ATOM 4102 N N . GLU B 1 174 ? -14.945 0.877 5.621 1 97.94 174 GLU B N 1
ATOM 4103 C CA . GLU B 1 174 ? -15.727 1.367 6.758 1 97.94 174 GLU B CA 1
ATOM 4104 C C . GLU B 1 174 ? -14.844 1.563 7.988 1 97.94 174 GLU B C 1
ATOM 4106 O O . GLU B 1 174 ? -14.359 0.592 8.578 1 97.94 174 GLU B O 1
ATOM 4111 N N . LEU B 1 175 ? -14.68 2.801 8.406 1 97.88 175 LEU B N 1
ATOM 4112 C CA . LEU B 1 175 ? -13.883 3.131 9.578 1 97.88 175 LEU B CA 1
ATOM 4113 C C . LEU B 1 175 ? -14.773 3.346 10.797 1 97.88 175 LEU B C 1
ATOM 4115 O O . LEU B 1 175 ? -15.648 4.215 10.781 1 97.88 175 LEU B O 1
ATOM 4119 N N . THR B 1 176 ? -14.555 2.568 11.797 1 98 176 THR B N 1
ATOM 4120 C CA . THR B 1 176 ? -15.32 2.746 13.023 1 98 176 THR B CA 1
ATOM 4121 C C . THR B 1 176 ? -15.086 4.137 13.609 1 98 176 THR B C 1
ATOM 4123 O O . THR B 1 176 ? -13.953 4.625 13.633 1 98 176 THR B O 1
ATOM 4126 N N . THR B 1 177 ? -16.172 4.805 14.039 1 98.06 177 THR B N 1
ATOM 4127 C CA . THR B 1 177 ? -16.078 6.117 14.672 1 98.06 177 THR B CA 1
ATOM 4128 C C . THR B 1 177 ? -16.125 5.992 16.188 1 98.06 177 THR B C 1
ATOM 4130 O O . THR B 1 177 ? -16.969 5.277 16.734 1 98.06 177 THR B O 1
ATOM 4133 N N . TYR B 1 178 ? -15.172 6.57 16.797 1 96.62 178 TYR B N 1
ATOM 4134 C CA . TYR B 1 178 ? -15.125 6.551 18.266 1 96.62 178 TYR B CA 1
ATOM 4135 C C . TYR B 1 178 ? -15.438 7.93 18.828 1 96.62 178 TYR B C 1
ATOM 4137 O O . TYR B 1 178 ? -15.18 8.945 18.188 1 96.62 178 TYR B O 1
ATOM 4145 N N . GLU B 1 179 ? -15.961 7.93 20 1 93.94 179 GLU B N 1
ATOM 4146 C CA . GLU B 1 179 ? -16.219 9.195 20.688 1 93.94 179 GLU B CA 1
ATOM 4147 C C . GLU B 1 179 ? -14.922 9.891 21.078 1 93.94 179 GLU B C 1
ATOM 4149 O O . GLU B 1 179 ? -13.938 9.227 21.422 1 93.94 179 GLU B O 1
ATOM 4154 N N . THR B 1 180 ? -14.93 11.148 20.984 1 88.81 180 THR B N 1
ATOM 4155 C CA . THR B 1 180 ? -13.766 11.93 21.391 1 88.81 180 THR B CA 1
ATOM 4156 C C . THR B 1 180 ? -13.578 11.883 22.891 1 88.81 180 THR B C 1
ATOM 4158 O O . THR B 1 180 ? -14.555 11.852 23.656 1 88.81 180 THR B O 1
ATOM 4161 N N . GLU B 1 181 ? -12.414 11.227 23.281 1 73.19 181 GLU B N 1
ATOM 4162 C CA . GLU B 1 181 ? -12.141 11.227 24.719 1 73.19 181 GLU B CA 1
ATOM 4163 C C . GLU B 1 181 ? -11.883 12.641 25.234 1 73.19 181 GLU B C 1
ATOM 4165 O O . GLU B 1 181 ? -10.875 13.258 24.891 1 73.19 181 GLU B O 1
ATOM 4170 N N . GLY B 1 182 ? -12.797 13.227 25.969 1 63.38 182 GLY B N 1
ATOM 4171 C CA . GLY B 1 182 ? -12.641 14.492 26.656 1 63.38 182 GLY B CA 1
ATOM 4172 C C . GLY B 1 182 ? -12.328 15.648 25.719 1 63.38 182 GLY B C 1
ATOM 4173 O O . GLY B 1 182 ? -12.406 15.508 24.5 1 63.38 182 GLY B O 1
ATOM 4174 N N . SER B 1 183 ? -12.031 16.875 26.297 1 54.44 183 SER B N 1
ATOM 4175 C CA . SER B 1 183 ? -11.781 18.156 25.625 1 54.44 183 SER B CA 1
ATOM 4176 C C . SER B 1 183 ? -10.531 18.078 24.75 1 54.44 183 SER B C 1
ATOM 4178 O O . SER B 1 183 ? -9.461 17.703 25.219 1 54.44 183 SER B O 1
ATOM 4180 N N . GLU B 1 184 ? -10.625 17.531 23.531 1 57.56 184 GLU B N 1
ATOM 4181 C CA . GLU B 1 184 ? -9.484 17.625 22.625 1 57.56 184 GLU B CA 1
ATOM 4182 C C . GLU B 1 184 ? -8.648 18.875 22.906 1 57.56 184 GLU B C 1
ATOM 4184 O O . GLU B 1 184 ? -9.172 20 22.875 1 57.56 184 GLU B O 1
ATOM 4189 N N . VAL B 1 185 ? -7.684 18.812 23.859 1 61.44 185 VAL B N 1
ATOM 4190 C CA . VAL B 1 185 ? -6.832 19.938 24.234 1 61.44 185 VAL B CA 1
ATOM 4191 C C . VAL B 1 185 ? -5.965 20.344 23.047 1 61.44 185 VAL B C 1
ATOM 4193 O O . VAL B 1 185 ? -5.098 19.578 22.609 1 61.44 185 VAL B O 1
ATOM 4196 N N . ASP B 1 186 ? -6.531 21.219 22.172 1 81 186 ASP B N 1
ATOM 4197 C CA . ASP B 1 186 ? -5.727 21.891 21.156 1 81 186 ASP B CA 1
ATOM 4198 C C . ASP B 1 186 ? -4.602 22.703 21.797 1 81 186 ASP B C 1
ATOM 4200 O O . ASP B 1 186 ? -4.738 23.188 22.922 1 81 186 ASP B O 1
ATOM 4204 N N . ILE B 1 187 ? -3.426 22.562 21.328 1 90.56 187 ILE B N 1
ATOM 4205 C CA . ILE B 1 187 ? -2.346 23.469 21.703 1 90.56 187 ILE B CA 1
ATOM 4206 C C . ILE B 1 187 ? -2.734 24.906 21.359 1 90.56 187 ILE B C 1
ATOM 4208 O O . ILE B 1 187 ? -2.877 25.25 20.188 1 90.56 187 ILE B O 1
ATOM 4212 N N . PRO B 1 188 ? -2.916 25.641 22.375 1 91.25 188 PRO B N 1
ATOM 4213 C CA . PRO B 1 188 ? -3.42 27 22.109 1 91.25 188 PRO B CA 1
ATOM 4214 C C . PRO B 1 188 ? -2.35 27.922 21.547 1 91.25 188 PRO B C 1
ATOM 4216 O O . PRO B 1 188 ? -1.208 27.906 22.016 1 91.25 188 PRO B O 1
ATOM 4219 N N . LEU B 1 189 ? -2.668 28.594 20.562 1 94 189 LEU B N 1
ATOM 4220 C CA . LEU B 1 189 ? -1.878 29.688 20.016 1 94 189 LEU B CA 1
ATOM 4221 C C . LEU B 1 189 ? -2.51 31.031 20.375 1 94 189 LEU B C 1
ATOM 4223 O O . LEU B 1 189 ? -3.684 31.266 20.094 1 94 189 LEU B O 1
ATOM 4227 N N . GLN B 1 190 ? -1.76 31.859 21.031 1 94.94 190 GLN B N 1
ATOM 4228 C CA . GLN B 1 190 ? -2.262 33.188 21.375 1 94.94 190 GLN B CA 1
ATOM 4229 C C . GLN B 1 190 ? -2.188 34.125 20.188 1 94.94 190 GLN B C 1
ATOM 4231 O O . GLN B 1 190 ? -1.197 34.844 20 1 94.94 190 GLN B O 1
ATOM 4236 N N . ARG B 1 191 ? -3.258 34.281 19.547 1 93.69 191 ARG B N 1
ATOM 4237 C CA . ARG B 1 191 ? -3.287 35.031 18.312 1 93.69 191 ARG B CA 1
ATOM 4238 C C . ARG B 1 191 ? -3.088 36.531 18.578 1 93.69 191 ARG B C 1
ATOM 4240 O O . ARG B 1 191 ? -2.59 37.25 17.719 1 93.69 191 ARG B O 1
ATOM 4247 N N . ASP B 1 192 ? -3.455 36.938 19.781 1 93.56 192 ASP B N 1
ATOM 4248 C CA . ASP B 1 192 ? -3.338 38.344 20.141 1 93.56 192 ASP B CA 1
ATOM 4249 C C . ASP B 1 192 ? -1.942 38.656 20.672 1 93.56 192 ASP B C 1
ATOM 4251 O O . ASP B 1 192 ? -1.636 39.812 20.984 1 93.56 192 ASP B O 1
ATOM 4255 N N . ALA B 1 193 ? -1.161 37.688 20.719 1 95 193 ALA B N 1
ATOM 4256 C CA . ALA B 1 193 ? 0.178 37.875 21.266 1 95 193 ALA B CA 1
ATOM 4257 C C . ALA B 1 193 ? 1.232 37.219 20.375 1 95 193 ALA B C 1
ATOM 4259 O O . ALA B 1 193 ? 2.15 36.562 20.875 1 95 193 ALA B O 1
ATOM 4260 N N . ILE B 1 194 ? 1.009 37.312 19.094 1 96.25 194 ILE B N 1
ATOM 4261 C CA . ILE B 1 194 ? 2.004 36.844 18.141 1 96.25 194 ILE B CA 1
ATOM 4262 C C . ILE B 1 194 ? 3.209 37.781 18.141 1 96.25 194 ILE B C 1
ATOM 4264 O O . ILE B 1 194 ? 3.057 39 17.969 1 96.25 194 ILE B O 1
ATOM 4268 N N . ILE B 1 195 ? 4.41 37.25 18.328 1 96.12 195 ILE B N 1
ATOM 4269 C CA . ILE B 1 195 ? 5.602 38.094 18.406 1 96.12 195 ILE B CA 1
ATOM 4270 C C . ILE B 1 195 ? 6.516 37.844 17.219 1 96.12 195 ILE B C 1
ATOM 4272 O O . ILE B 1 195 ? 7.52 38.531 17.031 1 96.12 195 ILE B O 1
ATOM 4276 N N . MET B 1 196 ? 6.195 36.875 16.438 1 95.62 196 MET B N 1
ATOM 4277 C CA . MET B 1 196 ? 6.93 36.562 15.227 1 95.62 196 MET B CA 1
ATOM 4278 C C . MET B 1 196 ? 5.992 36.031 14.141 1 95.62 196 MET B C 1
ATOM 4280 O O . MET B 1 196 ? 5.16 35.156 14.398 1 95.62 196 MET B O 1
ATOM 4284 N N . LYS B 1 197 ? 6.051 36.562 12.945 1 96.19 197 LYS B N 1
ATOM 4285 C CA . LYS B 1 197 ? 5.332 36.094 11.766 1 96.19 197 LYS B CA 1
ATOM 4286 C C . LYS B 1 197 ? 6.203 36.188 10.516 1 96.19 197 LYS B C 1
ATOM 4288 O O . LYS B 1 197 ? 6.516 37.281 10.055 1 96.19 197 LYS B O 1
ATOM 4293 N N . ILE B 1 198 ? 6.602 35.094 10.016 1 95.69 198 ILE B N 1
ATOM 4294 C CA . ILE B 1 198 ? 7.457 35.031 8.836 1 95.69 198 ILE B CA 1
ATOM 4295 C C . ILE B 1 198 ? 6.781 34.188 7.762 1 95.69 198 ILE B C 1
ATOM 4297 O O . ILE B 1 198 ? 6.34 33.062 8.031 1 95.69 198 ILE B O 1
ATOM 4301 N N . ILE B 1 199 ? 6.602 34.656 6.594 1 96.62 199 ILE B N 1
ATOM 4302 C CA . ILE B 1 199 ? 6.051 33.906 5.469 1 96.62 199 ILE B CA 1
ATOM 4303 C C . ILE B 1 199 ? 7.117 33.719 4.391 1 96.62 199 ILE B C 1
ATOM 4305 O O . ILE B 1 199 ? 7.738 34.688 3.959 1 96.62 199 ILE B O 1
ATOM 4309 N N . MET B 1 200 ? 7.344 32.625 3.988 1 94.88 200 MET B N 1
ATOM 4310 C CA . MET B 1 200 ? 8.352 32.281 2.979 1 94.88 200 MET B CA 1
ATOM 4311 C C . MET B 1 200 ? 7.922 31.078 2.152 1 94.88 200 MET B C 1
ATOM 4313 O O . MET B 1 200 ? 6.891 30.469 2.43 1 94.88 200 MET B O 1
ATOM 4317 N N . ARG B 1 201 ? 8.68 30.812 1.162 1 95.56 201 ARG B N 1
ATOM 4318 C CA . ARG B 1 201 ? 8.469 29.562 0.438 1 95.56 201 ARG B CA 1
ATOM 4319 C C . ARG B 1 201 ? 8.719 28.359 1.34 1 95.56 201 ARG B C 1
ATOM 4321 O O . ARG B 1 201 ? 9.711 28.328 2.066 1 95.56 201 ARG B O 1
ATOM 4328 N N . SER B 1 202 ? 7.844 27.406 1.223 1 97.38 202 SER B N 1
ATOM 4329 C CA . SER B 1 202 ? 7.934 26.25 2.107 1 97.38 202 SER B CA 1
ATOM 4330 C C . SER B 1 202 ? 9.203 25.453 1.839 1 97.38 202 SER B C 1
ATOM 4332 O O . SER B 1 202 ? 9.797 24.891 2.764 1 97.38 202 SER B O 1
ATOM 4334 N N . ALA B 1 203 ? 9.609 25.438 0.593 1 96.31 203 ALA B N 1
ATOM 4335 C CA . ALA B 1 203 ? 10.789 24.688 0.19 1 96.31 203 ALA B CA 1
ATOM 4336 C C . ALA B 1 203 ? 12.023 25.125 0.973 1 96.31 203 ALA B C 1
ATOM 4338 O O . ALA B 1 203 ? 12.906 24.312 1.258 1 96.31 203 ALA B O 1
ATOM 4339 N N . TRP B 1 204 ? 12.125 26.359 1.308 1 94.44 204 TRP B N 1
ATOM 4340 C CA . TRP B 1 204 ? 13.266 26.859 2.055 1 94.44 204 TRP B CA 1
ATOM 4341 C C . TRP B 1 204 ? 13.312 26.266 3.457 1 94.44 204 TRP B C 1
ATOM 4343 O O . TRP B 1 204 ? 14.383 25.875 3.938 1 94.44 204 TRP B O 1
ATOM 4353 N N . LEU B 1 205 ? 12.188 26.312 4.047 1 96.62 205 LEU B N 1
ATOM 4354 C CA . LEU B 1 205 ? 12.117 25.688 5.363 1 96.62 205 LEU B CA 1
ATOM 4355 C C . LEU B 1 205 ? 12.445 24.203 5.281 1 96.62 205 LEU B C 1
ATOM 4357 O O . LEU B 1 205 ? 13.203 23.688 6.109 1 96.62 205 LEU B O 1
ATOM 4361 N N . HIS B 1 206 ? 11.852 23.547 4.316 1 98 206 HIS B N 1
ATOM 4362 C CA . HIS B 1 206 ? 12.086 22.109 4.133 1 98 206 HIS B CA 1
ATOM 4363 C C . HIS B 1 206 ? 13.57 21.812 3.977 1 98 206 HIS B C 1
ATOM 4365 O O . HIS B 1 206 ? 14.102 20.922 4.641 1 98 206 HIS B O 1
ATOM 4371 N N . ASN B 1 207 ? 14.227 22.531 3.131 1 96.44 207 ASN B N 1
ATOM 4372 C CA . ASN B 1 207 ? 15.648 22.344 2.879 1 96.44 207 ASN B CA 1
ATOM 4373 C C . ASN B 1 207 ? 16.484 22.578 4.141 1 96.44 207 ASN B C 1
ATOM 4375 O O . ASN B 1 207 ? 17.406 21.828 4.426 1 96.44 207 ASN B O 1
ATOM 4379 N N . ALA B 1 208 ? 16.172 23.625 4.82 1 96 208 ALA B N 1
ATOM 4380 C CA . ALA B 1 208 ? 16.906 23.953 6.047 1 96 208 ALA B CA 1
ATOM 4381 C C . ALA B 1 208 ? 16.781 22.828 7.07 1 96 208 ALA B C 1
ATOM 4383 O O . ALA B 1 208 ? 17.766 22.391 7.656 1 96 208 ALA B O 1
ATOM 4384 N N . VAL B 1 209 ? 15.57 22.375 7.262 1 97.19 209 VAL B N 1
ATOM 4385 C CA . VAL B 1 209 ? 15.328 21.328 8.234 1 97.19 209 VAL B CA 1
ATOM 4386 C C . VAL B 1 209 ? 16.031 20.047 7.789 1 97.19 209 VAL B C 1
ATOM 4388 O O . VAL B 1 209 ? 16.609 19.328 8.609 1 97.19 209 VAL B O 1
ATOM 4391 N N . ALA B 1 210 ? 15.984 19.781 6.523 1 96.38 210 ALA B N 1
ATOM 4392 C CA . ALA B 1 210 ? 16.672 18.609 5.977 1 96.38 210 ALA B CA 1
ATOM 4393 C C . ALA B 1 210 ? 18.172 18.703 6.211 1 96.38 210 ALA B C 1
ATOM 4395 O O . ALA B 1 210 ? 18.812 17.703 6.57 1 96.38 210 ALA B O 1
ATOM 4396 N N . GLU B 1 211 ? 18.734 19.781 5.969 1 94.56 211 GLU B N 1
ATOM 4397 C CA . GLU B 1 211 ? 20.172 20.016 6.184 1 94.56 211 GLU B CA 1
ATOM 4398 C C . GLU B 1 211 ? 20.547 19.812 7.648 1 94.56 211 GLU B C 1
ATOM 4400 O O . GLU B 1 211 ? 21.547 19.156 7.953 1 94.56 211 GLU B O 1
ATOM 4405 N N . LEU B 1 212 ? 19.797 20.406 8.5 1 94.88 212 LEU B N 1
ATOM 4406 C CA . LEU B 1 212 ? 20.062 20.281 9.93 1 94.88 212 LEU B CA 1
ATOM 4407 C C . LEU B 1 212 ? 19.922 18.828 10.383 1 94.88 212 LEU B C 1
ATOM 4409 O O . LEU B 1 212 ? 20.625 18.375 11.281 1 94.88 212 LEU B O 1
ATOM 4413 N N . ALA B 1 213 ? 19.016 18.094 9.805 1 94.38 213 ALA B N 1
ATOM 4414 C CA . ALA B 1 213 ? 18.75 16.703 10.188 1 94.38 213 ALA B CA 1
ATOM 4415 C C . ALA B 1 213 ? 19.984 15.836 9.984 1 94.38 213 ALA B C 1
ATOM 4417 O O . ALA B 1 213 ? 20.156 14.828 10.672 1 94.38 213 ALA B O 1
ATOM 4418 N N . ALA B 1 214 ? 20.766 16.203 9.062 1 90.19 214 ALA B N 1
ATOM 4419 C CA . ALA B 1 214 ? 21.969 15.438 8.758 1 90.19 214 ALA B CA 1
ATOM 4420 C C . ALA B 1 214 ? 22.859 15.289 9.984 1 90.19 214 ALA B C 1
ATOM 4422 O O . ALA B 1 214 ? 23.594 14.312 10.109 1 90.19 214 ALA B O 1
ATOM 4423 N N . THR B 1 215 ? 22.75 16.188 10.898 1 89.94 215 THR B N 1
ATOM 4424 C CA . THR B 1 215 ? 23.578 16.141 12.102 1 89.94 215 THR B CA 1
ATOM 4425 C C . THR B 1 215 ? 22.797 15.555 13.273 1 89.94 215 THR B C 1
ATOM 4427 O O . THR B 1 215 ? 23.297 15.539 14.406 1 89.94 215 THR B O 1
ATOM 4430 N N . SER B 1 216 ? 21.609 15.156 13.102 1 90 216 SER B N 1
ATOM 4431 C CA . SER B 1 216 ? 20.719 14.508 14.055 1 90 216 SER B CA 1
ATOM 4432 C C . SER B 1 216 ? 20.609 15.312 15.344 1 90 216 SER B C 1
ATOM 4434 O O . SER B 1 216 ? 20.797 14.781 16.438 1 90 216 SER B O 1
ATOM 4436 N N . PRO B 1 217 ? 20.266 16.531 15.234 1 94.06 217 PRO B N 1
ATOM 4437 C CA . PRO B 1 217 ? 20.141 17.328 16.453 1 94.06 217 PRO B CA 1
ATOM 4438 C C . PRO B 1 217 ? 18.938 16.922 17.312 1 94.06 217 PRO B C 1
ATOM 4440 O O . PRO B 1 217 ? 17.984 16.344 16.781 1 94.06 217 PRO B O 1
ATOM 4443 N N . SER B 1 218 ? 18.953 17.203 18.609 1 94.5 218 SER B N 1
ATOM 4444 C CA . SER B 1 218 ? 17.828 16.953 19.484 1 94.5 218 SER B CA 1
ATOM 4445 C C . SER B 1 218 ? 16.922 18.188 19.609 1 94.5 218 SER B C 1
ATOM 4447 O O . SER B 1 218 ? 15.734 18.062 19.891 1 94.5 218 SER B O 1
ATOM 4449 N N . VAL B 1 219 ? 17.578 19.391 19.422 1 95.56 219 VAL B N 1
ATOM 4450 C CA . VAL B 1 219 ? 16.859 20.641 19.641 1 95.56 219 VAL B CA 1
ATOM 4451 C C . VAL B 1 219 ? 16.969 21.531 18.406 1 95.56 219 VAL B C 1
ATOM 4453 O O . VAL B 1 219 ? 18.047 21.625 17.797 1 95.56 219 VAL B O 1
ATOM 4456 N N . LEU B 1 220 ? 15.883 22.078 18.016 1 97.06 220 LEU B N 1
ATOM 4457 C CA . LEU B 1 220 ? 15.875 23.141 17.016 1 97.06 220 LEU B CA 1
ATOM 4458 C C . LEU B 1 220 ? 15.727 24.516 17.688 1 97.06 220 LEU B C 1
ATOM 4460 O O . LEU B 1 220 ? 14.75 24.75 18.391 1 97.06 220 LEU B O 1
ATOM 4464 N N . LYS B 1 221 ? 16.656 25.344 17.469 1 96.25 221 LYS B N 1
ATOM 4465 C CA . LYS B 1 221 ? 16.594 26.734 17.938 1 96.25 221 LYS B CA 1
ATOM 4466 C C . LYS B 1 221 ? 16.172 27.672 16.812 1 96.25 221 LYS B C 1
ATOM 4468 O O . LYS B 1 221 ? 16.812 27.719 15.758 1 96.25 221 LYS B O 1
ATOM 4473 N N . ILE B 1 222 ? 15.102 28.359 17.016 1 96.38 222 ILE B N 1
ATOM 4474 C CA . ILE B 1 222 ? 14.664 29.406 16.078 1 96.38 222 ILE B CA 1
ATOM 4475 C C . ILE B 1 222 ? 15.07 30.781 16.609 1 96.38 222 ILE B C 1
ATOM 4477 O O . ILE B 1 222 ? 14.766 31.125 17.75 1 96.38 222 ILE B O 1
ATOM 4481 N N . SER B 1 223 ? 15.781 31.469 15.789 1 95.19 223 SER B N 1
ATOM 4482 C CA . SER B 1 223 ? 16.25 32.812 16.156 1 95.19 223 SER B CA 1
ATOM 4483 C C . SER B 1 223 ? 15.859 33.844 15.094 1 95.19 223 SER B C 1
ATOM 4485 O O . SER B 1 223 ? 16.047 33.625 13.898 1 95.19 223 SER B O 1
ATOM 4487 N N . ALA B 1 224 ? 15.266 34.969 15.57 1 94.44 224 ALA B N 1
ATOM 4488 C CA . ALA B 1 224 ? 14.844 36 14.641 1 94.44 224 ALA B CA 1
ATOM 4489 C C . ALA B 1 224 ? 15.023 37.375 15.25 1 94.44 224 ALA B C 1
ATOM 4491 O O . ALA B 1 224 ? 14.812 37.562 16.453 1 94.44 224 ALA B O 1
ATOM 4492 N N . SER B 1 225 ? 15.492 38.281 14.461 1 93.06 225 SER B N 1
ATOM 4493 C CA . SER B 1 225 ? 15.648 39.688 14.859 1 93.06 225 SER B CA 1
ATOM 4494 C C . SER B 1 225 ? 15.258 40.625 13.734 1 93.06 225 SER B C 1
ATOM 4496 O O . SER B 1 225 ? 15.602 40.406 12.578 1 93.06 225 SER B O 1
ATOM 4498 N N . ALA B 1 226 ? 14.531 41.656 14.125 1 89 226 ALA B N 1
ATOM 4499 C CA . ALA B 1 226 ? 14.125 42.625 13.125 1 89 226 ALA B CA 1
ATOM 4500 C C . ALA B 1 226 ? 15.258 43.625 12.852 1 89 226 ALA B C 1
ATOM 4502 O O . ALA B 1 226 ? 15.25 44.312 11.828 1 89 226 ALA B O 1
ATOM 4503 N N . THR B 1 227 ? 16.234 43.688 13.742 1 87.5 227 THR B N 1
ATOM 4504 C CA . THR B 1 227 ? 17.156 44.781 13.688 1 87.5 227 THR B CA 1
ATOM 4505 C C . THR B 1 227 ? 18.578 44.312 13.438 1 87.5 227 THR B C 1
ATOM 4507 O O . THR B 1 227 ? 19.422 45.062 12.938 1 87.5 227 THR B O 1
ATOM 4510 N N . HIS B 1 228 ? 18.844 43.031 13.883 1 87.38 228 HIS B N 1
ATOM 4511 C CA . HIS B 1 228 ? 20.219 42.531 13.797 1 87.38 228 HIS B CA 1
ATOM 4512 C C . HIS B 1 228 ? 20.312 41.25 12.977 1 87.38 228 HIS B C 1
ATOM 4514 O O . HIS B 1 228 ? 19.438 40.406 13.078 1 87.38 228 HIS B O 1
ATOM 4520 N N . GLU B 1 229 ? 21.375 41.156 12.219 1 88.25 229 GLU B N 1
ATOM 4521 C CA . GLU B 1 229 ? 21.656 39.906 11.523 1 88.25 229 GLU B CA 1
ATOM 4522 C C . GLU B 1 229 ? 22.219 38.844 12.484 1 88.25 229 GLU B C 1
ATOM 4524 O O . GLU B 1 229 ? 22.891 39.188 13.461 1 88.25 229 GLU B O 1
ATOM 4529 N N . PRO B 1 230 ? 22.078 37.594 12.094 1 90.25 230 PRO B N 1
ATOM 4530 C CA . PRO B 1 230 ? 21.156 37.031 11.094 1 90.25 230 PRO B CA 1
ATOM 4531 C C . PRO B 1 230 ? 19.688 37.281 11.438 1 90.25 230 PRO B C 1
ATOM 4533 O O . PRO B 1 230 ? 19.266 37.062 12.57 1 90.25 230 PRO B O 1
ATOM 4536 N N . PHE B 1 231 ? 18.953 37.719 10.516 1 90.81 231 PHE B N 1
ATOM 4537 C CA . PHE B 1 231 ? 17.562 38.094 10.75 1 90.81 231 PHE B CA 1
ATOM 4538 C C . PHE B 1 231 ? 16.719 36.875 11.109 1 90.81 231 PHE B C 1
ATOM 4540 O O . PHE B 1 231 ? 15.883 36.938 12.016 1 90.81 231 PHE B O 1
ATOM 4547 N N . PHE B 1 232 ? 16.953 35.906 10.438 1 93.69 232 PHE B N 1
ATOM 4548 C CA . PHE B 1 232 ? 16.25 34.625 10.695 1 93.69 232 PHE B CA 1
ATOM 4549 C C . PHE B 1 232 ? 17.219 33.469 10.562 1 93.69 232 PHE B C 1
ATOM 4551 O O . PHE B 1 232 ? 17.922 33.344 9.57 1 93.69 232 PHE B O 1
ATOM 4558 N N . ALA B 1 233 ? 17.234 32.625 11.602 1 94.75 233 ALA B N 1
ATOM 4559 C CA . ALA B 1 233 ? 18.156 31.484 11.57 1 94.75 233 ALA B CA 1
ATOM 4560 C C . ALA B 1 233 ? 17.547 30.281 12.281 1 94.75 233 ALA B C 1
ATOM 4562 O O . ALA B 1 233 ? 16.812 30.438 13.266 1 94.75 233 ALA B O 1
ATOM 4563 N N . LEU B 1 234 ? 17.812 29.156 11.773 1 96.69 234 LEU B N 1
ATOM 4564 C CA . LEU B 1 234 ? 17.516 27.875 12.398 1 96.69 234 LEU B CA 1
ATOM 4565 C C . LEU B 1 234 ? 18.797 27.156 12.781 1 96.69 234 LEU B C 1
ATOM 4567 O O . LEU B 1 234 ? 19.719 27.031 11.969 1 96.69 234 LEU B O 1
ATOM 4571 N N . SER B 1 235 ? 18.844 26.703 13.992 1 95.44 235 SER B N 1
ATOM 4572 C CA . SER B 1 235 ? 20.047 26 14.453 1 95.44 235 SER B CA 1
ATOM 4573 C C . SER B 1 235 ? 19.688 24.688 15.117 1 95.44 235 SER B C 1
ATOM 4575 O O . SER B 1 235 ? 18.688 24.594 15.844 1 95.44 235 SER B O 1
ATOM 4577 N N . GLY B 1 236 ? 20.422 23.688 14.805 1 94.44 236 GLY B N 1
ATOM 4578 C CA . GLY B 1 236 ? 20.312 22.391 15.453 1 94.44 236 GLY B CA 1
ATOM 4579 C C . GLY B 1 236 ? 21.375 22.156 16.5 1 94.44 236 GLY B C 1
ATOM 4580 O O . GLY B 1 236 ? 22.562 22.391 16.25 1 94.44 236 GLY B O 1
ATOM 4581 N N . THR B 1 237 ? 20.953 21.781 17.75 1 90.5 237 THR B N 1
ATOM 4582 C CA . THR B 1 237 ? 21.906 21.531 18.812 1 90.5 237 THR B CA 1
ATOM 4583 C C . THR B 1 237 ? 21.625 20.172 19.469 1 90.5 237 THR B C 1
ATOM 4585 O O . THR B 1 237 ? 20.531 19.641 19.344 1 90.5 237 THR B O 1
ATOM 4588 N N . GLY B 1 238 ? 22.688 19.516 20.25 1 82.25 238 GLY B N 1
ATOM 4589 C CA . GLY B 1 238 ? 22.531 18.359 21.109 1 82.25 238 GLY B CA 1
ATOM 4590 C C . GLY B 1 238 ? 22.766 17.047 20.391 1 82.25 238 GLY B C 1
ATOM 4591 O O . GLY B 1 238 ? 22.641 15.977 21 1 82.25 238 GLY B O 1
ATOM 4592 N N . GLY B 1 239 ? 23.094 17.016 19.109 1 72.75 239 GLY B N 1
ATOM 4593 C CA . GLY B 1 239 ? 23.391 15.781 18.406 1 72.75 239 GLY B CA 1
ATOM 4594 C C . GLY B 1 239 ? 24.859 15.398 18.484 1 72.75 239 GLY B C 1
ATOM 4595 O O . GLY B 1 239 ? 25.609 15.945 19.281 1 72.75 239 GLY B O 1
ATOM 4596 N N . SER B 1 240 ? 25.203 14.195 18.016 1 70.12 240 SER B N 1
ATOM 4597 C CA . SER B 1 240 ? 26.547 13.641 18.016 1 70.12 240 SER B CA 1
ATOM 4598 C C . SER B 1 240 ? 27.547 14.594 17.391 1 70.12 240 SER B C 1
ATOM 4600 O O . SER B 1 240 ? 28.766 14.438 17.547 1 70.12 240 SER B O 1
ATOM 4602 N N . PHE B 1 241 ? 26.906 15.422 16.672 1 67.88 241 PHE B N 1
ATOM 4603 C CA . PHE B 1 241 ? 27.797 16.297 15.93 1 67.88 241 PHE B CA 1
ATOM 4604 C C . PHE B 1 241 ? 27.703 17.734 16.438 1 67.88 241 PHE B C 1
ATOM 4606 O O . PHE B 1 241 ? 26.812 18.062 17.234 1 67.88 241 PHE B O 1
ATOM 4613 N N . SER B 1 242 ? 28.625 18.562 15.992 1 73.62 242 SER B N 1
ATOM 4614 C CA . SER B 1 242 ? 28.688 19.969 16.344 1 73.62 242 SER B CA 1
ATOM 4615 C C . SER B 1 242 ? 27.422 20.703 15.93 1 73.62 242 SER B C 1
ATOM 4617 O O . SER B 1 242 ? 26.625 20.172 15.164 1 73.62 242 SER B O 1
ATOM 4619 N N . GLU B 1 243 ? 27.109 21.797 16.453 1 84.25 243 GLU B N 1
ATOM 4620 C CA . GLU B 1 243 ? 26 22.688 16.141 1 84.25 243 GLU B CA 1
ATOM 4621 C C . GLU B 1 243 ? 26.047 23.141 14.68 1 84.25 243 GLU B C 1
ATOM 4623 O O . GLU B 1 243 ? 27.125 23.406 14.148 1 84.25 243 GLU B O 1
ATOM 4628 N N . SER B 1 244 ? 24.938 23.016 13.992 1 89.56 244 SER B N 1
ATOM 4629 C CA . SER B 1 244 ? 24.797 23.516 12.625 1 89.56 244 SER B CA 1
ATOM 4630 C C . SER B 1 244 ? 23.688 24.562 12.539 1 89.56 244 SER B C 1
ATOM 4632 O O . SER B 1 244 ? 22.75 24.547 13.344 1 89.56 244 SER B O 1
ATOM 4634 N N . SER B 1 245 ? 23.859 25.516 11.641 1 93.06 245 SER B N 1
ATOM 4635 C CA . SER B 1 245 ? 22.875 26.578 11.516 1 93.06 245 SER B CA 1
ATOM 4636 C C . SER B 1 245 ? 22.625 26.938 10.055 1 93.06 245 SER B C 1
ATOM 4638 O O . SER B 1 245 ? 23.5 26.766 9.211 1 93.06 245 SER B O 1
ATOM 4640 N N . VAL B 1 246 ? 21.406 27.297 9.789 1 94.12 246 VAL B N 1
ATOM 4641 C CA . VAL B 1 246 ? 21 27.828 8.492 1 94.12 246 VAL B CA 1
ATOM 4642 C C . VAL B 1 246 ? 20.453 29.234 8.672 1 94.12 246 VAL B C 1
ATOM 4644 O O . VAL B 1 246 ? 19.547 29.469 9.477 1 94.12 246 VAL B O 1
ATOM 4647 N N . GLU B 1 247 ? 21.016 30.172 7.926 1 92.62 247 GLU B N 1
ATOM 4648 C CA . GLU B 1 247 ? 20.594 31.578 8 1 92.62 247 GLU B CA 1
ATOM 4649 C C . GLU B 1 247 ? 19.859 31.984 6.73 1 92.62 247 GLU B C 1
ATOM 4651 O O . GLU B 1 247 ? 20.25 31.609 5.625 1 92.62 247 GLU B O 1
ATOM 4656 N N . PHE B 1 248 ? 18.812 32.75 6.992 1 90.75 248 PHE B N 1
ATOM 4657 C CA . PHE B 1 248 ? 18.016 33.219 5.871 1 90.75 248 PHE B CA 1
ATOM 4658 C C . PHE B 1 248 ? 18.203 34.719 5.668 1 90.75 248 PHE B C 1
ATOM 4660 O O . PHE B 1 248 ? 18.297 35.5 6.637 1 90.75 248 PHE B O 1
ATOM 4667 N N . SER B 1 249 ? 18.312 35.125 4.355 1 81.56 249 SER B N 1
ATOM 4668 C CA . SER B 1 249 ? 18.391 36.531 4.035 1 81.56 249 SER B CA 1
ATOM 4669 C C . SER B 1 249 ? 17 37.156 3.867 1 81.56 249 SER B C 1
ATOM 4671 O O . SER B 1 249 ? 16.062 36.469 3.484 1 81.56 249 SER B O 1
ATOM 4673 N N . VAL B 1 250 ? 16.797 38.312 4.418 1 76.75 250 VAL B N 1
ATOM 4674 C CA . VAL B 1 250 ? 15.531 39.031 4.293 1 76.75 250 VAL B CA 1
ATOM 4675 C C . VAL B 1 250 ? 15.711 40.25 3.367 1 76.75 250 VAL B C 1
ATOM 4677 O O . VAL B 1 250 ? 16.703 40.969 3.449 1 76.75 250 VAL B O 1
ATOM 4680 N N . GLU B 1 251 ? 15.156 40.156 2.156 1 61.59 251 GLU B N 1
ATOM 4681 C CA . GLU B 1 251 ? 15.266 41.312 1.263 1 61.59 251 GLU B CA 1
ATOM 4682 C C . GLU B 1 251 ? 14.539 42.531 1.832 1 61.59 251 GLU B C 1
ATOM 4684 O O . GLU B 1 251 ? 13.328 42.5 2.041 1 61.59 251 GLU B O 1
ATOM 4689 N N . ASN B 1 252 ? 14.891 43.062 2.848 1 49.06 252 ASN B N 1
ATOM 4690 C CA . ASN B 1 252 ? 14.305 44.344 3.18 1 49.06 252 ASN B CA 1
ATOM 4691 C C . ASN B 1 252 ? 14.414 45.344 2.016 1 49.06 252 ASN B C 1
ATOM 4693 O O . ASN B 1 252 ? 15.422 45.344 1.312 1 49.06 252 ASN B O 1
ATOM 4697 N N . GLY B 1 253 ? 13.383 45.719 1.316 1 40.38 253 GLY B N 1
ATOM 4698 C CA . GLY B 1 253 ? 13.414 46.875 0.405 1 40.38 253 GLY B CA 1
ATOM 4699 C C . GLY B 1 253 ? 14.344 47.969 0.855 1 40.38 253 GLY B C 1
ATOM 4700 O O . GLY B 1 253 ? 14.328 49.062 0.291 1 40.38 253 GLY B O 1
ATOM 4701 N N . GLY B 1 254 ? 14.734 48.25 2.068 1 36.22 254 GLY B N 1
ATOM 4702 C CA . GLY B 1 254 ? 15.547 49.438 2.148 1 36.22 254 GLY B CA 1
ATOM 4703 C C . GLY B 1 254 ? 16.828 49.344 1.339 1 36.22 254 GLY B C 1
ATOM 4704 O O . GLY B 1 254 ? 17.312 48.25 1.058 1 36.22 254 GLY B O 1
ATOM 4705 N N . ALA B 1 255 ? 17.172 50.5 0.491 1 31.12 255 ALA B N 1
ATOM 4706 C CA . ALA B 1 255 ? 18.156 50.938 -0.51 1 31.12 255 ALA B CA 1
ATOM 4707 C C . ALA B 1 255 ? 19.562 50.531 -0.104 1 31.12 255 ALA B C 1
ATOM 4709 O O . ALA B 1 255 ? 20.531 50.875 -0.797 1 31.12 255 ALA B O 1
ATOM 4710 N N . ASN B 1 256 ? 20.047 50.5 1.154 1 31.95 256 ASN B N 1
ATOM 4711 C CA . ASN B 1 256 ? 21.5 50.594 1.124 1 31.95 256 ASN B CA 1
ATOM 4712 C C . ASN B 1 256 ? 22.109 49.344 0.517 1 31.95 256 ASN B C 1
ATOM 4714 O O . ASN B 1 256 ? 21.75 48.219 0.892 1 31.95 256 ASN B O 1
ATOM 4718 N N . GLY B 1 257 ? 22.578 49.344 -0.776 1 30.59 257 GLY B N 1
ATOM 4719 C CA . GLY B 1 257 ? 23.406 48.719 -1.793 1 30.59 257 GLY B CA 1
ATOM 4720 C C . GLY B 1 257 ? 24.562 47.938 -1.217 1 30.59 257 GLY B C 1
ATOM 4721 O O . GLY B 1 257 ? 25.406 47.406 -1.961 1 30.59 257 GLY B O 1
ATOM 4722 N N . GLN B 1 258 ? 25.25 48.344 -0.103 1 29.12 258 GLN B N 1
ATOM 4723 C CA . GLN B 1 258 ? 26.641 47.875 -0.133 1 29.12 258 GLN B CA 1
ATOM 4724 C C . GLN B 1 258 ? 26.688 46.344 -0.039 1 29.12 258 GLN B C 1
ATOM 4726 O O . GLN B 1 258 ? 26.188 45.75 0.925 1 29.12 258 GLN B O 1
ATOM 4731 N N . GLY B 1 259 ? 26.641 45.594 -1.173 1 30.75 259 GLY B N 1
ATOM 4732 C CA . GLY B 1 259 ? 27.031 44.219 -1.489 1 30.75 259 GLY B CA 1
ATOM 4733 C C . GLY B 1 259 ? 28.266 43.781 -0.73 1 30.75 259 GLY B C 1
ATOM 4734 O O . GLY B 1 259 ? 29.359 43.688 -1.3 1 30.75 259 GLY B O 1
ATOM 4735 N N . GLY B 1 260 ? 28.547 44.219 0.5 1 27.75 260 GLY B N 1
ATOM 4736 C CA . GLY B 1 260 ? 29.844 43.688 0.902 1 27.75 260 GLY B CA 1
ATOM 4737 C C . GLY B 1 260 ? 29.922 42.188 0.863 1 27.75 260 GLY B C 1
ATOM 4738 O O . GLY B 1 260 ? 28.969 41.5 1.243 1 27.75 260 GLY B O 1
ATOM 4739 N N . ASP B 1 261 ? 30.656 41.656 -0.145 1 30.94 261 ASP B N 1
ATOM 4740 C CA . ASP B 1 261 ? 31.297 40.375 -0.332 1 30.94 261 ASP B CA 1
ATOM 4741 C C . ASP B 1 261 ? 31.953 39.875 0.964 1 30.94 261 ASP B C 1
ATOM 4743 O O . ASP B 1 261 ? 33.156 40.062 1.167 1 30.94 261 ASP B O 1
ATOM 4747 N N . ALA B 1 262 ? 31.453 40.156 2.139 1 28.58 262 ALA B N 1
ATOM 4748 C CA . ALA B 1 262 ? 32.344 39.656 3.172 1 28.58 262 ALA B CA 1
ATOM 4749 C C . ALA B 1 262 ? 32.438 38.125 3.127 1 28.58 262 ALA B C 1
ATOM 4751 O O . ALA B 1 262 ? 31.5 37.438 3.523 1 28.58 262 ALA B O 1
ATOM 4752 N N . ARG B 1 263 ? 33.156 37.594 2.184 1 29.73 263 ARG B N 1
ATOM 4753 C CA . ARG B 1 263 ? 33.844 36.312 2.219 1 29.73 263 ARG B CA 1
ATOM 4754 C C . ARG B 1 263 ? 34.688 36.156 3.469 1 29.73 263 ARG B C 1
ATOM 4756 O O . ARG B 1 263 ? 35.906 36.344 3.414 1 29.73 263 ARG B O 1
ATOM 4763 N N . GLY B 1 264 ? 34.438 36.781 4.551 1 29.95 264 GLY B N 1
ATOM 4764 C CA . GLY B 1 264 ? 35.438 36.469 5.555 1 29.95 264 GLY B CA 1
ATOM 4765 C C . GLY B 1 264 ? 35.562 34.969 5.836 1 29.95 264 GLY B C 1
ATOM 4766 O O . GLY B 1 264 ? 34.531 34.281 5.859 1 29.95 264 GLY B O 1
ATOM 4767 N N . SER B 1 265 ? 36.719 34.469 5.477 1 31.09 265 SER B N 1
ATOM 4768 C CA . SER B 1 265 ? 37.25 33.156 5.832 1 31.09 265 SER B CA 1
ATOM 4769 C C . SER B 1 265 ? 37.031 32.844 7.305 1 31.09 265 SER B C 1
ATOM 4771 O O . SER B 1 265 ? 37.375 33.656 8.18 1 31.09 265 SER B O 1
ATOM 4773 N N . ILE B 1 266 ? 35.938 32.156 7.641 1 30.94 266 ILE B N 1
ATOM 4774 C CA . ILE B 1 266 ? 35.844 31.516 8.953 1 30.94 266 ILE B CA 1
ATOM 4775 C C . ILE B 1 266 ? 37.188 30.906 9.328 1 30.94 266 ILE B C 1
ATOM 4777 O O . ILE B 1 266 ? 37.781 30.141 8.562 1 30.94 266 ILE B O 1
ATOM 4781 N N . ASP B 1 267 ? 38 31.672 10.047 1 31.39 267 ASP B N 1
ATOM 4782 C CA . ASP B 1 267 ? 39.188 31.141 10.711 1 31.39 267 ASP B CA 1
ATOM 4783 C C . ASP B 1 267 ? 38.906 29.766 11.328 1 31.39 267 ASP B C 1
ATOM 4785 O O . ASP B 1 267 ? 37.75 29.453 11.656 1 31.39 267 ASP B O 1
ATOM 4789 N N . GLU B 1 268 ? 39.938 28.781 11.328 1 33.59 268 GLU B N 1
ATOM 4790 C CA . GLU B 1 268 ? 40.188 27.375 11.625 1 33.59 268 GLU B CA 1
ATOM 4791 C C . GLU B 1 268 ? 39.688 27.016 13.016 1 33.59 268 GLU B C 1
ATOM 4793 O O . GLU B 1 268 ? 39.688 25.828 13.383 1 33.59 268 GLU B O 1
ATOM 4798 N N . GLY B 1 269 ? 39.969 27.891 14.047 1 32.19 269 GLY B N 1
ATOM 4799 C CA . GLY B 1 269 ? 40.094 27.266 15.359 1 32.19 269 GLY B CA 1
ATOM 4800 C C . GLY B 1 269 ? 38.781 26.688 15.859 1 32.19 269 GLY B C 1
ATOM 4801 O O . GLY B 1 269 ? 38.781 25.625 16.484 1 32.19 269 GLY B O 1
ATOM 4802 N N . SER B 1 270 ? 37.906 27.578 16.359 1 31.38 270 SER B N 1
ATOM 4803 C CA . SER B 1 270 ? 36.812 27 17.125 1 31.38 270 SER B CA 1
ATOM 4804 C C . SER B 1 270 ? 35.875 26.203 16.234 1 31.38 270 SER B C 1
ATOM 4806 O O . SER B 1 270 ? 35.844 26.406 15.023 1 31.38 270 SER B O 1
ATOM 4808 N N . ARG B 1 271 ? 35.094 25.172 16.672 1 34.62 271 ARG B N 1
ATOM 4809 C CA . ARG B 1 271 ? 34.062 24.281 16.094 1 34.62 271 ARG B CA 1
ATOM 4810 C C . ARG B 1 271 ? 33.094 25.062 15.211 1 34.62 271 ARG B C 1
ATOM 4812 O O . ARG B 1 271 ? 32.344 25.906 15.688 1 34.62 271 ARG B O 1
ATOM 4819 N N . ALA B 1 272 ? 33.375 25.406 13.93 1 36.5 272 ALA B N 1
ATOM 4820 C CA . ALA B 1 272 ? 33 26.141 12.734 1 36.5 272 ALA B CA 1
ATOM 4821 C C . ALA B 1 272 ? 31.484 26.016 12.484 1 36.5 272 ALA B C 1
ATOM 4823 O O . ALA B 1 272 ? 30.969 24.922 12.266 1 36.5 272 ALA B O 1
ATOM 4824 N N . LYS B 1 273 ? 30.641 26.859 13.156 1 42.03 273 LYS B N 1
ATOM 4825 C CA . LYS B 1 273 ? 29.234 27.109 12.805 1 42.03 273 LYS B CA 1
ATOM 4826 C C . LYS B 1 273 ? 29.078 27.344 11.305 1 42.03 273 LYS B C 1
ATOM 4828 O O . LYS B 1 273 ? 29.609 28.312 10.758 1 42.03 273 LYS B O 1
ATOM 4833 N N . LYS B 1 274 ? 29.094 26.344 10.523 1 46.38 274 LYS B N 1
ATOM 4834 C CA . LYS B 1 274 ? 28.844 26.469 9.086 1 46.38 274 LYS B CA 1
ATOM 4835 C C . LYS B 1 274 ? 27.453 27.031 8.812 1 46.38 274 LYS B C 1
ATOM 4837 O O . LYS B 1 274 ? 26.453 26.391 9.109 1 46.38 274 LYS B O 1
ATOM 4842 N N . ALA B 1 275 ? 27.297 28.359 8.875 1 46.41 275 ALA B N 1
ATOM 4843 C CA . ALA B 1 275 ? 26.047 29.016 8.492 1 46.41 275 ALA B CA 1
ATOM 4844 C C . ALA B 1 275 ? 25.906 29.094 6.973 1 46.41 275 ALA B C 1
ATOM 4846 O O . ALA B 1 275 ? 26.828 29.531 6.277 1 46.41 275 ALA B O 1
ATOM 4847 N N . LYS B 1 276 ? 25.016 28.281 6.32 1 47.62 276 LYS B N 1
ATOM 4848 C CA . LYS B 1 276 ? 24.688 28.391 4.898 1 47.62 276 LYS B CA 1
ATOM 4849 C C . LYS B 1 276 ? 23.641 29.469 4.66 1 47.62 276 LYS B C 1
ATOM 4851 O O . LYS B 1 276 ? 22.641 29.547 5.379 1 47.62 276 LYS B O 1
ATOM 4856 N N . LEU B 1 277 ? 23.984 30.594 3.842 1 45.41 277 LEU B N 1
ATOM 4857 C CA . LEU B 1 277 ? 23.047 31.656 3.498 1 45.41 277 LEU B CA 1
ATOM 4858 C C . LEU B 1 277 ? 21.938 31.125 2.584 1 45.41 277 LEU B C 1
ATOM 4860 O O . LEU B 1 277 ? 22.219 30.5 1.562 1 45.41 277 LEU B O 1
ATOM 4864 N N . ALA B 1 278 ? 20.688 31 3.043 1 51.16 278 ALA B N 1
ATOM 4865 C CA . ALA B 1 278 ? 19.531 30.688 2.215 1 51.16 278 ALA B CA 1
ATOM 4866 C C . ALA B 1 278 ? 18.969 31.922 1.546 1 51.16 278 ALA B C 1
ATOM 4868 O O . ALA B 1 278 ? 19.109 33.031 2.066 1 51.16 278 ALA B O 1
ATOM 4869 N N . PRO B 1 279 ? 18.547 31.984 0.277 1 51.06 279 PRO B N 1
ATOM 4870 C CA . PRO B 1 279 ? 18.016 33.125 -0.493 1 51.06 279 PRO B CA 1
ATOM 4871 C C . PRO B 1 279 ? 16.984 33.938 0.285 1 51.06 279 PRO B C 1
ATOM 4873 O O . PRO B 1 279 ? 16.375 33.406 1.225 1 51.06 279 PRO B O 1
ATOM 4876 N N . THR B 1 280 ? 16.828 35.312 0.133 1 53.41 280 THR B N 1
ATOM 4877 C CA . THR B 1 280 ? 16.094 36.438 0.71 1 53.41 280 THR B CA 1
ATOM 4878 C C . THR B 1 280 ? 14.586 36.188 0.633 1 53.41 280 THR B C 1
ATOM 4880 O O . THR B 1 280 ? 13.844 37.031 0.102 1 53.41 280 THR B O 1
ATOM 4883 N N . VAL B 1 281 ? 13.953 35 0.65 1 58.75 281 VAL B N 1
ATOM 4884 C CA . VAL B 1 281 ? 12.703 34.75 -0.047 1 58.75 281 VAL B CA 1
ATOM 4885 C C . VAL B 1 281 ? 11.523 34.938 0.908 1 58.75 281 VAL B C 1
ATOM 4887 O O . VAL B 1 281 ? 10.414 34.438 0.643 1 58.75 281 VAL B O 1
ATOM 4890 N N . THR B 1 282 ? 11.688 35.969 1.991 1 69.31 282 THR B N 1
ATOM 4891 C CA . THR B 1 282 ? 10.5 36.031 2.838 1 69.31 282 THR B CA 1
ATOM 4892 C C . THR B 1 282 ? 9.5 37.031 2.279 1 69.31 282 THR B C 1
ATOM 4894 O O . THR B 1 282 ? 9.883 38.094 1.777 1 69.31 282 THR B O 1
ATOM 4897 N N . GLU B 1 283 ? 8.273 36.75 2.096 1 77.75 283 GLU B N 1
ATOM 4898 C CA . GLU B 1 283 ? 7.176 37.625 1.696 1 77.75 283 GLU B CA 1
ATOM 4899 C C . GLU B 1 283 ? 6.738 38.531 2.852 1 77.75 283 GLU B C 1
ATOM 4901 O O . GLU B 1 283 ? 6.43 39.688 2.65 1 77.75 283 GLU B O 1
ATOM 4906 N N . THR B 1 284 ? 6.738 38.031 4.094 1 88.31 284 THR B N 1
ATOM 4907 C CA . THR B 1 284 ? 6.414 38.719 5.344 1 88.31 284 THR B CA 1
ATOM 4908 C C . THR B 1 284 ? 7.461 38.406 6.41 1 88.31 284 THR B C 1
ATOM 4910 O O . THR B 1 284 ? 7.918 37.281 6.535 1 88.31 284 THR B O 1
ATOM 4913 N N . PHE B 1 285 ? 7.93 39.469 7.078 1 92.75 285 PHE B N 1
ATOM 4914 C CA . PHE B 1 285 ? 8.891 39.344 8.164 1 92.75 285 PHE B CA 1
ATOM 4915 C C . PHE B 1 285 ? 8.562 40.281 9.305 1 92.75 285 PHE B C 1
ATOM 4917 O O . PHE B 1 285 ? 8.914 41.469 9.242 1 92.75 285 PHE B O 1
ATOM 4924 N N . LEU B 1 286 ? 7.926 39.844 10.266 1 92.5 286 LEU B N 1
ATOM 4925 C CA . LEU B 1 286 ? 7.531 40.625 11.43 1 92.5 286 LEU B CA 1
ATOM 4926 C C . LEU B 1 286 ? 8.031 39.969 12.711 1 92.5 286 LEU B C 1
ATOM 4928 O O . LEU B 1 286 ? 7.68 38.844 13.016 1 92.5 286 LEU B O 1
ATOM 4932 N N . VAL B 1 287 ? 8.898 40.656 13.406 1 94 287 VAL B N 1
ATOM 4933 C CA . VAL B 1 287 ? 9.453 40.188 14.664 1 94 287 VAL B CA 1
ATOM 4934 C C . VAL B 1 287 ? 9.391 41.281 15.719 1 94 287 VAL B C 1
ATOM 4936 O O . VAL B 1 287 ? 9.93 42.375 15.516 1 94 287 VAL B O 1
ATOM 4939 N N . SER B 1 288 ? 8.688 41 16.766 1 91.81 288 SER B N 1
ATOM 4940 C CA . SER B 1 288 ? 8.516 41.938 17.859 1 91.81 288 SER B CA 1
ATOM 4941 C C . SER B 1 288 ? 8.656 41.25 19.219 1 91.81 288 SER B C 1
ATOM 4943 O O . SER B 1 288 ? 7.66 41 19.906 1 91.81 288 SER B O 1
ATOM 4945 N N . PRO B 1 289 ? 9.82 41.062 19.594 1 88.5 289 PRO B N 1
ATOM 4946 C CA . PRO B 1 289 ? 10.023 40.438 20.891 1 88.5 289 PRO B CA 1
ATOM 4947 C C . PRO B 1 289 ? 9.547 41.281 22.047 1 88.5 289 PRO B C 1
ATOM 4949 O O . PRO B 1 289 ? 9.555 42.531 21.953 1 88.5 289 PRO B O 1
ATOM 4952 N N . PRO B 1 290 ? 9.07 40.625 23 1 85.56 290 PRO B N 1
ATOM 4953 C CA . PRO B 1 290 ? 8.742 41.406 24.203 1 85.56 290 PRO B CA 1
ATOM 4954 C C . PRO B 1 290 ? 9.961 42.125 24.781 1 85.56 290 PRO B C 1
ATOM 4956 O O . PRO B 1 290 ? 11.102 41.75 24.484 1 85.56 290 PRO B O 1
ATOM 4959 N N . SER B 1 291 ? 9.781 43.094 25.547 1 80.94 291 SER B N 1
ATOM 4960 C CA . SER B 1 291 ? 10.852 43.906 26.109 1 80.94 291 SER B CA 1
ATOM 4961 C C . SER B 1 291 ? 11.805 43.062 26.953 1 80.94 291 SER B C 1
ATOM 4963 O O . SER B 1 291 ? 12.984 43.406 27.078 1 80.94 291 SER B O 1
ATOM 4965 N N . SER B 1 292 ? 11.328 41.938 27.438 1 80.12 292 SER B N 1
ATOM 4966 C CA . SER B 1 292 ? 12.133 41.094 28.312 1 80.12 292 SER B CA 1
ATOM 4967 C C . SER B 1 292 ? 13.125 40.25 27.5 1 80.12 292 SER B C 1
ATOM 4969 O O . SER B 1 292 ? 14.109 39.75 28.047 1 80.12 292 SER B O 1
ATOM 4971 N N . MET B 1 293 ? 13 40.094 26.172 1 76.56 293 MET B N 1
ATOM 4972 C CA . MET B 1 293 ? 13.805 39.188 25.391 1 76.56 293 MET B CA 1
ATOM 4973 C C . MET B 1 293 ? 14.875 39.906 24.594 1 76.56 293 MET B C 1
ATOM 4975 O O . MET B 1 293 ? 15.711 39.281 23.938 1 76.56 293 MET B O 1
ATOM 4979 N N . GLY B 1 294 ? 15.016 41.156 24.828 1 80.69 294 GLY B N 1
ATOM 4980 C CA . GLY B 1 294 ? 15.969 41.906 24.031 1 80.69 294 GLY B CA 1
ATOM 4981 C C . GLY B 1 294 ? 15.539 42.062 22.578 1 80.69 294 GLY B C 1
ATOM 4982 O O . GLY B 1 294 ? 14.336 42.062 22.281 1 80.69 294 GLY B O 1
ATOM 4983 N N . SER B 1 295 ? 16.562 42.125 21.656 1 86.62 295 SER B N 1
ATOM 4984 C CA . SER B 1 295 ? 16.266 42.438 20.266 1 86.62 295 SER B CA 1
ATOM 4985 C C . SER B 1 295 ? 16.125 41.188 19.422 1 86.62 295 SER B C 1
ATOM 4987 O O . SER B 1 295 ? 15.688 41.25 18.266 1 86.62 295 SER B O 1
ATOM 4989 N N . ARG B 1 296 ? 16.391 40.062 20.047 1 91.75 296 ARG B N 1
ATOM 4990 C CA . ARG B 1 296 ? 16.359 38.812 19.297 1 91.75 296 ARG B CA 1
ATOM 4991 C C . ARG B 1 296 ? 15.484 37.781 20 1 91.75 296 ARG B C 1
ATOM 4993 O O . ARG B 1 296 ? 15.602 37.562 21.203 1 91.75 296 ARG B O 1
ATOM 5000 N N . LEU B 1 297 ? 14.641 37.25 19.219 1 93.69 297 LEU B N 1
ATOM 5001 C CA . LEU B 1 297 ? 13.805 36.156 19.688 1 93.69 297 LEU B CA 1
ATOM 5002 C C . LEU B 1 297 ? 14.516 34.812 19.531 1 93.69 297 LEU B C 1
ATOM 5004 O O . LEU B 1 297 ? 15.094 34.531 18.484 1 93.69 297 LEU B O 1
ATOM 5008 N N . LYS B 1 298 ? 14.555 34.094 20.594 1 93.38 298 LYS B N 1
ATOM 5009 C CA . LYS B 1 298 ? 15.109 32.75 20.562 1 93.38 298 LYS B CA 1
ATOM 5010 C C . LYS B 1 298 ? 14.172 31.766 21.234 1 93.38 298 LYS B C 1
ATOM 5012 O O . LYS B 1 298 ? 13.703 32 22.359 1 93.38 298 LYS B O 1
ATOM 5017 N N . GLN B 1 299 ? 13.867 30.719 20.562 1 94.81 299 GLN B N 1
ATOM 5018 C CA . GLN B 1 299 ? 12.984 29.688 21.109 1 94.81 299 GLN B CA 1
ATOM 5019 C C . GLN B 1 299 ? 13.445 28.297 20.703 1 94.81 299 GLN B C 1
ATOM 5021 O O . GLN B 1 299 ? 13.836 28.078 19.547 1 94.81 299 GLN B O 1
ATOM 5026 N N . ASN B 1 300 ? 13.32 27.359 21.656 1 96.69 300 ASN B N 1
ATOM 5027 C CA . ASN B 1 300 ? 13.758 25.984 21.422 1 96.69 300 ASN B CA 1
ATOM 5028 C C . ASN B 1 300 ? 12.578 25.031 21.297 1 96.69 300 ASN B C 1
ATOM 5030 O O . ASN B 1 300 ? 11.594 25.141 22.031 1 96.69 300 ASN B O 1
ATOM 5034 N N . TYR B 1 301 ? 12.734 24.125 20.375 1 97.56 301 TYR B N 1
ATOM 5035 C CA . TYR B 1 301 ? 11.75 23.062 20.156 1 97.56 301 TYR B CA 1
ATOM 5036 C C . TYR B 1 301 ? 12.438 21.719 19.969 1 97.56 301 TYR B C 1
ATOM 5038 O O . TYR B 1 301 ? 13.609 21.656 19.594 1 97.56 301 TYR B O 1
ATOM 5046 N N . LYS B 1 302 ? 11.703 20.703 20.312 1 96.75 302 LYS B N 1
ATOM 5047 C CA . LYS B 1 302 ? 12.234 19.375 20.016 1 96.75 302 LYS B CA 1
ATOM 5048 C C . LYS B 1 302 ? 12.336 19.141 18.516 1 96.75 302 LYS B C 1
ATOM 5050 O O . LYS B 1 302 ? 11.344 19.266 17.797 1 96.75 302 LYS B O 1
ATOM 5055 N N . PHE B 1 303 ? 13.523 18.812 18.016 1 96.94 303 PHE B N 1
ATOM 5056 C CA . PHE B 1 303 ? 13.766 18.719 16.578 1 96.94 303 PHE B CA 1
ATOM 5057 C C . PHE B 1 303 ? 12.922 17.609 15.969 1 96.94 303 PHE B C 1
ATOM 5059 O O . PHE B 1 303 ? 12.352 17.781 14.891 1 96.94 303 PHE B O 1
ATOM 5066 N N . ALA B 1 304 ? 12.805 16.469 16.656 1 96.88 304 ALA B N 1
ATOM 5067 C CA . ALA B 1 304 ? 12.07 15.305 16.172 1 96.88 304 ALA B CA 1
ATOM 5068 C C . ALA B 1 304 ? 10.609 15.656 15.898 1 96.88 304 ALA B C 1
ATOM 5070 O O . ALA B 1 304 ? 9.992 15.109 14.977 1 96.88 304 ALA B O 1
ATOM 5071 N N . LEU B 1 305 ? 10.055 16.531 16.656 1 97.75 305 LEU B N 1
ATOM 5072 C CA . LEU B 1 305 ? 8.664 16.938 16.469 1 97.75 305 LEU B CA 1
ATOM 5073 C C . LEU B 1 305 ? 8.516 17.812 15.227 1 97.75 305 LEU B C 1
ATOM 5075 O O . LEU B 1 305 ? 7.555 17.641 14.469 1 97.75 305 LEU B O 1
ATOM 5079 N N . ILE B 1 306 ? 9.453 18.703 15.031 1 98.12 306 ILE B N 1
ATOM 5080 C CA . ILE B 1 306 ? 9.43 19.562 13.859 1 98.12 306 ILE B CA 1
ATOM 5081 C C . ILE B 1 306 ? 9.508 18.719 12.586 1 98.12 306 ILE B C 1
ATOM 5083 O O . ILE B 1 306 ? 8.844 19.016 11.594 1 98.12 306 ILE B O 1
ATOM 5087 N N . GLN B 1 307 ? 10.234 17.688 12.672 1 97.88 307 GLN B N 1
ATOM 5088 C CA . GLN B 1 307 ? 10.422 16.797 11.531 1 97.88 307 GLN B CA 1
ATOM 5089 C C . GLN B 1 307 ? 9.109 16.141 11.133 1 97.88 307 GLN B C 1
ATOM 5091 O O . GLN B 1 307 ? 8.938 15.727 9.984 1 97.88 307 GLN B O 1
ATOM 5096 N N . LYS B 1 308 ? 8.242 16 12.023 1 98 308 LYS B N 1
ATOM 5097 C CA . LYS B 1 308 ? 6.953 15.391 11.727 1 98 308 LYS B CA 1
ATOM 5098 C C . LYS B 1 308 ? 6.148 16.25 10.758 1 98 308 LYS B C 1
ATOM 5100 O O . LYS B 1 308 ? 5.176 15.773 10.164 1 98 308 LYS B O 1
ATOM 5105 N N . ALA B 1 309 ? 6.57 17.5 10.586 1 98.5 309 ALA B N 1
ATOM 5106 C CA . ALA B 1 309 ? 5.91 18.391 9.641 1 98.5 309 ALA B CA 1
ATOM 5107 C C . ALA B 1 309 ? 6.629 18.391 8.289 1 98.5 309 ALA B C 1
ATOM 5109 O O . ALA B 1 309 ? 6.312 19.203 7.414 1 98.5 309 ALA B O 1
ATOM 5110 N N . ALA B 1 310 ? 7.594 17.547 8.117 1 98.12 310 ALA B N 1
ATOM 5111 C CA . ALA B 1 310 ? 8.453 17.562 6.938 1 98.12 310 ALA B CA 1
ATOM 5112 C C . ALA B 1 310 ? 7.645 17.312 5.664 1 98.12 310 ALA B C 1
ATOM 5114 O O . ALA B 1 310 ? 7.902 17.938 4.629 1 98.12 310 ALA B O 1
ATOM 5115 N N . ARG B 1 311 ? 6.707 16.438 5.758 1 97.75 311 ARG B N 1
ATOM 5116 C CA . ARG B 1 311 ? 5.898 16.156 4.578 1 97.75 311 ARG B CA 1
ATOM 5117 C C . ARG B 1 311 ? 5.109 17.391 4.141 1 97.75 311 ARG B C 1
ATOM 5119 O O . ARG B 1 311 ? 5.008 17.672 2.949 1 97.75 311 ARG B O 1
ATOM 5126 N N . ALA B 1 312 ? 4.531 18.031 5.086 1 98.69 312 ALA B N 1
ATOM 5127 C CA . ALA B 1 312 ? 3.822 19.266 4.777 1 98.69 312 ALA B CA 1
ATOM 5128 C C . ALA B 1 312 ? 4.766 20.297 4.172 1 98.69 312 ALA B C 1
ATOM 5130 O O . ALA B 1 312 ? 4.414 20.984 3.205 1 98.69 312 ALA B O 1
ATOM 5131 N N . MET B 1 313 ? 6 20.406 4.688 1 98.44 313 MET B N 1
ATOM 5132 C CA . MET B 1 313 ? 7 21.328 4.152 1 98.44 313 MET B CA 1
ATOM 5133 C C . MET B 1 313 ? 7.285 21.016 2.684 1 98.44 313 MET B C 1
ATOM 5135 O O . MET B 1 313 ? 7.438 21.938 1.874 1 98.44 313 MET B O 1
ATOM 5139 N N . ALA B 1 314 ? 7.324 19.781 2.422 1 98.12 314 ALA B N 1
ATOM 5140 C CA . ALA B 1 314 ? 7.73 19.328 1.097 1 98.12 314 ALA B CA 1
ATOM 5141 C C . ALA B 1 314 ? 6.664 19.641 0.054 1 98.12 314 ALA B C 1
ATOM 5143 O O . ALA B 1 314 ? 6.98 19.969 -1.092 1 98.12 314 ALA B O 1
ATOM 5144 N N . VAL B 1 315 ? 5.438 19.578 0.41 1 97.56 315 VAL B N 1
ATOM 5145 C CA . VAL B 1 315 ? 4.383 19.641 -0.597 1 97.56 315 VAL B CA 1
ATOM 5146 C C . VAL B 1 315 ? 3.82 21.062 -0.654 1 97.56 315 VAL B C 1
ATOM 5148 O O . VAL B 1 315 ? 3.18 21.453 -1.637 1 97.56 315 VAL B O 1
ATOM 5151 N N . ALA B 1 316 ? 3.992 21.859 0.365 1 98.31 316 ALA B N 1
ATOM 5152 C CA . ALA B 1 316 ? 3.365 23.172 0.455 1 98.31 316 ALA B CA 1
ATOM 5153 C C . ALA B 1 316 ? 4.09 24.188 -0.426 1 98.31 316 ALA B C 1
ATOM 5155 O O . ALA B 1 316 ? 5.293 24.062 -0.672 1 98.31 316 ALA B O 1
ATOM 5156 N N . ASN B 1 317 ? 3.348 25.203 -0.847 1 96.62 317 ASN B N 1
ATOM 5157 C CA . ASN B 1 317 ? 3.904 26.312 -1.611 1 96.62 317 ASN B CA 1
ATOM 5158 C C . ASN B 1 317 ? 4.535 27.359 -0.699 1 96.62 317 ASN B C 1
ATOM 5160 O O . ASN B 1 317 ? 5.652 27.812 -0.951 1 96.62 317 ASN B O 1
ATOM 5164 N N . LYS B 1 318 ? 3.793 27.672 0.326 1 96.75 318 LYS B N 1
ATOM 5165 C CA . LYS B 1 318 ? 4.23 28.672 1.287 1 96.75 318 LYS B CA 1
ATOM 5166 C C . LYS B 1 318 ? 4.02 28.203 2.721 1 96.75 318 LYS B C 1
ATOM 5168 O O . LYS B 1 318 ? 3.188 27.328 2.973 1 96.75 318 LYS B O 1
ATOM 5173 N N . VAL B 1 319 ? 4.82 28.828 3.598 1 98.19 319 VAL B N 1
ATOM 5174 C CA . VAL B 1 319 ? 4.645 28.547 5.02 1 98.19 319 VAL B CA 1
ATOM 5175 C C . VAL B 1 319 ? 4.605 29.859 5.797 1 98.19 319 VAL B C 1
ATOM 5177 O O . VAL B 1 319 ? 5.367 30.781 5.512 1 98.19 319 VAL B O 1
ATOM 5180 N N . SER B 1 320 ? 3.646 30 6.648 1 97.75 320 SER B N 1
ATOM 5181 C CA . SER B 1 320 ? 3.59 31.062 7.648 1 97.75 320 SER B CA 1
ATOM 5182 C C . SER B 1 320 ? 4.094 30.578 9 1 97.75 320 SER B C 1
ATOM 5184 O O . SER B 1 320 ? 3.463 29.734 9.633 1 97.75 320 SER B O 1
ATOM 5186 N N . ILE B 1 321 ? 5.246 31.016 9.422 1 97.94 321 ILE B N 1
ATOM 5187 C CA . ILE B 1 321 ? 5.863 30.672 10.703 1 97.94 321 ILE B CA 1
ATOM 5188 C C . ILE B 1 321 ? 5.473 31.719 11.75 1 97.94 321 ILE B C 1
ATOM 5190 O O . ILE B 1 321 ? 5.852 32.875 11.641 1 97.94 321 ILE B O 1
ATOM 5194 N N . ARG B 1 322 ? 4.77 31.266 12.758 1 97.81 322 ARG B N 1
ATOM 5195 C CA . ARG B 1 322 ? 4.312 32.188 13.789 1 97.81 322 ARG B CA 1
ATOM 5196 C C . ARG B 1 322 ? 4.723 31.703 15.18 1 97.81 322 ARG B C 1
ATOM 5198 O O . ARG B 1 322 ? 4.68 30.5 15.461 1 97.81 322 ARG B O 1
ATOM 5205 N N . GLY B 1 323 ? 5.176 32.625 15.953 1 97.12 323 GLY B N 1
ATOM 5206 C CA . GLY B 1 323 ? 5.445 32.406 17.359 1 97.12 323 GLY B CA 1
ATOM 5207 C C . GLY B 1 323 ? 4.715 33.375 18.281 1 97.12 323 GLY B C 1
ATOM 5208 O O . GLY B 1 323 ? 4.641 34.562 18 1 97.12 323 GLY B O 1
ATOM 5209 N N . ASP B 1 324 ? 4.137 32.812 19.375 1 96.5 324 ASP B N 1
ATOM 5210 C CA . ASP B 1 324 ? 3.455 33.719 20.297 1 96.5 324 ASP B CA 1
ATOM 5211 C C . ASP B 1 324 ? 4.312 33.969 21.531 1 96.5 324 ASP B C 1
ATOM 5213 O O . ASP B 1 324 ? 5.438 33.469 21.641 1 96.5 324 ASP B O 1
ATOM 5217 N N . ARG B 1 325 ? 3.795 34.719 22.422 1 93.81 325 ARG B N 1
ATOM 5218 C CA . ARG B 1 325 ? 4.539 35.156 23.578 1 93.81 325 ARG B CA 1
ATOM 5219 C C . ARG B 1 325 ? 4.871 34 24.516 1 93.81 325 ARG B C 1
ATOM 5221 O O . ARG B 1 325 ? 5.863 34.062 25.25 1 93.81 325 ARG B O 1
ATOM 5228 N N . GLN B 1 326 ? 4.043 32.969 24.5 1 92.56 326 GLN B N 1
ATOM 5229 C CA . GLN B 1 326 ? 4.258 31.844 25.375 1 92.56 326 GLN B CA 1
ATOM 5230 C C . GLN B 1 326 ? 5.223 30.844 24.75 1 92.56 326 GLN B C 1
ATOM 5232 O O . GLN B 1 326 ? 5.566 29.828 25.375 1 92.56 326 GLN B O 1
ATOM 5237 N N . GLY B 1 327 ? 5.598 31.062 23.5 1 95 327 GLY B N 1
ATOM 5238 C CA . GLY B 1 327 ? 6.594 30.234 22.844 1 95 327 GLY B CA 1
ATOM 5239 C C . GLY B 1 327 ? 5.988 29.172 21.938 1 95 327 GLY B C 1
ATOM 5240 O O . GLY B 1 327 ? 6.711 28.391 21.312 1 95 327 GLY B O 1
ATOM 5241 N N . VAL B 1 328 ? 4.688 29.172 21.844 1 96.88 328 VAL B N 1
ATOM 5242 C CA . VAL B 1 328 ? 4.047 28.188 20.969 1 96.88 328 VAL B CA 1
ATOM 5243 C C . VAL B 1 328 ? 4.375 28.516 19.516 1 96.88 328 VAL B C 1
ATOM 5245 O O . VAL B 1 328 ? 4.309 29.672 19.094 1 96.88 328 VAL B O 1
ATOM 5248 N N . LEU B 1 329 ? 4.812 27.531 18.812 1 98.25 329 LEU B N 1
ATOM 5249 C CA . LEU B 1 329 ? 5.137 27.672 17.406 1 98.25 329 LEU B CA 1
ATOM 5250 C C . LEU B 1 329 ? 3.988 27.172 16.531 1 98.25 329 LEU B C 1
ATOM 5252 O O . LEU B 1 329 ? 3.463 26.078 16.75 1 98.25 329 LEU B O 1
ATOM 5256 N N . SER B 1 330 ? 3.611 27.969 15.594 1 98.44 330 SER B N 1
ATOM 5257 C CA . SER B 1 330 ? 2.615 27.578 14.602 1 98.44 330 SER B CA 1
ATOM 5258 C C . SER B 1 330 ? 3.201 27.609 13.188 1 98.44 330 SER B C 1
ATOM 5260 O O . SER B 1 330 ? 3.77 28.609 12.766 1 98.44 330 SER B O 1
ATOM 5262 N N . LEU B 1 331 ? 3.178 26.516 12.516 1 98.69 331 LEU B N 1
ATOM 5263 C CA . LEU B 1 331 ? 3.514 26.422 11.102 1 98.69 331 LEU B CA 1
ATOM 5264 C C . LEU B 1 331 ? 2.266 26.188 10.258 1 98.69 331 LEU B C 1
ATOM 5266 O O . LEU B 1 331 ? 1.62 25.141 10.375 1 98.69 331 LEU B O 1
ATOM 5270 N N . GLN B 1 332 ? 1.876 27.141 9.469 1 98.12 332 GLN B N 1
ATOM 5271 C CA . GLN B 1 332 ? 0.744 27 8.562 1 98.12 332 GLN B CA 1
ATOM 5272 C C . GLN B 1 332 ? 1.213 26.859 7.117 1 98.12 332 GLN B C 1
ATOM 5274 O O . GLN B 1 332 ? 1.803 27.781 6.559 1 98.12 332 GLN B O 1
ATOM 5279 N N . PHE B 1 333 ? 0.91 25.75 6.539 1 98.69 333 PHE B N 1
ATOM 5280 C CA . PHE B 1 333 ? 1.359 25.438 5.188 1 98.69 333 PHE B CA 1
ATOM 5281 C C . PHE B 1 333 ? 0.237 25.656 4.18 1 98.69 333 PHE B C 1
ATOM 5283 O O . PHE B 1 333 ? -0.867 25.125 4.352 1 98.69 333 PHE B O 1
ATOM 5290 N N . MET B 1 334 ? 0.538 26.469 3.199 1 97.44 334 MET B N 1
ATOM 5291 C CA . MET B 1 334 ? -0.395 26.703 2.102 1 97.44 334 MET B CA 1
ATOM 5292 C C . MET B 1 334 ? -0.112 25.75 0.937 1 97.44 334 MET B C 1
ATOM 5294 O O . MET B 1 334 ? 0.992 25.75 0.389 1 97.44 334 MET B O 1
ATOM 5298 N N . ILE B 1 335 ? -1.104 24.953 0.553 1 97.44 335 ILE B N 1
ATOM 5299 C CA . ILE B 1 335 ? -0.964 23.984 -0.529 1 97.44 335 ILE B CA 1
ATOM 5300 C C . ILE B 1 335 ? -1.958 24.312 -1.643 1 97.44 335 ILE B C 1
ATOM 5302 O O . ILE B 1 335 ? -3.146 24.516 -1.383 1 97.44 335 ILE B O 1
ATOM 5306 N N . GLU B 1 336 ? -1.455 24.344 -2.799 1 95.25 336 GLU B N 1
ATOM 5307 C CA . GLU B 1 336 ? -2.285 24.594 -3.975 1 95.25 336 GLU B CA 1
ATOM 5308 C C . GLU B 1 336 ? -2.402 23.344 -4.844 1 95.25 336 GLU B C 1
ATOM 5310 O O . GLU B 1 336 ? -1.398 22.703 -5.152 1 95.25 336 GLU B O 1
ATOM 5315 N N . PHE B 1 337 ? -3.662 22.953 -5.133 1 91.94 337 PHE B N 1
ATOM 5316 C CA . PHE B 1 337 ? -3.908 21.859 -6.062 1 91.94 337 PHE B CA 1
ATOM 5317 C C . PHE B 1 337 ? -4.477 22.375 -7.375 1 91.94 337 PHE B C 1
ATOM 5319 O O . PHE B 1 337 ? -5.359 23.234 -7.379 1 91.94 337 PHE B O 1
ATOM 5326 N N . ASP B 1 338 ? -3.908 21.812 -8.461 1 81.56 338 ASP B N 1
ATOM 5327 C CA . ASP B 1 338 ? -4.469 22.172 -9.766 1 81.56 338 ASP B CA 1
ATOM 5328 C C . ASP B 1 338 ? -5.672 21.297 -10.102 1 81.56 338 ASP B C 1
ATOM 5330 O O . ASP B 1 338 ? -5.633 20.078 -9.906 1 81.56 338 ASP B O 1
ATOM 5334 N N . VAL B 1 339 ? -6.777 21.766 -10.102 1 66.88 339 VAL B N 1
ATOM 5335 C CA . VAL B 1 339 ? -7.992 21.016 -10.391 1 66.88 339 VAL B CA 1
ATOM 5336 C C . VAL B 1 339 ? -7.891 20.375 -11.773 1 66.88 339 VAL B C 1
ATOM 5338 O O . VAL B 1 339 ? -8.656 19.469 -12.102 1 66.88 339 VAL B O 1
ATOM 5341 N N . ASN B 1 340 ? -7.309 21.094 -12.625 1 55.78 340 ASN B N 1
ATOM 5342 C CA . ASN B 1 340 ? -7.254 20.469 -13.945 1 55.78 340 ASN B CA 1
ATOM 5343 C C . ASN B 1 340 ? -6.242 19.328 -13.992 1 55.78 340 ASN B C 1
ATOM 5345 O O . ASN B 1 340 ? -6.078 18.672 -15.023 1 55.78 340 ASN B O 1
ATOM 5349 N N . GLY B 1 341 ? -6.211 18.453 -13.07 1 49.28 341 GLY B N 1
ATOM 5350 C CA . GLY B 1 341 ? -5.59 17.156 -12.875 1 49.28 341 GLY B CA 1
ATOM 5351 C C . GLY B 1 341 ? -4.176 17.094 -13.422 1 49.28 341 GLY B C 1
ATOM 5352 O O . GLY B 1 341 ? -3.492 16.078 -13.258 1 49.28 341 GLY B O 1
ATOM 5353 N N . ALA B 1 342 ? -3.988 17.344 -14.898 1 41.22 342 ALA B N 1
ATOM 5354 C CA . ALA B 1 342 ? -2.869 16.75 -15.633 1 41.22 342 ALA B CA 1
ATOM 5355 C C . ALA B 1 342 ? -1.536 17.312 -15.133 1 41.22 342 ALA B C 1
ATOM 5357 O O . ALA B 1 342 ? -1.495 18.359 -14.484 1 41.22 342 ALA B O 1
ATOM 5358 N N . GLY B 1 343 ? -0.399 16.781 -15.594 1 37.75 343 GLY B N 1
ATOM 5359 C CA . GLY B 1 343 ? 1.035 16.969 -15.445 1 37.75 343 GLY B CA 1
ATOM 5360 C C . GLY B 1 343 ? 1.436 18.438 -15.312 1 37.75 343 GLY B C 1
ATOM 5361 O O . GLY B 1 343 ? 0.594 19.328 -15.43 1 37.75 343 GLY B O 1
ATOM 5362 N N . GLY B 1 344 ? 2.758 18.641 -15.07 1 37.06 344 GLY B N 1
ATOM 5363 C CA . GLY B 1 344 ? 3.701 19.75 -15.07 1 37.06 344 GLY B CA 1
ATOM 5364 C C . GLY B 1 344 ? 3.311 20.875 -16.016 1 37.06 344 GLY B C 1
ATOM 5365 O O . GLY B 1 344 ? 4.152 21.688 -16.406 1 37.06 344 GLY B O 1
ATOM 5366 N N . VAL B 1 345 ? 2.191 20.562 -16.719 1 38.75 345 VAL B N 1
ATOM 5367 C CA . VAL B 1 345 ? 2.09 21.594 -17.75 1 38.75 345 VAL B CA 1
ATOM 5368 C C . VAL B 1 345 ? 1.542 22.891 -17.125 1 38.75 345 VAL B C 1
ATOM 5370 O O . VAL B 1 345 ? 0.687 22.844 -16.25 1 38.75 345 VAL B O 1
ATOM 5373 N N . ARG B 1 346 ? 2.229 23.859 -17.297 1 44.19 346 ARG B N 1
ATOM 5374 C CA . ARG B 1 346 ? 1.873 25.25 -16.984 1 44.19 346 ARG B CA 1
ATOM 5375 C C . ARG B 1 346 ? 0.376 25.469 -17.172 1 44.19 346 ARG B C 1
ATOM 5377 O O . ARG B 1 346 ? -0.21 25.062 -18.172 1 44.19 346 ARG B O 1
ATOM 5384 N N . PRO B 1 347 ? -0.298 25.859 -16.078 1 47.66 347 PRO B N 1
ATOM 5385 C CA . PRO B 1 347 ? -1.709 26.219 -16.25 1 47.66 347 PRO B CA 1
ATOM 5386 C C . PRO B 1 347 ? -1.997 26.891 -17.578 1 47.66 347 PRO B C 1
ATOM 5388 O O . PRO B 1 347 ? -1.275 27.812 -17.984 1 47.66 347 PRO B O 1
ATOM 5391 N N . LEU B 1 348 ? -2.502 26.219 -18.5 1 44.47 348 LEU B N 1
ATOM 5392 C CA . LEU B 1 348 ? -2.947 26.953 -19.688 1 44.47 348 LEU B CA 1
ATOM 5393 C C . LEU B 1 348 ? -3.682 28.234 -19.281 1 44.47 348 LEU B C 1
ATOM 5395 O O . LEU B 1 348 ? -4.48 28.219 -18.344 1 44.47 348 LEU B O 1
ATOM 5399 N N . LYS B 1 349 ? -3.422 29.297 -19.875 1 48.06 349 LYS B N 1
ATOM 5400 C CA . LYS B 1 349 ? -4.121 30.578 -19.938 1 48.06 349 LYS B CA 1
ATOM 5401 C C . LYS B 1 349 ? -5.625 30.375 -20.078 1 48.06 349 LYS B C 1
ATOM 5403 O O . LYS B 1 349 ? -6.09 29.812 -21.078 1 48.06 349 LYS B O 1
ATOM 5408 N N . GLY B 1 350 ? -6.402 30.062 -18.766 1 60.03 350 GLY B N 1
ATOM 5409 C CA . GLY B 1 350 ? -7.852 30.078 -18.688 1 60.03 350 GLY B CA 1
ATOM 5410 C C . GLY B 1 350 ? -8.414 28.969 -17.828 1 60.03 350 GLY B C 1
ATOM 5411 O O . GLY B 1 350 ? -9.625 28.734 -17.797 1 60.03 350 GLY B O 1
ATOM 5412 N N . GLY B 1 351 ? -7.617 28.141 -17.25 1 62.03 351 GLY B N 1
ATOM 5413 C CA . GLY B 1 351 ? -8.203 27.094 -16.422 1 62.03 351 GLY B CA 1
ATOM 5414 C C . GLY B 1 351 ? -8.609 27.562 -15.047 1 62.03 351 GLY B C 1
ATOM 5415 O O . GLY B 1 351 ? -8.367 28.719 -14.68 1 62.03 351 GLY B O 1
ATOM 5416 N N . PRO B 1 352 ? -9.594 26.859 -14.445 1 74.19 352 PRO B N 1
ATOM 5417 C CA . PRO B 1 352 ? -10.031 27.234 -13.094 1 74.19 352 PRO B CA 1
ATOM 5418 C C . PRO B 1 352 ? -8.859 27.438 -12.133 1 74.19 352 PRO B C 1
ATOM 5420 O O . PRO B 1 352 ? -7.809 26.828 -12.305 1 74.19 352 PRO B O 1
ATOM 5423 N N . PRO B 1 353 ? -9.008 28.438 -11.305 1 83.88 353 PRO B N 1
ATOM 5424 C CA . PRO B 1 353 ? -7.949 28.688 -10.32 1 83.88 353 PRO B CA 1
ATOM 5425 C C . PRO B 1 353 ? -7.664 27.469 -9.438 1 83.88 353 PRO B C 1
ATOM 5427 O O . PRO B 1 353 ? -8.555 26.656 -9.211 1 83.88 353 PRO B O 1
ATOM 5430 N N . PRO B 1 354 ? -6.484 27.297 -9.031 1 89.81 354 PRO B N 1
ATOM 5431 C CA . PRO B 1 354 ? -6.141 26.188 -8.141 1 89.81 354 PRO B CA 1
ATOM 5432 C C . PRO B 1 354 ? -6.902 26.234 -6.816 1 89.81 354 PRO B C 1
ATOM 5434 O O . PRO B 1 354 ? -7.285 27.312 -6.359 1 89.81 354 PRO B O 1
ATOM 5437 N N . VAL B 1 355 ? -7.176 25.109 -6.332 1 92.44 355 VAL B N 1
ATOM 5438 C CA . VAL B 1 355 ? -7.777 25.016 -5.004 1 92.44 355 VAL B CA 1
ATOM 5439 C C . VAL B 1 355 ? -6.695 25.156 -3.936 1 92.44 355 VAL B C 1
ATOM 5441 O O . VAL B 1 355 ? -5.68 24.453 -3.977 1 92.44 355 VAL B O 1
ATOM 5444 N N . VAL B 1 356 ? -6.914 26.141 -3.037 1 94.69 356 VAL B N 1
ATOM 5445 C CA . VAL B 1 356 ? -5.953 26.375 -1.968 1 94.69 356 VAL B CA 1
ATOM 5446 C C . VAL B 1 356 ? -6.441 25.734 -0.673 1 94.69 356 VAL B C 1
ATOM 5448 O O . VAL B 1 356 ? -7.605 25.891 -0.298 1 94.69 356 VAL B O 1
ATOM 5451 N N . THR B 1 357 ? -5.625 24.906 -0.053 1 95.88 357 THR B N 1
ATOM 5452 C CA . THR B 1 357 ? -5.93 24.297 1.235 1 95.88 357 THR B CA 1
ATOM 5453 C C . THR B 1 357 ? -4.766 24.469 2.207 1 95.88 357 THR B C 1
ATOM 5455 O O . THR B 1 357 ? -3.684 24.922 1.814 1 95.88 357 THR B O 1
ATOM 5458 N N . PHE B 1 358 ? -5.043 24.203 3.473 1 96.81 358 PHE B N 1
ATOM 5459 C CA . PHE B 1 358 ? -4.035 24.484 4.488 1 96.81 358 PHE B CA 1
ATOM 5460 C C . PHE B 1 358 ? -3.82 23.266 5.379 1 96.81 358 PHE B C 1
ATOM 5462 O O . PHE B 1 358 ? -4.75 22.484 5.621 1 96.81 358 PHE B O 1
ATOM 5469 N N . VAL B 1 359 ? -2.619 23.078 5.797 1 98.62 359 VAL B N 1
ATOM 5470 C CA . VAL B 1 359 ? -2.229 22.172 6.867 1 98.62 359 VAL B CA 1
ATOM 5471 C C . VAL B 1 359 ? -1.504 22.938 7.969 1 98.62 359 VAL B C 1
ATOM 5473 O O . VAL B 1 359 ? -0.563 23.688 7.691 1 98.62 359 VAL B O 1
ATOM 5476 N N . ASP B 1 360 ? -1.895 22.75 9.211 1 97.69 360 ASP B N 1
ATOM 5477 C CA . ASP B 1 360 ? -1.379 23.531 10.336 1 97.69 360 ASP B CA 1
ATOM 5478 C C . ASP B 1 360 ? -0.729 22.625 11.375 1 97.69 360 ASP B C 1
ATOM 5480 O O . ASP B 1 360 ? -1.254 21.562 11.688 1 97.69 360 ASP B O 1
ATOM 5484 N N . PHE B 1 361 ? 0.375 23.078 11.914 1 98.44 361 PHE B N 1
ATOM 5485 C CA . PHE B 1 361 ? 1.021 22.406 13.031 1 98.44 361 PHE B CA 1
ATOM 5486 C C . PHE B 1 361 ? 1.217 23.375 14.195 1 98.44 361 PHE B C 1
ATOM 5488 O O . PHE B 1 361 ? 1.453 24.562 13.992 1 98.44 361 PHE B O 1
ATOM 5495 N N . ARG B 1 362 ? 1.145 22.891 15.367 1 97.94 362 ARG B N 1
ATOM 5496 C CA . ARG B 1 362 ? 1.476 23.609 16.594 1 97.94 362 ARG B CA 1
ATOM 5497 C C . ARG B 1 362 ? 2.445 22.812 17.453 1 97.94 362 ARG B C 1
ATOM 5499 O O . ARG B 1 362 ? 2.312 21.594 17.578 1 97.94 362 ARG B O 1
ATOM 5506 N N . PHE B 1 363 ? 3.396 23.5 17.984 1 97.88 363 PHE B N 1
ATOM 5507 C CA . PHE B 1 363 ? 4.418 22.875 18.828 1 97.88 363 PHE B CA 1
ATOM 5508 C C . PHE B 1 363 ? 4.566 23.641 20.141 1 97.88 363 PHE B C 1
ATOM 5510 O O . PHE B 1 363 ? 4.531 24.875 20.156 1 97.88 363 PHE B O 1
ATOM 5517 N N . VAL B 1 364 ? 4.734 22.891 21.188 1 96.75 364 VAL B N 1
ATOM 5518 C CA . VAL B 1 364 ? 5.051 23.5 22.469 1 96.75 364 VAL B CA 1
ATOM 5519 C C . VAL B 1 364 ? 6.562 23.703 22.594 1 96.75 364 VAL B C 1
ATOM 5521 O O . VAL B 1 364 ? 7.34 22.828 22.188 1 96.75 364 VAL B O 1
ATOM 5524 N N . PRO B 1 365 ? 7.016 24.828 23.109 1 96.62 365 PRO B N 1
ATOM 5525 C CA . PRO B 1 365 ? 8.445 25.078 23.266 1 96.62 365 PRO B CA 1
ATOM 5526 C C . PRO B 1 365 ? 9.078 24.25 24.375 1 96.62 365 PRO B C 1
ATOM 5528 O O . PRO B 1 365 ? 8.367 23.75 25.266 1 96.62 365 PRO B O 1
ATOM 5531 N N . LEU B 1 366 ? 10.375 24.094 24.219 1 95.06 366 LEU B N 1
ATOM 5532 C CA . LEU B 1 366 ? 11.133 23.5 25.328 1 95.06 366 LEU B CA 1
ATOM 5533 C C . LEU B 1 366 ? 11.422 24.547 26.391 1 95.06 366 LEU B C 1
ATOM 5535 O O . LEU B 1 366 ? 11.602 25.734 26.094 1 95.06 366 LEU B O 1
ATOM 5539 N N . LEU B 1 367 ? 11.336 24.188 27.672 1 83.75 367 LEU B N 1
ATOM 5540 C CA . LEU B 1 367 ? 11.641 25.094 28.766 1 83.75 367 LEU B CA 1
ATOM 5541 C C . LEU B 1 367 ? 13.141 25.391 28.828 1 83.75 367 LEU B C 1
ATOM 5543 O O . LEU B 1 367 ? 13.961 24.516 28.562 1 83.75 367 LEU B O 1
ATOM 5547 N N . ASN B 1 368 ? 13.57 26.625 28.672 1 65.31 368 ASN B N 1
ATOM 5548 C CA . ASN B 1 368 ? 14.945 27.094 28.75 1 65.31 368 ASN B CA 1
ATOM 5549 C C . ASN B 1 368 ? 15.633 26.625 30.031 1 65.31 368 ASN B C 1
ATOM 5551 O O . ASN B 1 368 ? 15.086 26.797 31.125 1 65.31 368 ASN B O 1
ATOM 5555 N N . ASP B 1 369 ? 16.406 25.609 30.06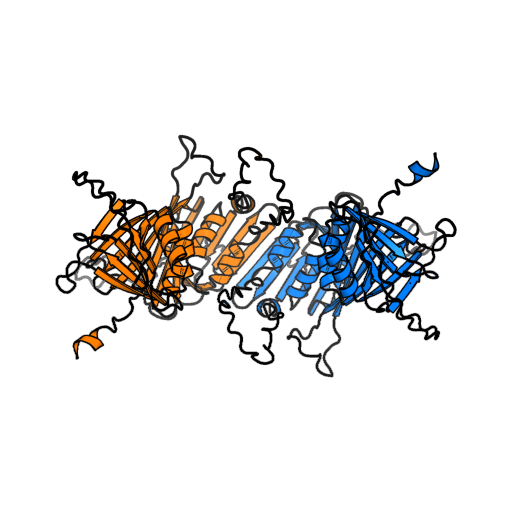2 1 52.25 369 ASP B N 1
ATOM 5556 C CA . ASP B 1 369 ? 17.266 25.359 31.219 1 52.25 369 ASP B CA 1
ATOM 5557 C C . ASP B 1 369 ? 18.188 26.547 31.484 1 52.25 369 ASP B C 1
ATOM 5559 O O . ASP B 1 369 ? 19.078 26.469 32.344 1 52.25 369 ASP B O 1
ATOM 5563 N N . GLU B 1 370 ? 18.344 27.531 30.719 1 45.75 370 GLU B N 1
ATOM 5564 C CA . GLU B 1 370 ? 19.469 28.422 31.031 1 45.75 370 GLU B CA 1
ATOM 5565 C C . GLU B 1 370 ? 19.281 29.047 32.406 1 45.75 370 GLU B C 1
ATOM 5567 O O . GLU B 1 370 ? 20.109 29.875 32.844 1 45.75 370 GLU B O 1
ATOM 5572 N N . ASP B 1 371 ? 18.281 29.094 33.125 1 42.12 371 ASP B N 1
ATOM 5573 C CA . ASP B 1 371 ? 18.453 29.812 34.375 1 42.12 371 ASP B CA 1
ATOM 5574 C C . ASP B 1 371 ? 19.547 29.203 35.219 1 42.12 371 ASP B C 1
ATOM 5576 O O . ASP B 1 371 ? 19.75 29.609 36.375 1 42.12 371 ASP B O 1
ATOM 5580 N N . GLY B 1 372 ? 20.125 28.016 34.969 1 37.59 372 GLY B N 1
ATOM 5581 C CA . GLY B 1 372 ? 21.141 27.594 35.906 1 37.59 372 GLY B CA 1
ATOM 5582 C C . GLY B 1 372 ? 22.422 28.406 35.812 1 37.59 372 GLY B C 1
ATOM 5583 O O . GLY B 1 372 ? 23.266 28.344 36.688 1 37.59 372 GLY B O 1
ATOM 5584 N N . ASP B 1 373 ? 22.906 28.859 34.656 1 36.91 373 ASP B N 1
ATOM 5585 C CA . ASP B 1 373 ? 24.25 29.391 34.812 1 36.91 373 ASP B CA 1
ATOM 5586 C C . ASP B 1 373 ? 24.219 30.797 35.375 1 36.91 373 ASP B C 1
ATOM 5588 O O . ASP B 1 373 ? 25.266 31.453 35.5 1 36.91 373 ASP B O 1
ATOM 5592 N N . ASP B 1 374 ? 23.094 31.5 35.438 1 34.78 374 ASP B N 1
ATOM 5593 C CA . ASP B 1 374 ? 23.359 32.781 36.062 1 34.78 374 ASP B CA 1
ATOM 5594 C C . ASP B 1 374 ? 23.609 32.656 37.562 1 34.78 374 ASP B C 1
ATOM 5596 O O . ASP B 1 374 ? 23.734 33.656 38.25 1 34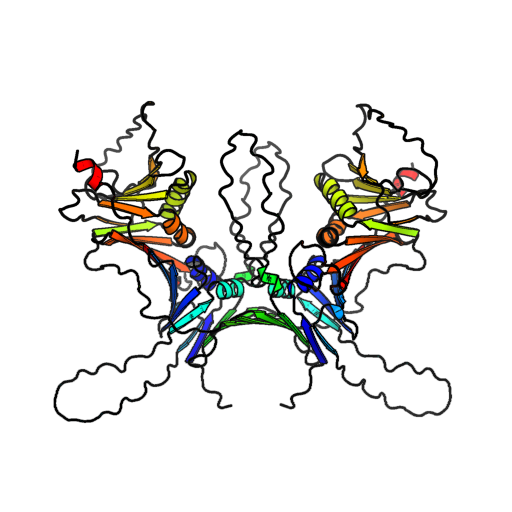.78 374 ASP B O 1
ATOM 5600 N N . LEU B 1 375 ? 23.25 31.578 38.25 1 29.58 375 LEU B N 1
ATOM 5601 C CA . LEU B 1 375 ? 23.578 31.594 39.656 1 29.58 375 LEU B CA 1
ATOM 5602 C C . LEU B 1 375 ? 25.062 31.391 39.875 1 29.58 375 LEU B C 1
ATOM 5604 O O . LEU B 1 375 ? 25.531 31.375 41.031 1 29.58 375 LEU B O 1
ATOM 5608 N N . GLU B 1 376 ? 26.016 30.984 39 1 26.64 376 GLU B N 1
ATOM 5609 C CA . GLU B 1 376 ? 27.359 31.281 39.5 1 26.64 376 GLU B CA 1
ATOM 5610 C C . GLU B 1 376 ? 27.75 32.719 39.125 1 26.64 376 GLU B C 1
ATOM 5612 O O . GLU B 1 376 ? 27.422 33.219 38.062 1 26.64 376 GLU B O 1
#

Sequence (752 aa):
MTDTEPIFTAVSSNAHHLYTLLQCIGFAPRATVQITPDGIRFSAEEMRVIQGLAFLDKALFTSYTFNPPAAPNQGTTTDDNDDDSTSDPSTYYPCFVVSLSALLETLKIFGTNDSSTNPNAGRASSVQPTHPSGPGAFSAPSLLLDRSCTIRYTSEGSPLSITLSETGVKTTCELTTYETEGSEVDIPLQRDAIIMKIIMRSAWLHNAVAELAATSPSVLKISASATHEPFFALSGTGGSFSESSVEFSVENGGANGQGGDARGSIDEGSRAKKAKLAPTVTETFLVSPPSSMGSRLKQNYKFALIQKAARAMAVANKVSIRGDRQGVLSLQFMIEFDVNGAGGVRPLKGGPPPVVTFVDFRFVPLLNDEDGDDLEMTDTEPIFTAVSSNAHHLYTLLQCIGFAPRATVQITPDGIRFSAEEMRVIQGLAFLDKALFTSYTFNPPAAPNQGTTTDDNDDDSTSDPSTYYPCFVVSLSALLETLKIFGTNDSSTNPNAGRASSVQPTHPSGPGAFSAPSLLLDRSCTIRYTSEGSPLSITLSETGVKTTCELTTYETEGSEVDIPLQRDAIIMKIIMRSAWLHNAVAELAATSPSVLKISASATHEPFFALSGTGGSFSESSVEFSVENGGANGQGGDARGSIDEGSRAKKAKLAPTVTETFLVSPPSSMGSRLKQNYKFALIQKAARAMAVANKVSIRGDRQGVLSLQFMIEFDVNGAGGVRPLKGGPPPVVTFVDFRFVPLLNDEDGDDLE

Solvent-accessible surface area (backbone atoms only — not comparable to full-atom values): 42326 Å² total; per-residue (Å²): 125,85,84,68,76,45,29,27,41,33,32,23,60,39,33,49,61,55,39,59,49,52,54,31,38,57,83,30,59,44,26,40,38,37,49,50,92,63,26,39,38,37,37,20,59,52,93,81,43,36,39,27,36,31,44,48,45,44,82,68,30,83,39,76,46,75,47,64,77,76,65,75,73,72,74,76,75,71,77,77,76,84,82,79,74,70,67,65,77,75,78,74,54,62,64,30,27,34,53,38,51,59,49,49,42,58,56,44,56,78,34,68,72,63,74,72,75,74,78,72,88,71,85,79,77,79,72,81,69,72,82,71,77,61,77,63,86,67,70,52,54,65,68,30,56,66,22,31,28,36,44,36,36,51,50,92,79,41,41,43,32,40,33,40,40,47,94,60,36,40,36,38,34,36,30,42,49,37,74,65,78,70,79,76,74,69,78,76,71,52,78,91,38,57,28,31,42,36,26,30,47,12,56,57,55,34,51,47,53,53,60,40,49,75,43,52,32,51,31,31,35,43,36,38,20,74,82,46,84,68,35,32,33,42,31,27,36,84,24,98,40,78,52,38,35,38,30,40,41,71,67,60,82,73,77,85,70,83,74,73,76,75,73,68,74,78,73,84,76,69,91,69,65,56,64,49,82,42,78,38,60,50,83,39,82,44,55,52,56,55,86,88,52,52,74,45,41,72,48,40,30,54,29,69,63,58,54,53,43,42,58,38,24,67,68,18,58,31,27,40,42,32,29,23,78,87,44,29,35,35,44,37,28,36,30,72,41,67,72,79,71,64,70,91,62,68,80,58,96,81,62,78,75,58,48,72,36,47,38,36,36,36,36,54,47,52,81,77,70,65,74,62,65,71,77,107,125,86,84,68,76,45,29,28,41,33,33,23,60,39,33,49,61,55,38,58,49,51,54,29,38,57,82,29,58,44,26,41,38,37,50,52,91,64,25,38,38,37,37,19,60,50,93,80,44,36,39,27,36,30,44,47,44,43,83,67,32,82,39,75,47,74,47,63,75,75,65,76,74,73,75,74,76,73,76,78,75,86,82,79,73,69,66,63,78,76,78,74,55,64,66,30,27,35,53,38,51,60,50,51,43,58,56,43,54,78,35,68,72,62,73,72,74,73,77,77,79,69,88,80,75,79,74,81,69,72,84,72,77,58,76,64,86,68,69,53,56,64,68,30,55,66,22,31,28,35,44,36,34,51,50,91,78,42,41,44,32,40,34,40,39,49,94,59,35,39,35,38,35,37,32,42,49,36,77,64,78,70,79,77,74,69,80,76,71,53,79,90,40,58,27,30,41,36,27,30,47,12,56,58,54,35,50,47,53,54,58,40,49,76,44,52,31,49,30,32,36,42,34,37,21,73,84,46,84,67,34,32,33,43,31,26,36,84,25,97,39,78,55,38,35,37,29,39,39,69,65,60,84,73,75,86,69,82,72,73,77,76,74,68,75,78,71,84,75,66,94,66,66,57,64,49,84,40,76,43,59,51,82,38,83,45,57,52,55,53,84,89,54,51,74,45,40,74,48,40,28,53,29,72,64,60,54,54,43,43,56,39,24,66,69,19,58,29,28,41,41,33,30,23,77,87,44,30,35,36,44,38,26,38,31,74,41,66,71,78,70,66,70,93,61,69,80,60,97,80,62,78,74,56,46,73,36,46,40,37,35,35,36,53,48,51,81,76,68,65,76,62,65,70,77,108

Foldseek 3Di:
DPCPFAQWKFKAQFLVVVLLQLLLLVPAFKWKWWDDQQFIKTWDDDPQFKIKIWTGGSVRTPDIDGHDDDQPPPPPPCPDDDDDCCVPRPPDIDIWMWGSNVVSVVSCPPQPPPVPPPVPPDDPDPDPDPDPPPPPPPPRSLVSLRKMWMWTGGDVQFFTWIWIDDVPDIDIDTIGTHHDDPDPPDDDDDPVFWQWKWKFFLLLVLVQLVVQCVQVAFKWKWKAFPPDPLHTKIWGHDGPADIEMEGEAAPDPDPPPPPPPPPPDPDDDDRDRPYHYDYNGIPDTGGHADPVCPRMDMFMFGSVSVVSSSSLSVQFGMWIWIAGNQGKIKIKGKHWADPVSDPPDDPPPDGDGTDIIIMMMIGHTDDDPPVPPVVD/DPCDFAQWKFKAQFLVVVLLQLLLLVPAFKWKWWDDQQFIKTWDDDPQFKIKIFTGGSVRTPDIDGHDDDQPPPPPPCPPDDDDCCVPRPPDIDIWMWGSNVVSVVSCPPQPPPVPPPVPPDDPDPDPDPDPPPPPPPPRSLVSLRKMWMWTGGDVQFFTWIWIDDVPDIDIDTIGTHHDDPDPPDPDDDPVFWQWKWKFFLLLVLVQLVVQCVQVAFKWKWKAFPPDPLHTKIWGHDGPADIEMEGEAAPDPDPPPPPPPPPPDPDDPDRDRPYHYDYNGIPDTGGHADPVCPRMDMFMFGSVSVVSSSSLSVQFGMWIWIAGNQGKIKIKGKHWADPVSDDPDDPPPDGDGTDIIIMMMIGHTDDDPPVPPVVD

Radius of gyration: 33.53 Å; Cα contacts (8 Å, |Δi|>4): 1465; chains: 2; bounding box: 86×98×82 Å

Secondary structure (DSSP, 8-state):
---PPPSEEEEES-HHHHHHHHHTTTTSSEEEEEEETTEEEEEEEETTTEEEEEEEEGGG-SEEEE---------------S------------EEEEEHHHHHHHHHTTT---------------S--S------TT---GGGGG-EEEEEE-STTPPEEEEEEETTEEEEEEEPPB---S--------GGGEEEEEEEEHHHHHHHHHHHHTT--SEEEEEEESSSSSSEEEEEESSSS--EEEEE-------------------SSS----EEEE---EEEEEE---GGGTTEEEEEEEHHHHHTTHHHHHH-SEEEEEEETT--EEEEEEEEE-TT--SS----TTPPPPEEEEEEEEEPPPP--GGGGGG-/---PPPSEEEEES-HHHHHHHHHTTTTSSEEEEEEETTEEEEEEEETTTEEEEEEEEGGG-SEEEE---------------S------------EEEEEHHHHHHHHHTTT---------------S--S------TT---GGGGG-EEEEEE-STTPPEEEEEEETTEEEEEEEPPB---SS-------GGGEEEEEEEEHHHHHHHHHHHHTT--SEEEEEEESSSSSSEEEEEESSSS--EEEEE-------------------SSS----EEEE-S--SEEEE---GGGTTEEEEEEEHHHHHTTHHHHHH-SEEEEEEETT--EEEEEEEEE-TT--SS----TTPPPPEEEEEEEEEPPPP--GGGGGG-